Protein AF-A0A0J6SC09-F1 (afdb_monomer_lite)

Organism: NCBI:txid1187852

Foldseek 3Di:
DVVLVVQLVVQLVQLCVQAFDPSVLSSVVSSLLSVLVPDDQQQAAAFEEEFEAPQLCLVVSLQSCCVVPPVSAEQEDELPDDAADQVVLVSVVPRPQDAGEYEYEQCLSNPRCLVQVLCCLVRQWGDSDPRDIHHHRRYHYYYYHYHVLSVQLVVLCVVDPVRSLVSCCVSRVSSSVRHPYYRYRDAQDLVSQLVLLQVLQVVVCVVLVAAEGEDSQRSSVLSVPDRSVCSNVVSCVVVVVVVVPVVNSVVRNVQVWYWYFYADPNDTATWTHRPDDPPTDDPDDDPPPPDDDDDDDDDDDDDDDDDDLPDAQPFLEEEDEDDPVCVVVSVVLCVLCVVVPGGYHYCCVAQVPPPDVNVVDDPVRSLVVLLVNQSSYLEYEYEDDDPDDPDDPPPDDPPPPPPDPDFDADPVGHGDDDPVRVSSVVSHPWYWYWYQDPQETWIDTPPDTLLVVQDDDRYQDSVNVSVSVVVVSVCSVVVVVVD

Structure (mmCIF, N/CA/C/O backbone):
data_AF-A0A0J6SC09-F1
#
_entry.id   AF-A0A0J6SC09-F1
#
loop_
_atom_site.group_PDB
_atom_site.id
_atom_site.type_symbol
_atom_site.label_atom_id
_atom_site.label_alt_id
_atom_site.label_comp_id
_atom_site.label_asym_id
_atom_site.label_entity_id
_atom_site.label_seq_id
_atom_site.pdbx_PDB_ins_code
_atom_site.Cartn_x
_atom_site.Cartn_y
_atom_site.Cartn_z
_atom_site.occupancy
_atom_site.B_iso_or_equiv
_atom_site.auth_seq_id
_atom_site.auth_comp_id
_atom_site.auth_asym_id
_atom_site.auth_atom_id
_atom_site.pdbx_PDB_model_num
ATOM 1 N N . MET A 1 1 ? 28.248 -15.437 7.797 1.00 58.06 1 MET A N 1
ATOM 2 C CA . MET A 1 1 ? 27.208 -16.459 8.037 1.00 58.06 1 MET A CA 1
ATOM 3 C C . MET A 1 1 ? 26.477 -16.150 9.341 1.00 58.06 1 MET A C 1
ATOM 5 O O . MET A 1 1 ? 25.567 -15.344 9.263 1.00 58.06 1 MET A O 1
ATOM 9 N N . ALA A 1 2 ? 26.939 -16.578 10.525 1.00 65.31 2 ALA A N 1
ATOM 10 C CA . ALA A 1 2 ? 26.209 -16.372 11.795 1.00 65.31 2 ALA A CA 1
ATOM 11 C C . ALA A 1 2 ? 25.815 -14.910 12.125 1.00 65.31 2 ALA A C 1
ATOM 13 O O . ALA A 1 2 ? 24.727 -14.660 12.628 1.00 65.31 2 ALA A O 1
ATOM 14 N N . LYS A 1 3 ? 26.667 -13.921 11.806 1.00 73.62 3 LYS A N 1
ATOM 15 C CA . LYS A 1 3 ? 26.356 -12.492 12.019 1.00 73.62 3 LYS A CA 1
ATOM 16 C C . LYS A 1 3 ? 25.243 -11.965 11.093 1.00 73.62 3 LYS A C 1
ATOM 18 O O . LYS A 1 3 ? 24.445 -11.146 11.525 1.00 73.62 3 LYS A O 1
ATOM 23 N N . LEU A 1 4 ? 25.189 -12.448 9.848 1.00 69.94 4 LEU A N 1
ATOM 24 C CA . LEU A 1 4 ? 24.168 -12.055 8.862 1.00 69.94 4 LEU A CA 1
ATOM 25 C C . LEU A 1 4 ? 22.823 -12.700 9.176 1.00 69.94 4 LEU A C 1
ATOM 27 O O . LEU A 1 4 ? 21.784 -12.059 9.068 1.00 69.94 4 LEU A O 1
ATOM 31 N N . GLU A 1 5 ? 22.859 -13.954 9.624 1.00 78.69 5 GLU A N 1
ATOM 32 C CA . GLU A 1 5 ? 21.674 -14.649 10.122 1.00 78.69 5 GLU A CA 1
ATOM 33 C C . GLU A 1 5 ? 21.097 -13.929 11.348 1.00 78.69 5 GLU A C 1
ATOM 35 O O . GLU A 1 5 ? 19.886 -13.748 11.418 1.00 78.69 5 GLU A O 1
ATOM 40 N N . GLY A 1 6 ? 21.948 -13.434 12.257 1.00 86.81 6 GLY A N 1
ATOM 41 C CA . GLY A 1 6 ? 21.516 -12.616 13.394 1.00 86.81 6 GLY A CA 1
ATOM 42 C C . GLY A 1 6 ? 20.824 -11.311 12.985 1.00 86.81 6 GLY A C 1
ATOM 43 O O . GLY A 1 6 ? 19.739 -11.018 13.478 1.00 86.81 6 GLY A O 1
ATOM 44 N N . GLU A 1 7 ? 21.402 -10.556 12.046 1.00 90.12 7 GLU A N 1
ATOM 45 C CA . GLU A 1 7 ? 20.812 -9.292 11.574 1.00 90.12 7 GLU A CA 1
ATOM 46 C C . GLU A 1 7 ? 19.487 -9.508 10.826 1.00 90.12 7 GLU A C 1
ATOM 48 O O . GLU A 1 7 ? 18.512 -8.795 11.060 1.00 90.12 7 GLU A O 1
ATOM 53 N N . ALA A 1 8 ? 19.406 -10.524 9.961 1.00 92.44 8 ALA A N 1
ATOM 54 C CA . ALA A 1 8 ? 18.165 -10.851 9.263 1.00 92.44 8 ALA A CA 1
ATOM 55 C C . ALA A 1 8 ? 17.037 -11.231 10.241 1.00 92.44 8 ALA A C 1
ATOM 57 O O . ALA A 1 8 ? 15.882 -10.854 10.023 1.00 92.44 8 ALA A O 1
ATOM 58 N N . VAL A 1 9 ? 17.363 -11.949 11.323 1.00 93.50 9 VAL A N 1
ATOM 59 C CA . VAL A 1 9 ? 16.406 -12.299 12.383 1.00 93.50 9 VAL A CA 1
ATOM 60 C C . VAL A 1 9 ? 15.927 -11.048 13.119 1.00 93.50 9 VAL A C 1
ATOM 62 O O . VAL A 1 9 ? 14.719 -10.858 13.234 1.00 93.50 9 VAL A O 1
ATOM 65 N N . GLU A 1 10 ? 16.827 -10.147 13.517 1.00 94.12 10 GLU A N 1
ATOM 66 C CA . GLU A 1 10 ? 16.474 -8.901 14.217 1.00 94.12 10 GLU A CA 1
ATOM 67 C C . GLU A 1 10 ? 15.539 -8.003 13.380 1.00 94.12 10 GLU A C 1
ATOM 69 O O . GLU A 1 10 ? 14.534 -7.477 13.879 1.00 94.12 10 GLU A O 1
ATOM 74 N N . ILE A 1 11 ? 15.816 -7.873 12.075 1.00 93.62 11 ILE A N 1
ATOM 75 C CA . ILE A 1 11 ? 14.949 -7.131 11.148 1.00 93.62 11 ILE A CA 1
ATOM 76 C C . ILE A 1 11 ? 13.586 -7.827 11.032 1.00 93.62 11 ILE A C 1
ATOM 78 O O . ILE A 1 11 ? 12.547 -7.167 11.083 1.00 93.62 11 ILE A O 1
ATOM 82 N N . ALA A 1 12 ? 13.560 -9.157 10.885 1.00 94.69 12 ALA A N 1
ATOM 83 C CA . ALA A 1 12 ? 12.314 -9.913 10.755 1.00 94.69 12 ALA A CA 1
ATOM 84 C C . ALA A 1 12 ? 11.432 -9.823 12.010 1.00 94.69 12 ALA A C 1
ATOM 86 O O . ALA A 1 12 ? 10.216 -9.653 11.885 1.00 94.69 12 ALA A O 1
ATOM 87 N N . GLU A 1 13 ? 12.023 -9.896 13.201 1.00 93.94 13 GLU A N 1
ATOM 88 C CA . GLU A 1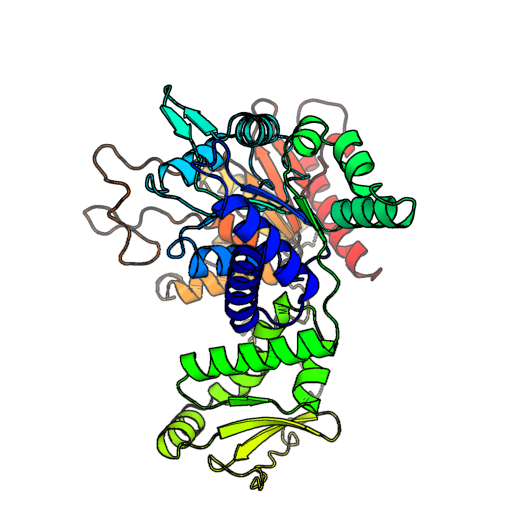 13 ? 11.319 -9.724 14.474 1.00 93.94 13 GLU A CA 1
ATOM 89 C C . GLU A 1 13 ? 10.704 -8.326 14.569 1.00 93.94 13 GLU A C 1
ATOM 91 O O . GLU A 1 13 ? 9.500 -8.197 14.800 1.00 93.94 13 GLU A O 1
ATOM 96 N N . SER A 1 14 ? 11.490 -7.287 14.271 1.00 93.75 14 SER A N 1
ATOM 97 C CA . SER A 1 14 ? 11.024 -5.895 14.280 1.00 93.75 14 SER A CA 1
ATOM 98 C C . SER A 1 14 ? 9.861 -5.656 13.312 1.00 93.75 14 SER A C 1
ATOM 100 O O . SER A 1 14 ? 8.872 -5.016 13.666 1.00 93.75 14 SER A O 1
ATOM 102 N N . LEU A 1 15 ? 9.941 -6.196 12.092 1.00 94.06 15 LEU A N 1
ATOM 103 C CA . LEU A 1 15 ? 8.873 -6.073 11.096 1.00 94.06 15 LEU A CA 1
ATOM 104 C C . LEU A 1 15 ? 7.610 -6.855 11.492 1.00 94.06 15 LEU A C 1
ATOM 106 O O . LEU A 1 15 ? 6.498 -6.393 11.236 1.00 94.06 15 LEU A O 1
ATOM 110 N N . SER A 1 16 ? 7.760 -8.005 12.155 1.00 92.75 16 SER A N 1
ATOM 111 C CA . SER A 1 16 ? 6.636 -8.847 12.601 1.00 92.75 16 SER A CA 1
ATOM 112 C C . SER A 1 16 ? 5.803 -8.200 13.719 1.00 92.75 16 SER A C 1
ATOM 114 O O . SER A 1 16 ? 4.620 -8.524 13.888 1.00 92.75 16 SER A O 1
ATOM 116 N N . LEU A 1 17 ? 6.380 -7.243 14.456 1.00 88.19 17 LEU A N 1
ATOM 117 C CA . LEU A 1 17 ? 5.643 -6.425 15.425 1.00 88.19 17 LEU A CA 1
ATOM 118 C C . LEU A 1 17 ? 4.617 -5.513 14.741 1.00 88.19 17 LEU A C 1
ATOM 120 O O . LEU A 1 17 ? 3.521 -5.326 15.262 1.00 88.19 17 LEU A O 1
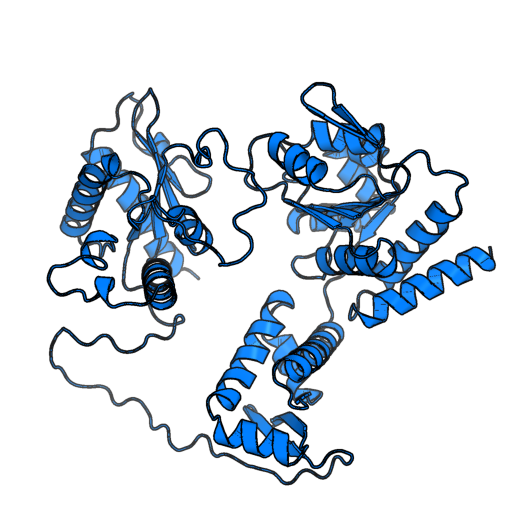ATOM 124 N N . GLU A 1 18 ? 4.933 -4.975 13.559 1.00 85.94 18 GLU A N 1
ATOM 125 C CA . GLU A 1 18 ? 4.008 -4.109 12.816 1.00 85.94 18 GLU A CA 1
ATOM 126 C C . GLU A 1 18 ? 3.101 -4.894 11.860 1.00 85.94 18 GLU A C 1
ATOM 128 O O . GLU A 1 18 ? 1.942 -4.530 11.667 1.00 85.94 18 GLU A O 1
ATOM 133 N N . ILE A 1 19 ? 3.595 -5.989 11.282 1.00 88.38 19 ILE A N 1
ATOM 134 C CA . ILE A 1 19 ? 2.915 -6.709 10.202 1.00 88.38 19 ILE A CA 1
ATOM 135 C C . ILE A 1 19 ? 2.396 -8.048 10.714 1.00 88.38 19 ILE A C 1
ATOM 137 O O . ILE A 1 19 ? 3.160 -8.890 11.181 1.00 88.38 19 ILE A O 1
ATOM 141 N N . ALA A 1 20 ? 1.084 -8.246 10.617 1.00 86.19 20 ALA A N 1
ATOM 142 C CA . ALA A 1 20 ? 0.457 -9.527 10.905 1.00 86.19 20 ALA A CA 1
ATOM 143 C C . ALA A 1 20 ? 0.529 -10.449 9.678 1.00 86.19 20 ALA A C 1
ATOM 145 O O . ALA A 1 20 ? 0.239 -10.035 8.552 1.00 86.19 20 ALA A O 1
ATOM 146 N N . GLY A 1 21 ? 0.904 -11.706 9.910 1.00 87.75 21 GLY A N 1
ATOM 147 C CA . GLY A 1 21 ? 1.065 -12.705 8.856 1.00 87.75 21 GLY A CA 1
ATOM 148 C C . GLY A 1 21 ? 2.309 -12.493 7.990 1.00 87.75 21 GLY A C 1
ATOM 149 O O . GLY A 1 21 ? 3.297 -11.905 8.422 1.00 87.75 21 GLY A O 1
ATOM 150 N N . GLN A 1 22 ? 2.283 -13.029 6.764 1.00 91.75 22 GLN A N 1
ATOM 151 C CA . GLN A 1 22 ? 3.336 -12.841 5.748 1.00 91.75 22 GLN A CA 1
ATOM 152 C C . GLN A 1 22 ? 4.759 -13.211 6.223 1.00 91.75 22 GLN A C 1
ATOM 154 O O . GLN A 1 22 ? 5.750 -12.666 5.741 1.00 91.75 22 GLN A O 1
ATOM 159 N N . ARG A 1 23 ? 4.890 -14.176 7.146 1.00 92.19 23 ARG A N 1
ATOM 160 C CA . ARG A 1 23 ? 6.177 -14.540 7.780 1.00 92.19 23 ARG A CA 1
ATOM 161 C C . ARG A 1 23 ? 7.281 -14.858 6.769 1.00 92.19 23 ARG A C 1
ATOM 163 O O . ARG A 1 23 ? 8.422 -14.453 6.953 1.00 92.19 23 ARG A O 1
ATOM 170 N N . ARG A 1 24 ? 6.933 -15.554 5.681 1.00 92.50 24 ARG A N 1
ATOM 171 C CA . ARG A 1 24 ? 7.870 -15.892 4.596 1.00 92.50 24 ARG A CA 1
ATOM 172 C C . ARG A 1 24 ? 8.354 -14.659 3.839 1.00 92.50 24 ARG A C 1
ATOM 174 O O . ARG A 1 24 ? 9.541 -14.551 3.561 1.00 92.50 24 ARG A O 1
ATOM 181 N N . VAL A 1 25 ? 7.447 -13.729 3.544 1.00 95.19 25 VAL A N 1
ATOM 182 C CA . VAL A 1 25 ? 7.756 -12.455 2.880 1.00 95.19 25 VAL A CA 1
ATOM 183 C C . VAL A 1 25 ? 8.674 -11.615 3.757 1.00 95.19 25 VAL A C 1
ATOM 185 O O . VAL A 1 25 ? 9.673 -11.101 3.266 1.00 95.19 25 VAL A O 1
ATOM 188 N N . ILE A 1 26 ? 8.354 -11.507 5.051 1.00 96.31 26 ILE A N 1
ATOM 189 C CA . ILE A 1 26 ? 9.164 -10.768 6.023 1.00 96.31 26 ILE A CA 1
ATOM 190 C C . ILE A 1 26 ? 10.565 -11.379 6.090 1.00 96.31 26 ILE A C 1
ATOM 192 O O . ILE A 1 26 ? 11.538 -10.664 5.896 1.00 96.31 26 ILE A O 1
ATOM 196 N N . ALA A 1 27 ? 10.676 -12.698 6.264 1.00 95.25 27 ALA A N 1
ATOM 197 C CA . ALA A 1 27 ? 11.968 -13.379 6.308 1.00 95.25 27 ALA A CA 1
ATOM 198 C C . ALA A 1 27 ? 12.785 -13.187 5.017 1.00 95.25 27 ALA A C 1
ATOM 200 O O . ALA A 1 27 ? 13.983 -12.915 5.083 1.00 95.25 27 ALA A O 1
ATOM 201 N N . ALA A 1 28 ? 12.145 -13.286 3.846 1.00 95.69 28 ALA A N 1
ATOM 202 C CA . ALA A 1 28 ? 12.802 -13.061 2.561 1.00 95.69 28 ALA A CA 1
ATOM 203 C C . ALA A 1 28 ? 13.306 -11.615 2.423 1.00 95.69 28 ALA A C 1
ATOM 205 O O . ALA A 1 28 ? 14.461 -11.404 2.062 1.00 95.69 28 ALA A O 1
ATOM 206 N N . ALA A 1 29 ? 12.473 -10.626 2.764 1.00 96.62 29 ALA A N 1
ATOM 207 C CA . ALA A 1 29 ? 12.844 -9.215 2.705 1.00 96.62 29 ALA A CA 1
ATOM 208 C C . ALA A 1 29 ? 13.981 -8.893 3.681 1.00 96.62 29 ALA A C 1
ATOM 210 O O . ALA A 1 29 ? 14.966 -8.273 3.284 1.00 96.62 29 ALA A O 1
ATOM 211 N N . SER A 1 30 ? 13.880 -9.360 4.927 1.00 96.69 30 SER A N 1
ATOM 212 C CA . SER A 1 30 ? 14.910 -9.172 5.948 1.00 96.69 30 SER A CA 1
ATOM 213 C C . SER A 1 30 ? 16.243 -9.777 5.534 1.00 96.69 30 SER A C 1
ATOM 215 O O . SER A 1 30 ? 17.276 -9.139 5.717 1.00 96.69 30 SER A O 1
ATOM 217 N N . LYS A 1 31 ? 16.228 -10.969 4.924 1.00 96.31 31 LYS A N 1
ATOM 218 C CA . LYS A 1 31 ? 17.439 -11.597 4.396 1.00 96.31 31 LYS A CA 1
ATOM 219 C C . LYS A 1 31 ? 18.068 -10.756 3.286 1.00 96.31 31 LYS A C 1
ATOM 221 O O . LYS A 1 31 ? 19.244 -10.435 3.387 1.00 96.31 31 LYS A O 1
ATOM 226 N N . CYS A 1 32 ? 17.294 -10.344 2.277 1.00 96.19 32 CYS A N 1
ATOM 227 C CA . CYS A 1 32 ? 17.807 -9.492 1.199 1.00 96.19 32 CYS A CA 1
ATOM 228 C C . CYS A 1 32 ? 18.408 -8.183 1.734 1.00 96.19 32 CYS A C 1
ATOM 230 O O . CYS A 1 32 ? 19.449 -7.745 1.256 1.00 96.19 32 CYS A O 1
ATOM 232 N N . ILE A 1 33 ? 17.768 -7.569 2.735 1.00 95.31 33 ILE A N 1
ATOM 233 C CA . ILE A 1 33 ? 18.259 -6.337 3.361 1.00 95.31 33 ILE A CA 1
ATOM 234 C C . ILE A 1 33 ? 19.558 -6.592 4.132 1.00 95.31 33 ILE A C 1
ATOM 236 O O . ILE A 1 33 ? 20.499 -5.818 3.976 1.00 95.31 33 ILE A O 1
ATOM 240 N N . ALA A 1 34 ? 19.628 -7.650 4.943 1.00 94.06 34 ALA A N 1
ATOM 241 C CA . ALA A 1 34 ? 20.830 -7.991 5.705 1.00 94.06 34 ALA A CA 1
ATOM 242 C C . ALA A 1 34 ? 22.014 -8.320 4.781 1.00 94.06 34 ALA A C 1
ATOM 244 O O . ALA A 1 34 ? 23.118 -7.818 4.992 1.00 94.06 34 ALA A O 1
ATOM 245 N N . ASP A 1 35 ? 21.770 -9.097 3.721 1.00 93.56 35 ASP A N 1
ATOM 246 C CA . ASP A 1 35 ? 22.779 -9.436 2.717 1.00 93.56 35 ASP A CA 1
ATOM 247 C C . ASP A 1 35 ? 23.309 -8.159 2.040 1.00 93.56 35 ASP A C 1
ATOM 249 O O . ASP A 1 35 ? 24.518 -7.923 2.039 1.00 93.56 35 ASP A O 1
ATOM 253 N N . TRP A 1 36 ? 22.421 -7.272 1.579 1.00 94.12 36 TRP A N 1
ATOM 254 C CA . TRP A 1 36 ? 22.803 -5.999 0.956 1.00 94.12 36 TRP A CA 1
ATOM 255 C C . TRP A 1 36 ? 23.551 -5.050 1.904 1.00 94.12 36 TRP A C 1
ATOM 257 O O . TRP A 1 36 ? 24.536 -4.432 1.511 1.00 94.12 36 TRP A O 1
ATOM 267 N N . ARG A 1 37 ? 23.145 -4.945 3.177 1.00 89.94 37 ARG A N 1
ATOM 268 C CA . ARG A 1 37 ? 23.842 -4.098 4.168 1.00 89.94 37 ARG A CA 1
ATOM 269 C C . ARG A 1 37 ? 25.231 -4.611 4.524 1.00 89.94 37 ARG A C 1
ATOM 271 O O . ARG A 1 37 ? 26.053 -3.842 5.021 1.00 89.94 37 ARG A O 1
ATOM 278 N N . SER A 1 38 ? 25.483 -5.897 4.303 1.00 89.69 38 SER A N 1
ATOM 279 C CA . SER A 1 38 ? 26.797 -6.489 4.525 1.00 89.69 38 SER A CA 1
ATOM 280 C C . SER A 1 38 ? 27.804 -6.154 3.429 1.00 89.69 38 SER A C 1
ATOM 282 O O . SER A 1 38 ? 29.009 -6.312 3.645 1.00 89.69 38 SER A O 1
ATOM 284 N N . GLU A 1 39 ? 27.330 -5.672 2.277 1.00 87.56 39 GLU A N 1
ATOM 285 C CA . GLU A 1 39 ? 28.193 -5.233 1.194 1.00 87.56 39 GLU A CA 1
ATOM 286 C C . GLU A 1 39 ? 28.947 -3.954 1.596 1.00 87.56 39 GLU A C 1
ATOM 288 O O . GLU A 1 39 ? 28.342 -2.976 2.048 1.00 87.56 39 GLU A O 1
ATOM 293 N N . PRO A 1 40 ? 30.280 -3.921 1.438 1.00 78.62 40 PRO A N 1
ATOM 294 C CA . PRO A 1 40 ? 31.050 -2.713 1.685 1.00 78.62 40 PRO A CA 1
ATOM 295 C C . PRO A 1 40 ? 30.737 -1.680 0.594 1.00 78.62 40 PRO A C 1
ATOM 297 O O . PRO A 1 40 ? 31.102 -1.875 -0.562 1.00 78.62 40 PRO A O 1
ATOM 300 N N . GLU A 1 41 ? 30.073 -0.587 0.981 1.00 80.56 41 GLU A N 1
ATOM 301 C CA . GLU A 1 41 ? 29.654 0.517 0.100 1.00 80.56 41 GLU A CA 1
ATOM 302 C C . GLU A 1 41 ? 28.802 0.056 -1.102 1.00 80.56 41 GLU A C 1
ATOM 304 O O . GLU A 1 41 ? 29.297 -0.006 -2.235 1.00 80.56 41 GLU A O 1
ATOM 309 N N . PRO A 1 42 ? 27.504 -0.240 -0.891 1.00 80.88 42 PRO A N 1
ATOM 310 C CA . PRO A 1 42 ? 26.623 -0.657 -1.973 1.00 80.88 42 PRO A CA 1
ATOM 311 C C . PRO A 1 42 ? 26.599 0.401 -3.079 1.00 80.88 42 PRO A C 1
ATOM 313 O O . PRO A 1 42 ? 26.243 1.558 -2.865 1.00 80.88 42 PRO A O 1
ATOM 316 N N . ARG A 1 43 ? 27.004 0.005 -4.290 1.00 79.56 43 ARG A N 1
ATOM 317 C CA . ARG A 1 43 ? 27.031 0.905 -5.459 1.00 79.56 43 ARG A CA 1
ATOM 318 C C . ARG A 1 43 ? 25.633 1.213 -5.986 1.00 79.56 43 ARG A C 1
ATOM 320 O O . ARG A 1 43 ? 25.429 2.252 -6.609 1.00 79.56 43 ARG A O 1
ATOM 327 N N . PHE A 1 44 ? 24.691 0.312 -5.733 1.00 88.69 44 PHE A N 1
ATOM 328 C CA . PHE A 1 44 ? 23.311 0.390 -6.182 1.00 88.69 44 PHE A CA 1
ATOM 329 C C . PHE A 1 44 ? 22.362 0.262 -4.987 1.00 88.69 44 PHE A C 1
ATOM 331 O O . PHE A 1 44 ? 22.697 -0.422 -4.015 1.00 88.69 44 PHE A O 1
ATOM 338 N N . PRO A 1 45 ? 21.174 0.890 -5.054 1.00 94.12 45 PRO A N 1
ATOM 339 C CA . PRO A 1 45 ? 20.118 0.576 -4.106 1.00 94.12 45 PRO A CA 1
ATOM 340 C C . PRO A 1 45 ? 19.774 -0.913 -4.176 1.00 94.12 45 PRO A C 1
ATOM 342 O O . PRO A 1 45 ? 19.860 -1.510 -5.248 1.00 94.12 45 PRO A O 1
ATOM 345 N N . LEU A 1 46 ? 19.294 -1.483 -3.072 1.00 96.56 46 LEU A N 1
ATOM 346 C CA . LEU A 1 46 ? 18.650 -2.794 -3.120 1.00 96.56 46 LEU A CA 1
ATOM 347 C C . LEU A 1 46 ? 17.334 -2.671 -3.904 1.00 96.56 46 LEU A C 1
ATOM 349 O O . LEU A 1 46 ? 16.520 -1.786 -3.632 1.00 96.56 46 LEU A O 1
ATOM 353 N N . ARG A 1 47 ? 17.127 -3.534 -4.897 1.00 96.62 47 ARG A N 1
ATOM 354 C CA . ARG A 1 47 ? 16.027 -3.470 -5.868 1.00 96.62 47 ARG A CA 1
ATOM 355 C C . ARG A 1 47 ? 15.143 -4.694 -5.716 1.00 96.62 47 ARG A C 1
ATOM 357 O O . ARG A 1 47 ? 15.494 -5.796 -6.133 1.00 96.62 47 ARG A O 1
ATOM 364 N N . LEU A 1 48 ? 13.977 -4.486 -5.119 1.00 97.69 48 LEU A N 1
ATOM 365 C CA . LEU A 1 48 ? 13.024 -5.546 -4.821 1.00 97.69 48 LEU A CA 1
ATOM 366 C C . LEU A 1 48 ? 11.760 -5.399 -5.661 1.00 97.69 48 LEU A C 1
ATOM 368 O O . LEU A 1 48 ? 11.258 -4.295 -5.870 1.00 97.69 48 LEU A O 1
ATOM 372 N N . LEU A 1 49 ? 11.192 -6.528 -6.070 1.00 97.56 49 LEU A N 1
ATOM 373 C CA . LEU A 1 49 ? 9.844 -6.600 -6.624 1.00 97.56 49 LEU A CA 1
ATOM 374 C C . LEU A 1 49 ? 8.898 -7.254 -5.618 1.00 97.56 49 LEU A C 1
ATOM 376 O O . LEU A 1 49 ? 9.084 -8.404 -5.247 1.00 97.56 49 LEU A O 1
ATOM 380 N N . PHE A 1 50 ? 7.852 -6.549 -5.207 1.00 97.88 50 PHE A N 1
ATOM 381 C CA . PHE A 1 50 ? 6.755 -7.078 -4.405 1.00 97.88 50 PHE A CA 1
ATOM 382 C C . PHE A 1 50 ? 5.597 -7.473 -5.323 1.00 97.88 50 PHE A C 1
ATOM 384 O O . PHE A 1 50 ? 4.883 -6.618 -5.856 1.00 97.88 50 PHE A O 1
ATOM 391 N N . ALA A 1 51 ? 5.387 -8.776 -5.475 1.00 95.50 51 ALA A N 1
ATOM 392 C CA . ALA A 1 51 ? 4.280 -9.351 -6.231 1.00 95.50 51 ALA A CA 1
ATOM 393 C C . ALA A 1 51 ? 3.281 -10.008 -5.277 1.00 95.50 51 ALA A C 1
ATOM 395 O O . ALA A 1 51 ? 3.663 -10.544 -4.252 1.00 95.50 51 ALA A O 1
ATOM 396 N N . GLY A 1 52 ? 1.989 -9.942 -5.573 1.00 93.62 52 GLY A N 1
ATOM 397 C CA . GLY A 1 52 ? 0.945 -10.662 -4.843 1.00 93.62 52 GLY A CA 1
ATOM 398 C C . GLY A 1 52 ? -0.435 -10.023 -4.978 1.00 93.62 52 GLY A C 1
ATOM 399 O O . GLY A 1 52 ? -0.578 -9.015 -5.679 1.00 93.62 52 GLY A O 1
ATOM 400 N N . PRO A 1 53 ? -1.456 -10.566 -4.297 1.00 89.62 53 PRO A N 1
ATOM 401 C CA . PRO A 1 53 ? -2.827 -10.077 -4.406 1.00 89.62 53 PRO A CA 1
ATOM 402 C C . PRO A 1 53 ? -3.008 -8.617 -3.954 1.00 89.62 53 PRO A C 1
ATOM 404 O O . PRO A 1 53 ? -2.107 -7.963 -3.406 1.00 89.62 53 PRO A O 1
ATOM 407 N N . THR A 1 54 ? -4.193 -8.059 -4.200 1.00 85.69 54 THR A N 1
ATOM 408 C CA . THR A 1 54 ? -4.590 -6.777 -3.603 1.00 85.69 54 THR A CA 1
ATOM 409 C C . THR A 1 54 ? -4.701 -6.891 -2.087 1.00 85.69 54 THR A C 1
ATOM 411 O O . THR A 1 54 ? -5.115 -7.914 -1.559 1.00 85.69 54 THR A O 1
ATOM 414 N N . SER A 1 55 ? -4.370 -5.807 -1.380 1.00 84.06 55 SER A N 1
ATOM 415 C CA . SER A 1 55 ? -4.620 -5.671 0.066 1.00 84.06 55 SER A CA 1
ATOM 416 C C . SER A 1 55 ? -3.861 -6.643 0.986 1.00 84.06 55 SER A C 1
ATOM 418 O O . SER A 1 55 ? -4.201 -6.744 2.153 1.00 84.06 55 SER A O 1
ATOM 420 N N . VAL A 1 56 ? -2.788 -7.288 0.516 1.00 89.44 56 VAL A N 1
ATOM 421 C CA . VAL A 1 56 ? -1.947 -8.211 1.320 1.00 89.44 56 VAL A CA 1
ATOM 422 C C . VAL A 1 56 ? -0.805 -7.536 2.094 1.00 89.44 56 VAL A C 1
ATOM 424 O O . VAL A 1 56 ? 0.071 -8.207 2.622 1.00 89.44 56 VAL A O 1
ATOM 427 N N . GLY A 1 57 ? -0.769 -6.201 2.131 1.00 91.06 57 GLY A N 1
ATOM 428 C CA . GLY A 1 57 ? 0.240 -5.464 2.902 1.00 91.06 57 GLY A CA 1
ATOM 429 C C . GLY A 1 57 ? 1.540 -5.113 2.165 1.00 91.06 57 GLY A C 1
ATOM 430 O O . GLY A 1 57 ? 2.496 -4.721 2.820 1.00 91.06 57 GLY A O 1
ATOM 431 N N . LYS A 1 58 ? 1.591 -5.158 0.822 1.00 94.44 58 LYS A N 1
ATOM 432 C CA . LYS A 1 58 ? 2.791 -4.754 0.044 1.00 94.44 58 LYS A CA 1
ATOM 433 C C . LYS A 1 58 ? 3.337 -3.371 0.430 1.00 94.44 58 LYS A C 1
ATOM 435 O O . LYS A 1 58 ? 4.526 -3.200 0.668 1.00 94.44 58 LYS A O 1
ATOM 440 N N . GLU A 1 59 ? 2.450 -2.380 0.502 1.00 95.06 59 GLU A N 1
ATOM 441 C CA . GLU A 1 59 ? 2.812 -1.012 0.898 1.00 95.06 59 GLU A CA 1
ATOM 442 C C . GLU A 1 59 ? 3.096 -0.906 2.403 1.00 95.06 59 GLU A C 1
ATOM 444 O O . GLU A 1 59 ? 3.971 -0.145 2.803 1.00 95.06 59 GLU A O 1
ATOM 449 N N . LEU A 1 60 ? 2.385 -1.684 3.228 1.00 93.50 60 LEU A N 1
ATOM 450 C CA . LEU A 1 60 ? 2.603 -1.717 4.673 1.00 93.50 60 LEU A CA 1
ATOM 451 C C . LEU A 1 60 ? 4.019 -2.211 4.988 1.00 93.50 60 LEU A C 1
ATOM 453 O O . LEU A 1 60 ? 4.726 -1.537 5.725 1.00 93.50 60 LEU A O 1
ATOM 457 N N . LEU A 1 61 ? 4.471 -3.293 4.343 1.00 96.44 61 LEU A N 1
ATOM 458 C CA . LEU A 1 61 ? 5.837 -3.793 4.499 1.00 96.44 61 LEU A CA 1
ATOM 459 C C . LEU A 1 61 ? 6.883 -2.748 4.103 1.00 96.44 61 LEU A C 1
ATOM 461 O O . LEU A 1 61 ? 7.838 -2.535 4.842 1.00 96.44 61 LEU A O 1
ATOM 465 N N . ALA A 1 62 ? 6.689 -2.045 2.984 1.00 97.12 62 ALA A N 1
ATOM 466 C CA . ALA A 1 62 ? 7.599 -0.977 2.571 1.00 97.12 62 ALA A CA 1
ATOM 467 C C . ALA A 1 62 ? 7.674 0.165 3.603 1.00 97.12 62 ALA A C 1
ATOM 469 O O . ALA A 1 62 ? 8.756 0.673 3.894 1.00 97.12 62 ALA A O 1
ATOM 470 N N . VAL A 1 63 ? 6.531 0.557 4.178 1.00 96.25 63 VAL A N 1
ATOM 471 C CA . VAL A 1 63 ? 6.463 1.571 5.242 1.00 96.25 63 VAL A CA 1
ATOM 472 C C . VAL A 1 63 ? 7.153 1.085 6.514 1.00 96.25 63 VAL A C 1
ATOM 474 O O . VAL A 1 63 ? 7.921 1.843 7.101 1.00 96.25 63 VAL A O 1
ATOM 477 N N . SER A 1 64 ? 6.912 -0.156 6.932 1.00 95.69 64 SER A N 1
ATOM 478 C CA . SER A 1 64 ? 7.543 -0.731 8.122 1.00 95.69 64 SER A CA 1
ATOM 479 C C . SER A 1 64 ? 9.058 -0.841 7.950 1.00 95.69 64 SER A C 1
ATOM 481 O O . SER A 1 64 ? 9.787 -0.406 8.832 1.00 95.69 64 SER A O 1
ATOM 483 N N . ILE A 1 65 ? 9.552 -1.263 6.779 1.00 96.88 65 ILE A N 1
ATOM 484 C CA . ILE A 1 65 ? 10.992 -1.231 6.466 1.00 96.88 65 ILE A CA 1
ATOM 485 C C . ILE A 1 65 ? 11.543 0.195 6.596 1.00 96.88 65 ILE A C 1
ATOM 487 O O . ILE A 1 65 ? 12.588 0.401 7.214 1.00 96.88 65 ILE A O 1
ATOM 491 N N . ALA A 1 66 ? 10.839 1.198 6.060 1.00 96.31 66 ALA A N 1
ATOM 492 C CA . ALA A 1 66 ? 11.271 2.589 6.164 1.00 96.31 66 ALA A CA 1
ATOM 493 C C . ALA A 1 66 ? 11.359 3.071 7.619 1.00 96.31 66 ALA A C 1
ATOM 495 O O . ALA A 1 66 ? 12.302 3.777 7.975 1.00 96.31 66 ALA A O 1
ATOM 496 N N . LYS A 1 67 ? 10.402 2.691 8.471 1.00 93.94 67 LYS A N 1
ATOM 497 C CA . LYS A 1 67 ? 10.417 3.032 9.899 1.00 93.94 67 LYS A CA 1
ATOM 498 C C . LYS A 1 67 ? 11.562 2.354 10.640 1.00 93.94 67 LYS A C 1
ATOM 500 O O . LYS A 1 67 ? 12.275 3.033 11.369 1.00 93.94 67 LYS A O 1
ATOM 505 N N . THR A 1 68 ? 11.737 1.050 10.435 1.00 93.38 68 THR A N 1
ATOM 506 C CA . THR A 1 68 ? 12.746 0.250 11.137 1.00 93.38 68 THR A CA 1
ATOM 507 C C . THR A 1 68 ? 14.164 0.646 10.727 1.00 93.38 68 THR A C 1
ATOM 509 O O . THR A 1 68 ? 15.047 0.687 11.575 1.00 93.38 68 THR A O 1
ATOM 512 N N . MET A 1 69 ? 14.387 0.977 9.448 1.00 91.62 69 MET A N 1
ATOM 513 C CA . MET A 1 69 ? 15.744 1.057 8.883 1.00 91.62 69 MET A CA 1
ATOM 514 C C . MET A 1 69 ? 16.132 2.429 8.318 1.00 91.62 69 MET A C 1
ATOM 516 O O . MET A 1 69 ? 17.316 2.699 8.141 1.00 91.62 69 MET A O 1
ATOM 520 N N . PHE A 1 70 ? 15.167 3.301 8.012 1.00 92.81 70 PHE A N 1
ATOM 521 C CA . PHE A 1 70 ? 15.406 4.539 7.255 1.00 92.81 70 PHE A CA 1
ATOM 522 C C . PHE A 1 70 ? 14.800 5.778 7.925 1.00 92.81 70 PHE A C 1
ATOM 524 O O . PHE A 1 70 ? 14.406 6.718 7.239 1.00 92.81 70 PHE A O 1
ATOM 531 N N . SER A 1 71 ? 14.676 5.802 9.256 1.00 90.81 71 SER A N 1
ATOM 532 C CA . SER A 1 71 ? 14.109 6.944 10.000 1.00 90.81 71 SER A CA 1
ATOM 533 C C . SER A 1 71 ? 12.729 7.377 9.479 1.00 90.81 71 SER A C 1
ATOM 535 O O . SER A 1 71 ? 12.411 8.563 9.415 1.00 90.81 71 SER A O 1
ATOM 537 N N . SER A 1 72 ? 11.908 6.409 9.058 1.00 90.12 72 SER A N 1
ATOM 538 C CA . SER A 1 72 ? 10.594 6.618 8.427 1.00 90.12 72 SER A CA 1
ATOM 539 C C . SER A 1 72 ? 10.620 7.357 7.079 1.00 90.12 72 SER A C 1
ATOM 541 O O . SER A 1 72 ? 9.579 7.812 6.600 1.00 90.12 72 SER A O 1
ATOM 543 N N . ARG A 1 73 ? 11.784 7.470 6.429 1.00 92.44 73 ARG A N 1
ATOM 544 C CA . ARG A 1 73 ? 11.935 8.134 5.130 1.00 92.44 73 ARG A CA 1
ATOM 545 C C . ARG A 1 73 ? 11.472 7.216 4.005 1.00 92.44 73 ARG A C 1
ATOM 547 O O . ARG A 1 73 ? 12.169 6.283 3.607 1.00 92.44 73 ARG A O 1
ATOM 554 N N . ILE A 1 74 ? 10.299 7.517 3.461 1.00 94.75 74 ILE A N 1
ATOM 555 C CA . ILE A 1 74 ? 9.716 6.800 2.328 1.00 94.75 74 ILE A CA 1
ATOM 556 C C . ILE A 1 74 ? 9.154 7.777 1.298 1.00 94.75 74 ILE A C 1
ATOM 558 O O . ILE A 1 74 ? 8.439 8.718 1.640 1.00 94.75 74 ILE A O 1
ATOM 562 N N . VAL A 1 75 ? 9.446 7.529 0.024 1.00 93.44 75 VAL A N 1
ATOM 563 C CA . VAL A 1 75 ? 8.805 8.193 -1.113 1.00 93.44 75 VAL A CA 1
ATOM 564 C C . VAL A 1 75 ? 7.863 7.190 -1.757 1.00 93.44 75 VAL A C 1
ATOM 566 O O . VAL A 1 75 ? 8.289 6.134 -2.215 1.00 93.44 75 VAL A O 1
ATOM 569 N N . LYS A 1 76 ? 6.571 7.513 -1.780 1.00 92.69 76 LYS A N 1
ATOM 570 C CA . LYS A 1 76 ? 5.539 6.678 -2.399 1.00 92.69 76 LYS A CA 1
ATOM 571 C C . LYS A 1 76 ? 5.115 7.311 -3.710 1.00 92.69 76 LYS A C 1
ATOM 573 O O . LYS A 1 76 ? 4.597 8.425 -3.708 1.00 92.69 76 LYS A O 1
ATOM 578 N N . HIS A 1 77 ? 5.280 6.588 -4.806 1.00 89.25 77 HIS A N 1
ATOM 579 C CA . HIS A 1 77 ? 4.916 7.077 -6.125 1.00 89.25 77 HIS A CA 1
ATOM 580 C C . HIS A 1 77 ? 4.007 6.069 -6.828 1.00 89.25 77 HIS A C 1
ATOM 582 O O . HIS A 1 77 ? 4.306 4.880 -6.878 1.00 89.25 77 HIS A O 1
ATOM 588 N N . SER A 1 78 ? 2.864 6.539 -7.331 1.00 87.56 78 SER A N 1
ATOM 589 C CA . SER A 1 78 ? 1.914 5.720 -8.088 1.00 87.56 78 SER A CA 1
ATOM 590 C C . SER A 1 78 ? 2.213 5.843 -9.569 1.00 87.56 78 SER A C 1
ATOM 592 O O . SER A 1 78 ? 2.133 6.944 -10.106 1.00 87.56 78 SER A O 1
ATOM 594 N N . CYS A 1 79 ? 2.485 4.716 -10.220 1.00 82.50 79 CYS A N 1
ATOM 595 C CA . CYS A 1 79 ? 2.704 4.660 -11.662 1.00 82.50 79 CYS A CA 1
ATOM 596 C C . CYS A 1 79 ? 1.397 4.731 -12.472 1.00 82.50 79 CYS A C 1
ATOM 598 O O . CYS A 1 79 ? 1.450 4.870 -13.686 1.00 82.50 79 CYS A O 1
ATOM 600 N N . VAL A 1 80 ? 0.236 4.669 -11.807 1.00 77.81 80 VAL A N 1
ATOM 601 C CA . VAL A 1 80 ? -1.090 4.827 -12.425 1.00 77.81 80 VAL A CA 1
ATOM 602 C C . VAL A 1 80 ? -1.548 6.284 -12.364 1.00 77.81 80 VAL A C 1
ATOM 604 O O . VAL A 1 80 ? -1.487 6.898 -11.292 1.00 77.81 80 VAL A O 1
ATOM 607 N N . GLY A 1 81 ? -2.085 6.780 -13.485 1.00 58.81 81 GLY A N 1
ATOM 608 C CA . GLY A 1 81 ? -2.871 8.017 -13.567 1.00 58.81 81 GLY A CA 1
ATOM 609 C C . GLY A 1 81 ? -2.081 9.298 -13.836 1.00 58.81 81 GLY A C 1
ATOM 610 O O . GLY A 1 81 ? -2.606 10.377 -13.567 1.00 58.81 81 GLY A O 1
ATOM 611 N N . TYR A 1 82 ? -0.835 9.204 -14.315 1.00 61.56 82 TYR A N 1
ATOM 612 C CA . TYR A 1 82 ? -0.007 10.376 -14.609 1.00 61.56 82 TYR A CA 1
ATOM 613 C C . TYR A 1 82 ? 0.807 10.202 -15.888 1.00 61.56 82 TYR A C 1
ATOM 615 O O . TYR A 1 82 ? 1.538 9.220 -16.029 1.00 61.56 82 TYR A O 1
ATOM 623 N N . ASP A 1 83 ? 0.759 11.219 -16.744 1.00 53.88 83 ASP A N 1
ATOM 624 C CA . ASP A 1 83 ? 1.600 11.303 -17.931 1.00 53.88 83 ASP A CA 1
ATOM 625 C C . ASP A 1 83 ? 2.989 11.853 -17.552 1.00 53.88 83 ASP A C 1
ATOM 627 O O . ASP A 1 83 ? 3.152 13.020 -17.183 1.00 53.88 83 ASP A O 1
ATOM 631 N N . GLY A 1 84 ? 4.007 10.993 -17.639 1.00 56.84 84 GLY A N 1
ATOM 632 C CA . GLY A 1 84 ? 5.426 11.364 -17.682 1.00 56.84 84 GLY A CA 1
ATOM 633 C C . GLY A 1 84 ? 6.192 11.490 -16.344 1.00 56.84 84 GLY A C 1
ATOM 634 O O . GLY A 1 84 ? 5.613 11.533 -15.254 1.00 56.84 84 GLY A O 1
ATOM 635 N N . PRO A 1 85 ? 7.536 11.629 -16.419 1.00 61.53 85 PRO A N 1
ATOM 636 C CA . PRO A 1 85 ? 8.468 11.504 -15.284 1.00 61.53 85 PRO A CA 1
ATOM 637 C C . PRO A 1 85 ? 8.471 12.692 -14.307 1.00 61.53 85 PRO A C 1
ATOM 639 O O . PRO A 1 85 ? 9.114 12.650 -13.253 1.00 61.53 85 PRO A O 1
ATOM 642 N N . LEU A 1 86 ? 7.760 13.780 -14.625 1.00 63.59 86 LEU A N 1
ATOM 643 C CA . LEU A 1 86 ? 7.807 15.040 -13.872 1.00 63.59 86 LEU A CA 1
ATOM 644 C C . LEU A 1 86 ? 7.375 14.884 -12.410 1.00 63.59 86 LEU A C 1
ATOM 646 O O . LEU A 1 86 ? 7.905 15.564 -11.527 1.00 63.59 86 LEU A O 1
ATOM 650 N N . ARG A 1 87 ? 6.433 13.979 -12.130 1.00 72.19 87 ARG A N 1
ATOM 651 C CA . ARG A 1 87 ? 5.934 13.774 -10.769 1.00 72.19 87 ARG A CA 1
ATOM 652 C C . ARG A 1 87 ? 6.897 12.962 -9.909 1.00 72.19 87 ARG A C 1
ATOM 654 O O . ARG A 1 87 ? 7.143 13.369 -8.778 1.00 72.19 87 ARG A O 1
ATOM 661 N N . LEU A 1 88 ? 7.488 11.895 -10.449 1.00 76.62 88 LEU A N 1
ATOM 662 C CA . LEU A 1 88 ? 8.545 11.151 -9.758 1.00 76.62 88 LEU A CA 1
ATOM 663 C C . LEU A 1 88 ? 9.715 12.087 -9.418 1.00 76.62 88 LEU A C 1
ATOM 665 O O . LEU A 1 88 ? 10.195 12.100 -8.286 1.00 76.62 88 LEU A O 1
ATOM 669 N N . ASN A 1 89 ? 10.087 12.958 -10.361 1.00 75.56 89 ASN A N 1
ATOM 670 C CA . ASN A 1 89 ? 11.110 13.977 -10.140 1.00 75.56 89 ASN A CA 1
ATOM 671 C C . ASN A 1 89 ? 10.741 14.947 -9.015 1.00 75.56 89 ASN A C 1
ATOM 673 O O . ASN A 1 89 ? 11.577 15.257 -8.167 1.00 75.56 89 ASN A O 1
ATOM 677 N N . ARG A 1 90 ? 9.493 15.424 -8.975 1.00 77.31 90 ARG A N 1
ATOM 678 C CA . ARG A 1 90 ? 9.013 16.295 -7.896 1.00 77.31 90 ARG A CA 1
ATOM 679 C C . ARG A 1 90 ? 9.081 15.595 -6.539 1.00 77.31 90 ARG A C 1
ATOM 681 O O . ARG A 1 90 ? 9.625 16.169 -5.599 1.00 77.31 90 ARG A O 1
ATOM 688 N N . ASP A 1 91 ? 8.564 14.373 -6.452 1.00 80.69 91 ASP A N 1
ATOM 689 C CA . ASP A 1 91 ? 8.512 13.611 -5.204 1.00 80.69 91 ASP A CA 1
ATOM 690 C C . ASP A 1 91 ? 9.944 13.376 -4.667 1.00 80.69 91 ASP A C 1
ATOM 692 O O . ASP A 1 91 ? 10.236 13.634 -3.497 1.00 80.69 91 ASP A O 1
ATOM 696 N N . LEU A 1 92 ? 10.889 13.031 -5.548 1.00 81.06 92 LEU A N 1
ATOM 697 C CA . LEU A 1 92 ? 12.297 12.812 -5.199 1.00 81.06 92 LEU A CA 1
ATOM 698 C C . LEU A 1 92 ? 13.095 14.092 -4.914 1.00 81.06 92 LEU A C 1
ATOM 700 O O . LEU A 1 92 ? 14.034 14.043 -4.120 1.00 81.06 92 LEU A O 1
ATOM 704 N N . ARG A 1 93 ? 12.745 15.239 -5.510 1.00 78.69 93 ARG A N 1
ATOM 705 C CA . ARG A 1 93 ? 13.358 16.540 -5.169 1.00 78.69 93 ARG A CA 1
ATOM 706 C C . ARG A 1 93 ? 13.007 16.982 -3.749 1.00 78.69 93 ARG A C 1
ATOM 708 O O . ARG A 1 93 ? 13.805 17.660 -3.114 1.00 78.69 93 ARG A O 1
ATOM 715 N N . THR A 1 94 ? 11.822 16.614 -3.259 1.00 78.56 94 THR A N 1
ATOM 716 C CA . THR A 1 94 ? 11.396 16.951 -1.890 1.00 78.56 94 THR A CA 1
ATOM 717 C C . THR A 1 94 ? 11.989 16.035 -0.824 1.00 78.56 94 THR A C 1
ATOM 719 O O . THR A 1 94 ? 12.037 16.410 0.346 1.00 78.56 94 THR A O 1
ATOM 722 N N . ALA A 1 95 ? 12.477 14.853 -1.205 1.00 79.00 95 ALA A N 1
ATOM 723 C CA . ALA A 1 95 ? 13.210 13.999 -0.287 1.00 79.00 95 ALA A CA 1
ATOM 724 C C . ALA A 1 95 ? 14.610 14.591 -0.039 1.00 79.00 95 ALA A C 1
ATOM 726 O O . ALA A 1 95 ? 15.342 14.849 -0.990 1.00 79.00 95 ALA A O 1
ATOM 727 N N . GLY A 1 96 ? 15.028 14.780 1.218 1.00 78.94 96 GLY A N 1
ATOM 728 C CA . GLY A 1 96 ? 16.411 15.189 1.540 1.00 78.94 96 GLY A CA 1
ATOM 729 C C . GLY A 1 96 ? 17.444 14.159 1.047 1.00 78.94 96 GLY A C 1
ATOM 730 O O . GLY A 1 96 ? 17.033 13.072 0.660 1.00 78.94 96 GLY A O 1
ATOM 731 N N . PRO A 1 97 ? 18.761 14.411 1.087 1.00 82.94 97 PRO A N 1
ATOM 732 C CA . PRO A 1 97 ? 19.772 13.579 0.409 1.00 82.94 97 PRO A CA 1
ATOM 733 C C . PRO A 1 97 ? 19.992 12.175 1.002 1.00 82.94 97 PRO A C 1
ATOM 735 O O . PRO A 1 97 ? 20.508 11.304 0.312 1.00 82.94 97 PRO A O 1
ATOM 738 N N . GLU A 1 98 ? 19.594 11.939 2.251 1.00 89.50 98 GLU A N 1
ATOM 739 C CA . GLU A 1 98 ? 19.875 10.690 2.977 1.00 89.50 98 GLU A CA 1
ATOM 740 C C . GLU A 1 98 ? 19.141 9.460 2.380 1.00 89.50 98 GLU A C 1
ATOM 742 O O . GLU A 1 98 ? 18.140 9.621 1.661 1.00 89.50 98 GLU A O 1
ATOM 747 N N . PRO A 1 99 ? 19.594 8.234 2.709 1.00 93.19 99 PRO A N 1
ATOM 748 C CA . PRO A 1 99 ? 18.893 6.982 2.433 1.00 93.19 99 PRO A CA 1
ATOM 749 C C . PRO A 1 99 ? 17.378 7.011 2.660 1.00 93.19 99 PRO A C 1
ATOM 751 O O . PRO A 1 99 ? 16.878 7.652 3.587 1.00 93.19 99 PRO A O 1
ATOM 754 N N . LEU A 1 100 ? 16.634 6.315 1.803 1.00 95.44 100 LEU A N 1
ATOM 755 C CA . LEU A 1 100 ? 15.178 6.205 1.898 1.00 95.44 100 LEU A CA 1
ATOM 756 C C . LEU A 1 100 ? 14.668 4.901 1.281 1.00 95.44 100 LEU A C 1
ATOM 758 O O . LEU A 1 100 ? 15.395 4.203 0.576 1.00 95.44 100 LEU A O 1
ATOM 762 N N . VAL A 1 101 ? 13.386 4.619 1.491 1.00 97.19 101 VAL A N 1
ATOM 763 C CA . VAL A 1 101 ? 12.644 3.624 0.710 1.00 97.19 101 VAL A CA 1
ATOM 764 C C . VAL A 1 101 ? 11.883 4.335 -0.410 1.00 97.19 101 VAL A C 1
ATOM 766 O O . VAL A 1 101 ? 11.054 5.204 -0.147 1.00 97.19 101 VAL A O 1
ATOM 769 N N . LEU A 1 102 ? 12.135 3.986 -1.667 1.00 95.75 102 LEU A N 1
ATOM 770 C CA . LEU A 1 102 ? 11.343 4.425 -2.811 1.00 95.75 102 LEU A CA 1
ATOM 771 C C . LEU A 1 102 ? 10.377 3.307 -3.194 1.00 95.75 102 LEU A C 1
ATOM 773 O O . LEU A 1 102 ? 10.787 2.262 -3.690 1.00 95.75 102 LEU A O 1
ATOM 777 N N . PHE A 1 103 ? 9.088 3.534 -2.969 1.00 96.44 103 PHE A N 1
ATOM 778 C CA . PHE A 1 103 ? 8.029 2.579 -3.260 1.00 96.44 103 PHE A CA 1
ATOM 779 C C . PHE A 1 103 ? 7.266 2.991 -4.524 1.00 96.44 103 PHE A C 1
ATOM 781 O O . PHE A 1 103 ? 6.479 3.943 -4.506 1.00 96.44 103 PHE A O 1
ATOM 788 N N . LEU A 1 104 ? 7.497 2.259 -5.615 1.00 93.94 104 LEU A N 1
ATOM 789 C CA . LEU A 1 104 ? 6.861 2.437 -6.920 1.00 93.94 104 LEU A CA 1
ATOM 790 C C . LEU A 1 104 ? 5.642 1.515 -7.025 1.00 93.94 104 LEU A C 1
ATOM 792 O O . LEU A 1 104 ? 5.745 0.306 -7.236 1.00 93.94 104 LEU A O 1
ATOM 796 N N . LYS A 1 105 ? 4.459 2.090 -6.826 1.00 92.06 105 LYS A N 1
ATOM 797 C CA . LYS A 1 105 ? 3.185 1.377 -6.774 1.00 92.06 105 LYS A CA 1
ATOM 798 C C . LYS A 1 105 ? 2.636 1.126 -8.172 1.00 92.06 105 LYS A C 1
ATOM 800 O O . LYS A 1 105 ? 2.479 2.074 -8.938 1.00 92.06 105 LYS A O 1
ATOM 805 N N . LEU A 1 106 ? 2.229 -0.123 -8.421 1.00 86.56 106 LEU A N 1
ATOM 806 C CA . LEU A 1 106 ? 1.610 -0.565 -9.674 1.00 86.56 106 LEU A CA 1
ATOM 807 C C . LEU A 1 106 ? 2.536 -0.319 -10.872 1.00 86.56 106 LEU A C 1
ATOM 809 O O . LEU A 1 106 ? 2.129 0.255 -11.878 1.00 86.56 106 LEU A O 1
ATOM 813 N N . PHE A 1 107 ? 3.803 -0.717 -10.729 1.00 88.75 107 PHE A N 1
ATOM 814 C CA . PHE A 1 107 ? 4.852 -0.411 -11.707 1.00 88.75 107 PHE A CA 1
ATOM 815 C C . PHE A 1 107 ? 4.560 -1.005 -13.093 1.00 88.75 107 PHE A C 1
ATOM 817 O O . PHE A 1 107 ? 5.011 -0.485 -14.103 1.00 88.75 107 PHE A O 1
ATOM 824 N N . ASP A 1 108 ? 3.779 -2.078 -13.162 1.00 89.38 108 ASP A N 1
ATOM 825 C CA . ASP A 1 108 ? 3.402 -2.743 -14.405 1.00 89.38 108 ASP A CA 1
ATOM 826 C C . ASP A 1 108 ? 2.396 -1.946 -15.256 1.00 89.38 108 ASP A C 1
ATOM 828 O O . ASP A 1 108 ? 2.110 -2.355 -16.382 1.00 89.38 108 ASP A O 1
ATOM 832 N N . TYR A 1 109 ? 1.916 -0.808 -14.739 1.00 85.25 109 TYR A N 1
ATOM 833 C CA . TYR A 1 109 ? 1.174 0.231 -15.463 1.00 85.25 109 TYR A CA 1
ATOM 834 C C . TYR A 1 109 ? 2.031 1.465 -15.791 1.00 85.25 109 TYR A C 1
ATOM 836 O O . TYR A 1 109 ? 1.506 2.481 -16.235 1.00 85.25 109 TYR A O 1
ATOM 844 N N . ALA A 1 110 ? 3.344 1.422 -15.550 1.00 75.06 110 ALA A N 1
ATOM 845 C CA . ALA A 1 110 ? 4.239 2.564 -15.711 1.00 75.06 110 ALA A CA 1
ATOM 846 C C . ALA A 1 110 ? 4.568 2.897 -17.177 1.00 75.06 110 ALA A C 1
ATOM 848 O O . ALA A 1 110 ? 5.698 3.280 -17.445 1.00 75.06 110 ALA A O 1
ATOM 849 N N . GLU A 1 111 ? 3.636 2.792 -18.127 1.00 73.31 111 GLU A N 1
ATOM 850 C CA . GLU A 1 111 ? 3.921 3.002 -19.560 1.00 73.31 111 GLU A CA 1
ATOM 851 C C . GLU A 1 111 ? 4.658 4.329 -19.827 1.00 73.31 111 GLU A C 1
ATOM 853 O O . GLU A 1 111 ? 5.631 4.361 -20.573 1.00 73.31 111 GLU A O 1
ATOM 858 N N . HIS A 1 112 ? 4.289 5.404 -19.123 1.00 67.31 112 HIS A N 1
ATOM 859 C CA . HIS A 1 112 ? 4.919 6.726 -19.260 1.00 67.31 112 HIS A CA 1
ATOM 860 C C . HIS A 1 112 ? 6.118 6.983 -18.331 1.00 67.31 112 HIS A C 1
ATOM 862 O O . HIS A 1 112 ? 6.743 8.039 -18.413 1.00 67.31 112 HIS A O 1
ATOM 868 N N . ASN A 1 113 ? 6.427 6.054 -17.425 1.00 74.50 113 ASN A N 1
ATOM 869 C CA . ASN A 1 113 ? 7.512 6.174 -16.446 1.00 74.50 113 ASN A CA 1
ATOM 870 C C . ASN A 1 113 ? 8.552 5.050 -16.564 1.00 74.50 113 ASN A C 1
ATOM 872 O O . ASN A 1 113 ? 9.544 5.075 -15.836 1.00 74.50 113 ASN A O 1
ATOM 876 N N . LEU A 1 114 ? 8.344 4.076 -17.456 1.00 83.25 114 LEU A N 1
ATOM 877 C CA . LEU A 1 114 ? 9.143 2.858 -17.534 1.00 83.25 114 LEU A CA 1
ATOM 878 C C . LEU A 1 114 ? 10.616 3.170 -17.795 1.00 83.25 114 LEU A C 1
ATOM 880 O O . LEU A 1 114 ? 11.456 2.682 -17.055 1.00 83.25 114 LEU A O 1
ATOM 884 N N . GLU A 1 115 ? 10.929 4.060 -18.739 1.00 84.06 115 GLU A N 1
ATOM 885 C CA . GLU A 1 115 ? 12.315 4.467 -19.022 1.00 84.06 115 GLU A CA 1
ATOM 886 C C . GLU A 1 115 ? 13.017 5.059 -17.791 1.00 84.06 115 GLU A C 1
ATOM 888 O O . GLU A 1 115 ? 14.173 4.750 -17.512 1.00 84.06 115 GLU A O 1
ATOM 893 N N . ALA A 1 116 ? 12.312 5.886 -17.012 1.00 84.19 116 ALA A N 1
ATOM 894 C CA . ALA A 1 116 ? 12.863 6.483 -15.799 1.00 84.19 116 ALA A CA 1
ATOM 895 C C . ALA A 1 116 ? 13.074 5.437 -14.694 1.00 84.19 116 ALA A C 1
ATOM 897 O O . ALA A 1 116 ? 14.066 5.499 -13.966 1.00 84.19 116 ALA A O 1
ATOM 898 N N . VAL A 1 117 ? 12.158 4.471 -14.577 1.00 88.19 117 VAL A N 1
ATOM 899 C CA . VAL A 1 117 ? 12.289 3.338 -13.653 1.00 88.19 117 VAL A CA 1
ATOM 900 C C . VAL A 1 117 ? 13.454 2.442 -14.071 1.00 88.19 117 VAL A C 1
ATOM 902 O O . VAL A 1 117 ? 14.295 2.123 -13.240 1.00 88.19 117 VAL A O 1
ATOM 905 N N . GLU A 1 118 ? 13.564 2.085 -15.347 1.00 90.12 118 GLU A N 1
ATOM 906 C CA . GLU A 1 118 ? 14.665 1.278 -15.880 1.00 90.12 118 GLU A CA 1
ATOM 907 C C . GLU A 1 118 ? 16.016 1.971 -15.686 1.00 90.12 118 GLU A C 1
ATOM 909 O O . GLU A 1 118 ? 16.957 1.353 -15.186 1.00 90.12 118 GLU A O 1
ATOM 914 N N . PHE A 1 119 ? 16.100 3.271 -15.980 1.00 88.88 119 PHE A N 1
ATOM 915 C CA . PHE A 1 119 ? 17.299 4.069 -15.733 1.00 88.88 119 PHE A CA 1
ATOM 916 C C . PHE A 1 119 ? 17.683 4.079 -14.249 1.00 88.88 119 PHE A C 1
ATOM 918 O O . PHE A 1 119 ? 18.856 3.898 -13.912 1.00 88.88 119 PHE A O 1
ATOM 925 N N . LEU A 1 120 ? 16.703 4.240 -13.355 1.00 90.12 120 LEU A N 1
ATOM 926 C CA . LEU A 1 120 ? 16.919 4.189 -11.911 1.00 90.12 120 LEU A CA 1
ATOM 927 C C . LEU A 1 120 ? 17.472 2.838 -11.456 1.00 90.12 120 LEU A C 1
ATOM 929 O O . LEU A 1 120 ? 18.428 2.801 -10.682 1.00 90.12 120 LEU A O 1
ATOM 933 N N . LEU A 1 121 ? 16.893 1.736 -11.929 1.00 91.81 121 LEU A N 1
ATOM 934 C CA . LEU A 1 121 ? 17.318 0.391 -11.543 1.00 91.81 121 LEU A CA 1
ATOM 935 C C . LEU A 1 121 ? 18.709 0.045 -12.096 1.00 91.81 121 LEU A C 1
ATOM 937 O O . LEU A 1 121 ? 19.486 -0.624 -11.411 1.00 91.81 121 LEU A O 1
ATOM 941 N N . ALA A 1 122 ? 19.025 0.515 -13.305 1.00 90.75 122 ALA A N 1
ATOM 942 C CA . ALA A 1 122 ? 20.293 0.254 -13.980 1.00 90.75 122 ALA A CA 1
ATOM 943 C C . ALA A 1 122 ? 21.451 1.103 -13.439 1.00 90.75 122 ALA A C 1
ATOM 945 O O . ALA A 1 122 ? 22.574 0.617 -13.333 1.00 90.75 122 ALA A O 1
ATOM 946 N N . THR A 1 123 ? 21.199 2.372 -13.108 1.00 89.69 123 THR A N 1
ATOM 947 C CA . THR A 1 123 ? 22.255 3.318 -12.702 1.00 89.69 123 THR A CA 1
ATOM 948 C C . THR A 1 123 ? 22.311 3.562 -11.198 1.00 89.69 123 THR A C 1
ATOM 950 O O . THR A 1 123 ? 23.273 4.148 -10.708 1.00 89.69 123 THR A O 1
ATOM 953 N N . GLY A 1 124 ? 21.281 3.147 -10.456 1.00 88.50 124 GLY A N 1
ATOM 954 C CA . GLY A 1 124 ? 21.123 3.494 -9.047 1.00 88.50 124 GLY A CA 1
ATOM 955 C C . GLY A 1 124 ? 20.838 4.979 -8.821 1.00 88.50 124 GLY A C 1
ATOM 956 O O . GLY A 1 124 ? 20.969 5.456 -7.695 1.00 88.50 124 GLY A O 1
ATOM 957 N N . GLY A 1 125 ? 20.466 5.727 -9.863 1.00 88.56 125 GLY A N 1
ATOM 958 C CA . GLY A 1 125 ? 20.197 7.157 -9.795 1.00 88.56 125 GLY A CA 1
ATOM 959 C C . GLY A 1 125 ? 19.155 7.621 -10.806 1.00 88.56 125 GLY A C 1
ATOM 960 O O . GLY A 1 125 ? 18.763 6.891 -11.704 1.00 88.56 125 GLY A O 1
ATOM 961 N N . ILE A 1 126 ? 18.680 8.855 -10.668 1.00 86.56 126 ILE A N 1
ATOM 962 C CA . ILE A 1 126 ? 17.710 9.444 -11.598 1.00 86.56 126 ILE A CA 1
ATOM 963 C C . ILE A 1 126 ? 18.104 10.873 -11.969 1.00 86.56 126 ILE A C 1
ATOM 965 O O . ILE A 1 126 ? 18.683 11.608 -11.163 1.00 86.56 126 ILE A O 1
ATOM 969 N N . LEU A 1 127 ? 17.760 11.277 -13.192 1.00 80.62 127 LEU A N 1
ATOM 970 C CA . LEU A 1 127 ? 17.850 12.661 -13.643 1.00 80.62 127 LEU A CA 1
ATOM 971 C C . LEU A 1 127 ? 16.575 13.408 -13.248 1.00 80.62 127 LEU A C 1
ATOM 973 O O . LEU A 1 127 ? 15.515 13.244 -13.845 1.00 80.62 127 LEU A O 1
ATOM 977 N N . LEU A 1 128 ? 16.695 14.280 -12.254 1.00 76.31 128 LEU A N 1
ATOM 978 C CA . LEU A 1 128 ? 15.589 15.048 -11.695 1.00 76.31 128 LEU A CA 1
ATOM 979 C C . LEU A 1 128 ? 15.262 16.309 -12.513 1.00 76.31 128 LEU A C 1
ATOM 981 O O . LEU A 1 128 ? 14.475 17.128 -12.047 1.00 76.31 128 LEU A O 1
ATOM 985 N N . GLY A 1 129 ? 15.842 16.490 -13.706 1.00 70.19 129 GLY A N 1
ATOM 986 C CA . GLY A 1 129 ? 15.702 17.671 -14.575 1.00 70.19 129 GLY A CA 1
ATOM 987 C C . GLY A 1 129 ? 16.712 18.790 -14.270 1.00 70.19 129 GLY A C 1
ATOM 988 O O . GLY A 1 129 ? 17.314 18.812 -13.201 1.00 70.19 129 GLY A O 1
ATOM 989 N N . ASN A 1 130 ? 16.901 19.731 -15.206 1.00 68.81 130 ASN A N 1
ATOM 990 C CA . ASN A 1 130 ? 17.890 20.830 -15.135 1.00 68.81 130 ASN A CA 1
ATOM 991 C C . ASN A 1 130 ? 19.344 20.363 -14.914 1.00 68.81 130 ASN A C 1
ATOM 993 O O . ASN A 1 130 ? 20.132 21.054 -14.277 1.00 68.81 130 ASN A O 1
ATOM 997 N N . GLY A 1 131 ? 19.685 19.161 -15.388 1.00 68.69 131 GLY A N 1
ATOM 998 C CA . GLY A 1 131 ? 21.004 18.555 -15.177 1.00 68.69 131 GLY A CA 1
ATOM 999 C C . GLY A 1 131 ? 21.254 18.036 -13.756 1.00 68.69 131 GLY A C 1
ATOM 1000 O O . GLY A 1 131 ? 22.327 17.501 -13.497 1.00 68.69 131 GLY A O 1
ATOM 1001 N N . TYR A 1 132 ? 20.284 18.146 -12.840 1.00 77.06 132 TYR A N 1
ATOM 1002 C CA . TYR A 1 132 ? 20.418 17.598 -11.493 1.00 77.06 132 TYR A CA 1
ATOM 1003 C C . TYR A 1 132 ? 20.213 16.082 -11.523 1.00 77.06 132 TYR A C 1
ATOM 1005 O O . TYR A 1 132 ? 19.141 15.594 -11.890 1.00 77.06 132 TYR A O 1
ATOM 1013 N N . SER A 1 133 ? 21.244 15.341 -11.134 1.00 83.31 133 SER A N 1
ATOM 1014 C CA . SER A 1 133 ? 21.197 13.897 -10.943 1.00 83.31 133 SER A CA 1
ATOM 1015 C C . SER A 1 133 ? 21.231 13.572 -9.457 1.00 83.31 133 SER A C 1
ATOM 1017 O O . SER A 1 133 ? 21.822 14.291 -8.649 1.00 83.31 133 SER A O 1
ATOM 1019 N N . ARG A 1 134 ? 20.570 12.481 -9.082 1.00 86.44 134 ARG A N 1
ATOM 1020 C CA . ARG A 1 134 ? 20.570 11.993 -7.707 1.00 86.44 134 ARG A CA 1
ATOM 1021 C C . ARG A 1 134 ? 20.807 10.496 -7.687 1.00 86.44 134 ARG A C 1
ATOM 1023 O O . ARG A 1 134 ? 20.075 9.767 -8.344 1.00 86.44 134 ARG A O 1
ATOM 1030 N N . ALA A 1 135 ? 21.793 10.069 -6.907 1.00 88.75 135 ALA A N 1
ATOM 1031 C CA . ALA A 1 135 ? 22.102 8.665 -6.671 1.00 88.75 135 ALA A CA 1
ATOM 1032 C C . ALA A 1 135 ? 21.448 8.152 -5.377 1.00 88.75 135 ALA A C 1
ATOM 1034 O O . ALA A 1 135 ? 21.155 8.926 -4.460 1.00 88.75 135 ALA A O 1
ATOM 1035 N N . PHE A 1 136 ? 21.251 6.836 -5.308 1.00 89.75 136 PHE A N 1
ATOM 1036 C CA . PHE A 1 136 ? 20.580 6.123 -4.222 1.00 89.75 136 PHE A CA 1
ATOM 1037 C C . PHE A 1 136 ? 21.376 4.912 -3.672 1.00 89.75 136 PHE A C 1
ATOM 1039 O O . PHE A 1 136 ? 20.753 3.913 -3.324 1.00 89.75 136 PHE A O 1
ATOM 1046 N N . PRO A 1 137 ? 22.719 4.959 -3.541 1.00 82.25 137 PRO A N 1
ATOM 1047 C CA . PRO A 1 137 ? 23.538 3.785 -3.199 1.00 82.25 137 PRO A CA 1
ATOM 1048 C C . PRO A 1 137 ? 23.161 3.127 -1.863 1.00 82.25 137 PRO A C 1
ATOM 1050 O O . PRO A 1 137 ? 23.225 1.917 -1.731 1.00 82.25 137 PRO A O 1
ATOM 1053 N N . GLY A 1 138 ? 22.685 3.906 -0.887 1.00 90.75 138 GLY A N 1
ATOM 1054 C CA . GLY A 1 138 ? 22.219 3.402 0.409 1.00 90.75 138 GLY A CA 1
ATOM 1055 C C . GLY A 1 138 ? 20.700 3.316 0.551 1.00 90.75 138 GLY A C 1
ATOM 1056 O O . GLY A 1 138 ? 20.222 3.355 1.673 1.00 90.75 138 GLY A O 1
ATOM 1057 N N . SER A 1 139 ? 19.921 3.303 -0.531 1.00 95.31 139 SER A N 1
ATOM 1058 C CA . SER A 1 139 ? 18.448 3.287 -0.465 1.00 95.31 139 SER A CA 1
ATOM 1059 C C . SER A 1 139 ? 17.863 1.948 -0.900 1.00 95.31 139 SER A C 1
ATOM 1061 O O . SER A 1 139 ? 18.542 1.116 -1.492 1.00 95.31 139 SER A O 1
ATOM 1063 N N . LEU A 1 140 ? 16.571 1.770 -0.648 1.00 96.94 140 LEU A N 1
ATOM 1064 C CA . LEU A 1 140 ? 15.800 0.626 -1.117 1.00 96.94 140 LEU A CA 1
ATOM 1065 C C . LEU A 1 140 ? 14.833 1.086 -2.209 1.00 96.94 140 LEU A C 1
ATOM 1067 O O . LEU A 1 140 ? 14.064 2.020 -1.990 1.00 96.94 140 LEU A O 1
ATOM 1071 N N . VAL A 1 141 ? 14.834 0.431 -3.364 1.00 96.88 141 VAL A N 1
ATOM 1072 C CA . VAL A 1 141 ? 13.835 0.631 -4.418 1.00 96.88 141 VAL A CA 1
ATOM 1073 C C . VAL A 1 141 ? 12.929 -0.590 -4.449 1.00 96.88 141 VAL A C 1
ATOM 1075 O O . VAL A 1 141 ? 13.375 -1.705 -4.703 1.00 96.88 141 VAL A O 1
ATOM 1078 N N . ILE A 1 142 ? 11.643 -0.380 -4.186 1.00 98.12 142 ILE A N 1
ATOM 1079 C CA . ILE A 1 142 ? 10.629 -1.431 -4.180 1.00 98.12 142 ILE A CA 1
ATOM 1080 C C . ILE A 1 142 ? 9.635 -1.156 -5.302 1.00 98.12 142 ILE A C 1
ATOM 1082 O O . ILE A 1 142 ? 8.912 -0.158 -5.274 1.00 98.12 142 ILE A O 1
ATOM 1086 N N . LEU A 1 143 ? 9.552 -2.075 -6.255 1.00 97.19 143 LEU A N 1
ATOM 1087 C CA . LEU A 1 143 ? 8.494 -2.123 -7.257 1.00 97.19 143 LEU A CA 1
ATOM 1088 C C . LEU A 1 143 ? 7.332 -2.937 -6.702 1.00 97.19 143 LEU A C 1
ATOM 1090 O O . LEU A 1 143 ? 7.539 -4.018 -6.169 1.00 97.19 143 LEU A O 1
ATOM 1094 N N . SER A 1 144 ? 6.100 -2.463 -6.831 1.00 96.88 144 SER A N 1
ATOM 1095 C CA . SER A 1 144 ? 4.908 -3.218 -6.439 1.00 96.88 144 SER A CA 1
ATOM 1096 C C . SER A 1 144 ? 4.076 -3.529 -7.670 1.00 96.88 144 SER A C 1
ATOM 1098 O O . SER A 1 144 ? 3.641 -2.609 -8.365 1.00 96.88 144 SER A O 1
ATOM 1100 N N . ALA A 1 145 ? 3.857 -4.815 -7.934 1.00 94.62 145 ALA A N 1
ATOM 1101 C CA . ALA A 1 145 ? 3.048 -5.280 -9.053 1.00 94.62 145 ALA A CA 1
ATOM 1102 C C . ALA A 1 145 ? 1.546 -5.206 -8.744 1.00 94.62 145 ALA A C 1
ATOM 1104 O O . ALA A 1 145 ? 1.091 -5.382 -7.601 1.00 94.62 145 ALA A O 1
ATOM 1105 N N . SER A 1 146 ? 0.757 -4.996 -9.792 1.00 92.88 146 SER A N 1
ATOM 1106 C CA . SER A 1 146 ? -0.687 -5.183 -9.774 1.00 92.88 146 SER A CA 1
ATOM 1107 C C . SER A 1 146 ? -1.071 -6.628 -9.493 1.00 92.88 146 SER A C 1
ATOM 1109 O O . SER A 1 146 ? -0.257 -7.544 -9.606 1.00 92.88 146 SER A O 1
ATOM 1111 N N . HIS A 1 147 ? -2.332 -6.838 -9.120 1.00 89.75 147 HIS A N 1
ATOM 1112 C CA . HIS A 1 147 ? -2.852 -8.180 -8.888 1.00 89.75 147 HIS A CA 1
ATOM 1113 C C . HIS A 1 147 ? -2.764 -9.051 -10.142 1.00 89.75 147 HIS A C 1
ATOM 1115 O O . HIS A 1 147 ? -2.187 -10.129 -10.058 1.00 89.75 147 HIS A O 1
ATOM 1121 N N . ALA A 1 148 ? -3.238 -8.547 -11.286 1.00 91.94 148 ALA A N 1
ATOM 1122 C CA . ALA A 1 148 ? -3.238 -9.285 -12.546 1.00 91.94 148 ALA A CA 1
ATOM 1123 C C . ALA A 1 148 ? -1.820 -9.703 -12.955 1.00 91.94 148 ALA A C 1
ATOM 1125 O O . ALA A 1 148 ? -1.568 -10.867 -13.252 1.00 91.94 148 ALA A O 1
ATOM 1126 N N . PHE A 1 149 ? -0.858 -8.778 -12.887 1.00 93.44 149 PHE A N 1
ATOM 1127 C CA . PHE A 1 149 ? 0.519 -9.115 -13.233 1.00 93.44 149 PHE A CA 1
ATOM 1128 C C . PHE A 1 149 ? 1.165 -10.052 -12.206 1.00 93.44 149 PHE A C 1
ATOM 1130 O O . PHE A 1 149 ? 1.904 -10.960 -12.572 1.00 93.44 149 PHE A O 1
ATOM 1137 N N . SER A 1 150 ? 0.838 -9.894 -10.922 1.00 94.19 150 SER A N 1
ATOM 1138 C CA . SER A 1 150 ? 1.294 -10.820 -9.881 1.00 94.19 150 SER A CA 1
ATOM 1139 C C . SER A 1 150 ? 0.779 -12.244 -10.096 1.00 94.19 150 SER A C 1
ATOM 1141 O O . SER A 1 150 ? 1.512 -13.190 -9.827 1.00 94.19 150 SER A O 1
ATOM 1143 N N . GLU A 1 151 ? -0.454 -12.412 -10.578 1.00 92.50 151 GLU A N 1
ATOM 1144 C CA . GLU A 1 151 ? -0.996 -13.728 -10.931 1.00 92.50 151 GLU A CA 1
ATOM 1145 C C . GLU A 1 151 ? -0.246 -14.344 -12.107 1.00 92.50 151 GLU A C 1
ATOM 1147 O O . GLU A 1 151 ? 0.129 -15.511 -12.028 1.00 92.50 151 GLU A O 1
ATOM 1152 N N . THR A 1 152 ? 0.064 -13.552 -13.140 1.00 93.69 152 THR A N 1
ATOM 1153 C CA . THR A 1 152 ? 0.895 -14.002 -14.267 1.00 93.69 152 THR A CA 1
ATOM 1154 C C . THR A 1 152 ? 2.265 -14.497 -13.794 1.00 93.69 152 THR A C 1
ATOM 1156 O O . THR A 1 152 ? 2.714 -15.567 -14.202 1.00 93.69 152 THR A O 1
ATOM 1159 N N . LEU A 1 153 ? 2.924 -13.754 -12.898 1.00 93.12 153 LEU A N 1
ATOM 1160 C CA . LEU A 1 153 ? 4.216 -14.156 -12.333 1.00 93.12 153 LEU A CA 1
ATOM 1161 C C . LEU A 1 153 ? 4.099 -15.438 -11.494 1.00 93.12 153 LEU A C 1
ATOM 1163 O O . LEU A 1 153 ? 4.927 -16.339 -11.627 1.00 93.12 153 LEU A O 1
ATOM 1167 N N . ALA A 1 154 ? 3.058 -15.546 -10.665 1.00 90.94 154 ALA A N 1
ATOM 1168 C CA . ALA A 1 154 ? 2.824 -16.711 -9.817 1.00 90.94 154 ALA A CA 1
ATOM 1169 C C . ALA A 1 154 ? 2.431 -17.967 -10.615 1.00 90.94 154 ALA A C 1
ATOM 1171 O O . ALA A 1 154 ? 2.771 -19.085 -10.233 1.00 90.94 154 ALA A O 1
ATOM 1172 N N . GLU A 1 155 ? 1.696 -17.822 -11.717 1.00 92.06 155 GLU A N 1
ATOM 1173 C CA . GLU A 1 155 ? 1.399 -18.918 -12.639 1.00 92.06 155 GLU A CA 1
ATOM 1174 C C . GLU A 1 155 ? 2.661 -19.402 -13.355 1.00 92.06 155 GLU A C 1
ATOM 1176 O O . GLU A 1 155 ? 2.919 -20.605 -13.382 1.00 92.06 155 GLU A O 1
ATOM 1181 N N . ALA A 1 156 ? 3.492 -18.477 -13.839 1.00 92.31 156 ALA A N 1
ATOM 1182 C CA . ALA A 1 156 ? 4.760 -18.826 -14.464 1.00 92.31 156 ALA A CA 1
ATOM 1183 C C . ALA A 1 156 ? 5.689 -19.581 -13.499 1.00 92.31 156 ALA A C 1
ATOM 1185 O O . ALA A 1 156 ? 6.296 -20.574 -13.897 1.00 92.31 156 ALA A O 1
ATOM 1186 N N . GLU A 1 157 ? 5.757 -19.167 -12.229 1.00 91.31 157 GLU A N 1
ATOM 1187 C CA . GLU A 1 157 ? 6.555 -19.866 -11.214 1.00 91.31 157 GLU A CA 1
ATOM 1188 C C . GLU A 1 157 ? 6.025 -21.263 -10.883 1.00 91.31 157 GLU A C 1
ATOM 1190 O O . GLU A 1 157 ? 6.800 -22.198 -10.692 1.00 91.31 157 GLU A O 1
ATOM 1195 N N . ARG A 1 158 ? 4.698 -21.437 -10.855 1.00 91.88 158 ARG A N 1
ATOM 1196 C CA . ARG A 1 158 ? 4.086 -22.763 -10.681 1.00 91.88 158 ARG A CA 1
ATOM 1197 C C . ARG A 1 158 ? 4.361 -23.679 -11.871 1.00 91.88 158 ARG A C 1
ATOM 1199 O O . ARG A 1 158 ? 4.530 -24.879 -11.676 1.00 91.88 158 ARG A O 1
ATOM 1206 N N . ALA A 1 159 ? 4.395 -23.130 -13.084 1.00 94.12 159 ALA A N 1
ATOM 1207 C CA . ALA A 1 159 ? 4.663 -23.894 -14.297 1.00 94.12 159 ALA A CA 1
ATOM 1208 C C . ALA A 1 159 ? 6.117 -24.385 -14.368 1.00 94.12 159 ALA A C 1
ATOM 1210 O O . ALA A 1 159 ? 6.372 -25.491 -14.844 1.00 94.12 159 ALA A O 1
ATOM 1211 N N . ALA A 1 160 ? 7.074 -23.580 -13.903 1.00 91.88 160 ALA A N 1
ATOM 1212 C CA . ALA A 1 160 ? 8.471 -23.977 -13.816 1.00 91.88 160 ALA A CA 1
ATOM 1213 C C . ALA A 1 160 ? 9.218 -23.153 -12.755 1.00 91.88 160 ALA A C 1
ATOM 1215 O O . ALA A 1 160 ? 9.035 -21.937 -12.720 1.00 91.88 160 ALA A O 1
ATOM 1216 N N . PRO A 1 161 ? 10.144 -23.761 -11.987 1.00 89.81 161 PRO A N 1
ATOM 1217 C CA . PRO A 1 161 ? 11.027 -23.017 -11.092 1.00 89.81 161 PRO A CA 1
ATOM 1218 C C . PRO A 1 161 ? 11.763 -21.888 -11.829 1.00 89.81 161 PRO A C 1
ATOM 1220 O O . PRO A 1 161 ? 12.316 -22.098 -12.916 1.00 89.81 161 PRO A O 1
ATOM 1223 N N . GLY A 1 162 ? 11.746 -20.681 -11.261 1.00 85.75 162 GLY A N 1
ATOM 1224 C CA . GLY A 1 162 ? 12.293 -19.474 -11.893 1.00 85.75 162 GLY A CA 1
ATOM 1225 C C . GLY A 1 162 ? 11.481 -18.963 -13.091 1.00 85.75 162 GLY A C 1
ATOM 1226 O O . GLY A 1 162 ? 11.948 -18.109 -13.852 1.00 85.75 162 GLY A O 1
ATOM 1227 N N . GLY A 1 163 ? 10.274 -19.485 -13.306 1.00 88.06 163 GLY A N 1
ATOM 1228 C CA . GLY A 1 163 ? 9.361 -19.056 -14.356 1.00 88.06 163 GLY A CA 1
ATOM 1229 C C . GLY A 1 163 ? 8.910 -17.607 -14.187 1.00 88.06 163 GLY A C 1
ATOM 1230 O O . GLY A 1 163 ? 8.733 -16.922 -15.197 1.00 88.06 163 GLY A O 1
ATOM 1231 N N . TRP A 1 164 ? 8.834 -17.091 -12.951 1.00 91.50 164 TRP A N 1
ATOM 1232 C CA . TRP A 1 164 ? 8.504 -15.678 -12.718 1.00 91.50 164 TRP A CA 1
ATOM 1233 C C . TRP A 1 164 ? 9.509 -14.734 -13.393 1.00 91.50 164 TRP A C 1
ATOM 1235 O O . TRP A 1 164 ? 9.108 -13.733 -13.979 1.00 91.50 164 TRP A O 1
ATOM 1245 N N . SER A 1 165 ? 10.806 -15.065 -13.364 1.00 89.75 165 SER A N 1
ATOM 1246 C CA . SER A 1 165 ? 11.859 -14.227 -13.951 1.00 89.75 165 SER A CA 1
ATOM 1247 C C . SER A 1 165 ? 11.722 -14.168 -15.472 1.00 89.75 165 SER A C 1
ATOM 1249 O O . SER A 1 165 ? 11.803 -13.092 -16.059 1.00 89.75 165 SER A O 1
ATOM 1251 N N . ARG A 1 166 ? 11.402 -15.302 -16.114 1.00 91.69 166 ARG A N 1
ATOM 1252 C CA . ARG A 1 166 ? 11.117 -15.357 -17.557 1.00 91.69 166 ARG A CA 1
ATOM 1253 C C . ARG A 1 166 ? 9.866 -14.565 -17.927 1.00 91.69 166 ARG A C 1
ATOM 1255 O O . ARG A 1 166 ? 9.897 -13.822 -18.903 1.00 91.69 166 ARG A O 1
ATOM 1262 N N . ALA A 1 167 ? 8.791 -14.689 -17.151 1.00 93.06 167 ALA A N 1
ATOM 1263 C CA . ALA A 1 167 ? 7.562 -13.929 -17.376 1.00 93.06 167 ALA A CA 1
ATOM 1264 C C . ALA A 1 167 ? 7.771 -12.419 -17.178 1.00 93.06 167 ALA A C 1
ATOM 1266 O O . ALA A 1 167 ? 7.277 -11.618 -17.971 1.00 93.06 167 ALA A O 1
ATOM 1267 N N . LEU A 1 168 ? 8.554 -12.026 -16.168 1.00 93.81 168 LEU A N 1
ATOM 1268 C CA . LEU A 1 168 ? 8.942 -10.636 -15.966 1.00 93.81 168 LEU A CA 1
ATOM 1269 C C . LEU A 1 168 ? 9.797 -10.134 -17.131 1.00 93.81 168 LEU A C 1
ATOM 1271 O O . LEU A 1 168 ? 9.484 -9.088 -17.684 1.00 93.81 168 LEU A O 1
ATOM 1275 N N . ALA A 1 169 ? 10.823 -10.883 -17.536 1.00 93.69 169 ALA A N 1
ATOM 1276 C CA . ALA A 1 169 ? 11.722 -10.504 -18.623 1.00 93.69 169 ALA A CA 1
ATOM 1277 C C . ALA A 1 169 ? 11.013 -10.408 -19.981 1.00 93.69 169 ALA A C 1
ATOM 1279 O O . ALA A 1 169 ? 11.384 -9.578 -20.804 1.00 93.69 169 ALA A O 1
ATOM 1280 N N . ALA A 1 170 ? 9.971 -11.214 -20.204 1.00 93.31 170 ALA A N 1
ATOM 1281 C CA . ALA A 1 170 ? 9.163 -11.152 -21.418 1.00 93.31 170 ALA A CA 1
ATOM 1282 C C . ALA A 1 170 ? 8.426 -9.811 -21.571 1.00 93.31 170 ALA A C 1
ATOM 1284 O O . ALA A 1 170 ? 8.231 -9.352 -22.694 1.00 93.31 170 ALA A O 1
ATOM 1285 N N . LYS A 1 171 ? 8.023 -9.182 -20.458 1.00 91.88 171 LYS A N 1
ATOM 1286 C CA . LYS A 1 171 ? 7.315 -7.892 -20.468 1.00 91.88 171 LYS A CA 1
ATOM 1287 C C . LYS A 1 171 ? 8.239 -6.702 -20.183 1.00 91.88 171 LYS A C 1
ATOM 1289 O O . LYS A 1 171 ? 8.065 -5.642 -20.770 1.00 91.88 171 LYS A O 1
ATOM 1294 N N . PHE A 1 172 ? 9.210 -6.882 -19.293 1.00 94.06 172 PHE A N 1
ATOM 1295 C CA . PHE A 1 172 ? 10.099 -5.847 -18.764 1.00 94.06 172 PHE A CA 1
ATOM 1296 C C . PHE A 1 172 ? 11.541 -6.383 -18.645 1.00 94.06 172 PHE A C 1
ATOM 1298 O O . PHE A 1 172 ? 12.018 -6.647 -17.535 1.00 94.06 172 PHE A O 1
ATOM 1305 N N . PRO A 1 173 ? 12.255 -6.578 -19.768 1.00 93.25 173 PRO A N 1
ATOM 1306 C CA . PRO A 1 173 ? 13.570 -7.226 -19.782 1.00 93.25 173 PRO A CA 1
ATOM 1307 C C . PRO A 1 173 ? 14.620 -6.478 -18.951 1.00 93.25 173 PRO A C 1
ATOM 1309 O O 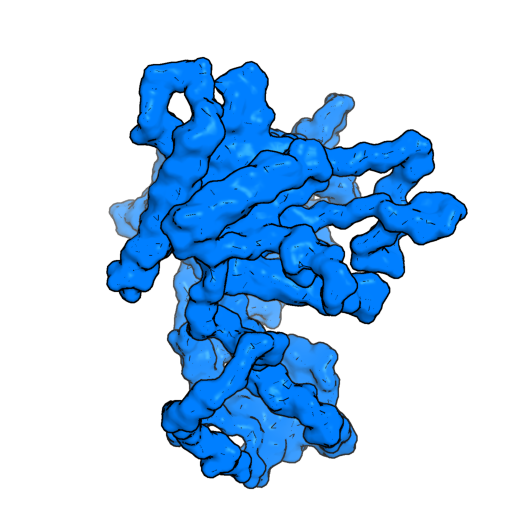. PRO A 1 173 ? 15.350 -7.101 -18.181 1.00 93.25 173 PRO A O 1
ATOM 1312 N N . ASN A 1 174 ? 14.655 -5.145 -19.040 1.00 92.75 174 ASN A N 1
ATOM 1313 C CA . ASN A 1 174 ? 15.622 -4.321 -18.309 1.00 92.75 174 ASN A CA 1
ATOM 1314 C C . ASN A 1 174 ? 15.348 -4.328 -16.800 1.00 92.75 174 ASN A C 1
ATOM 1316 O O . ASN A 1 174 ? 16.277 -4.388 -15.998 1.00 92.75 174 ASN A O 1
ATOM 1320 N N . VAL A 1 175 ? 14.071 -4.324 -16.407 1.00 94.00 175 VAL A N 1
ATOM 1321 C CA . VAL A 1 175 ? 13.671 -4.458 -15.001 1.00 94.00 175 VAL A CA 1
ATOM 1322 C C . VAL A 1 175 ? 14.077 -5.831 -14.469 1.00 94.00 175 VAL A C 1
ATOM 1324 O O . VAL A 1 175 ? 14.699 -5.912 -13.415 1.00 94.00 175 VAL A O 1
ATOM 1327 N N . ALA A 1 176 ? 13.780 -6.907 -15.204 1.00 93.88 176 ALA A N 1
ATOM 1328 C CA . ALA A 1 176 ? 14.125 -8.267 -14.795 1.00 93.88 176 ALA A CA 1
ATOM 1329 C C . ALA A 1 176 ? 15.635 -8.458 -14.597 1.00 93.88 176 ALA A C 1
ATOM 1331 O O . ALA A 1 176 ? 16.040 -9.112 -13.642 1.00 93.88 176 ALA A O 1
ATOM 1332 N N . ALA A 1 177 ? 16.453 -7.869 -15.473 1.00 92.38 177 ALA A N 1
ATOM 1333 C CA . ALA A 1 177 ? 17.909 -7.943 -15.394 1.00 92.38 177 ALA A CA 1
ATOM 1334 C C . ALA A 1 177 ? 18.505 -7.122 -14.236 1.00 92.38 177 ALA A C 1
ATOM 1336 O O . ALA A 1 177 ? 19.621 -7.404 -13.806 1.00 92.38 177 ALA A O 1
ATOM 1337 N N . ALA A 1 178 ? 17.788 -6.102 -13.754 1.00 93.62 178 ALA A N 1
ATOM 1338 C CA . ALA A 1 178 ? 18.281 -5.184 -12.732 1.00 93.62 178 ALA A CA 1
ATOM 1339 C C . ALA A 1 178 ? 17.794 -5.502 -11.308 1.00 93.62 178 ALA A C 1
ATOM 1341 O O . ALA A 1 178 ? 18.349 -4.959 -10.360 1.00 93.62 178 ALA A O 1
ATOM 1342 N N . LEU A 1 179 ? 16.755 -6.322 -11.130 1.00 94.81 179 LEU A N 1
ATOM 1343 C CA . LEU A 1 179 ? 16.243 -6.670 -9.800 1.00 94.81 179 LEU A CA 1
ATOM 1344 C C . LEU A 1 179 ? 17.196 -7.597 -9.039 1.00 94.81 179 LEU A C 1
ATOM 1346 O O . LEU A 1 179 ? 17.698 -8.571 -9.593 1.00 94.81 179 LEU A O 1
ATOM 1350 N N . ASP A 1 180 ? 17.348 -7.346 -7.740 1.00 94.62 180 ASP A N 1
ATOM 1351 C CA . ASP A 1 180 ? 18.122 -8.208 -6.841 1.00 94.62 180 ASP A CA 1
ATOM 1352 C C . ASP A 1 180 ? 17.280 -9.393 -6.351 1.00 94.62 180 ASP A C 1
ATOM 1354 O O . ASP A 1 180 ? 17.769 -10.514 -6.226 1.00 94.62 180 ASP A O 1
ATOM 1358 N N . ALA A 1 181 ? 15.986 -9.163 -6.098 1.00 93.69 181 ALA A N 1
ATOM 1359 C CA . ALA A 1 181 ? 15.050 -10.218 -5.731 1.00 93.69 181 ALA A CA 1
ATOM 1360 C C . ALA A 1 181 ? 13.593 -9.854 -6.046 1.00 93.69 181 ALA A C 1
ATOM 1362 O O . ALA A 1 181 ? 13.198 -8.685 -6.049 1.00 93.69 181 ALA A O 1
ATOM 1363 N N . ALA A 1 182 ? 12.764 -10.881 -6.233 1.00 93.19 182 ALA A N 1
ATOM 1364 C CA . ALA A 1 182 ? 11.314 -10.758 -6.162 1.00 93.19 182 ALA A CA 1
ATOM 1365 C C . ALA A 1 182 ? 10.781 -11.494 -4.937 1.00 93.19 182 ALA A C 1
ATOM 1367 O O . ALA A 1 182 ? 11.198 -12.605 -4.616 1.00 93.19 182 ALA A O 1
ATOM 1368 N N . ILE A 1 183 ? 9.836 -10.854 -4.262 1.00 95.12 183 ILE A N 1
ATOM 1369 C CA . ILE A 1 183 ? 9.204 -11.328 -3.046 1.00 95.12 183 ILE A CA 1
ATOM 1370 C C . ILE A 1 183 ? 7.715 -11.479 -3.326 1.00 95.12 183 ILE A C 1
ATOM 1372 O O . ILE A 1 183 ? 6.999 -10.505 -3.585 1.00 95.12 183 ILE A O 1
ATOM 1376 N N . GLN A 1 184 ? 7.265 -12.728 -3.284 1.00 93.12 184 GLN A N 1
ATOM 1377 C CA . GLN A 1 184 ? 5.883 -13.104 -3.529 1.00 93.12 184 GLN A CA 1
ATOM 1378 C C . GLN A 1 184 ? 5.095 -13.078 -2.218 1.00 93.12 184 GLN A C 1
ATOM 1380 O O . GLN A 1 184 ? 5.340 -13.870 -1.314 1.00 93.12 184 GLN A O 1
ATOM 1385 N N . PHE A 1 185 ? 4.118 -12.186 -2.144 1.00 94.44 185 PHE A N 1
ATOM 1386 C CA . PHE A 1 185 ? 3.110 -12.143 -1.102 1.00 94.44 185 PHE A CA 1
ATOM 1387 C C . PHE A 1 185 ? 2.046 -13.200 -1.362 1.00 94.44 185 PHE A C 1
ATOM 1389 O O . PHE A 1 185 ? 1.547 -13.361 -2.484 1.00 94.44 185 PHE A O 1
ATOM 1396 N N . GLU A 1 186 ? 1.676 -13.879 -0.286 1.00 90.44 186 GLU A N 1
ATOM 1397 C CA . GLU A 1 186 ? 0.603 -14.861 -0.268 1.00 90.44 186 GLU A CA 1
ATOM 1398 C C . GLU A 1 186 ? -0.728 -14.156 0.049 1.00 90.44 186 GLU A C 1
ATOM 1400 O O . GLU A 1 186 ? -0.757 -13.050 0.602 1.00 90.44 186 GLU A O 1
ATOM 1405 N N . ALA A 1 187 ? -1.853 -14.770 -0.320 1.00 90.06 187 ALA A N 1
ATOM 1406 C CA . ALA A 1 187 ? -3.146 -14.306 0.169 1.00 90.06 187 ALA A CA 1
ATOM 1407 C C . ALA A 1 187 ? -3.186 -14.448 1.699 1.00 90.06 187 ALA A C 1
ATOM 1409 O O . ALA A 1 187 ? -2.693 -15.433 2.243 1.00 90.06 187 ALA A O 1
ATOM 1410 N N . LEU A 1 188 ? -3.764 -13.464 2.390 1.00 90.00 188 LEU A N 1
ATOM 1411 C CA . LEU A 1 188 ? -3.868 -13.512 3.847 1.00 90.00 188 LEU A CA 1
ATOM 1412 C C . LEU A 1 188 ? -4.827 -14.630 4.264 1.00 90.00 188 LEU A C 1
ATOM 1414 O O . LEU A 1 188 ? -5.970 -14.684 3.791 1.00 90.00 188 LEU A O 1
ATOM 1418 N N . SER A 1 189 ? -4.375 -15.494 5.173 1.00 91.00 189 SER A N 1
ATOM 1419 C CA . SER A 1 189 ? -5.243 -16.503 5.775 1.00 91.00 189 SER A CA 1
ATOM 1420 C C . SER A 1 189 ? -6.348 -15.844 6.611 1.00 91.00 189 SER A C 1
ATOM 1422 O O . SER A 1 189 ? -6.346 -14.632 6.855 1.00 91.00 189 SER A O 1
ATOM 1424 N N . LEU A 1 190 ? -7.349 -16.627 7.017 1.00 90.12 190 LEU A N 1
ATOM 1425 C CA . LEU A 1 190 ? -8.379 -16.119 7.923 1.00 90.12 190 LEU A CA 1
ATOM 1426 C C . LEU A 1 190 ? -7.770 -15.716 9.275 1.00 90.12 190 LEU A C 1
ATOM 1428 O O . LEU A 1 190 ? -8.122 -14.665 9.801 1.00 90.12 190 LEU A O 1
ATOM 1432 N N . ASP A 1 191 ? -6.802 -16.488 9.769 1.00 91.00 191 ASP A N 1
ATOM 1433 C CA . ASP A 1 191 ? -6.105 -16.213 11.027 1.00 91.00 191 ASP A CA 1
ATOM 1434 C C . ASP A 1 191 ? -5.243 -14.949 10.936 1.00 91.00 191 ASP A C 1
ATOM 1436 O O . ASP A 1 191 ? -5.272 -14.122 11.846 1.00 91.00 191 ASP A O 1
ATOM 1440 N N . ASP A 1 192 ? -4.541 -14.739 9.814 1.00 90.75 192 ASP A N 1
ATOM 1441 C CA . ASP A 1 192 ? -3.783 -13.500 9.589 1.00 90.75 192 ASP A CA 1
ATOM 1442 C C . ASP A 1 192 ? -4.714 -12.284 9.591 1.00 90.75 192 ASP A C 1
ATOM 1444 O O . ASP A 1 192 ? -4.401 -11.251 10.179 1.00 90.75 192 ASP A O 1
ATOM 1448 N N . ARG A 1 193 ? -5.882 -12.398 8.947 1.00 90.12 193 ARG A N 1
ATOM 1449 C CA . ARG A 1 193 ? -6.888 -11.329 8.933 1.00 90.12 193 ARG A CA 1
ATOM 1450 C C . ARG A 1 193 ? -7.488 -11.088 10.314 1.00 90.12 193 ARG A C 1
ATOM 1452 O O . ARG A 1 193 ? -7.666 -9.933 10.683 1.00 90.12 193 ARG A O 1
ATOM 1459 N N . ALA A 1 194 ? -7.764 -12.137 11.083 1.00 90.75 194 ALA A N 1
ATOM 1460 C CA . ALA A 1 194 ? -8.251 -12.011 12.454 1.00 90.75 194 ALA A CA 1
ATOM 1461 C C . ALA A 1 194 ? -7.215 -11.315 13.351 1.00 90.75 194 ALA A C 1
ATOM 1463 O O . ALA A 1 194 ? -7.563 -10.434 14.133 1.00 90.75 194 ALA A O 1
ATOM 1464 N N . GLU A 1 195 ? -5.932 -11.630 13.182 1.00 90.94 195 GLU A N 1
ATOM 1465 C CA . GLU A 1 195 ? -4.849 -10.938 13.878 1.00 90.94 195 GLU A CA 1
ATOM 1466 C C . GLU A 1 195 ? -4.748 -9.457 13.475 1.00 90.94 195 GLU A C 1
ATOM 1468 O O . GLU A 1 195 ? -4.571 -8.596 14.336 1.00 90.94 195 GLU A O 1
ATOM 1473 N N . ILE A 1 196 ? -4.942 -9.129 12.190 1.00 89.88 196 ILE A N 1
ATOM 1474 C CA . ILE A 1 196 ? -5.048 -7.731 11.736 1.00 89.88 196 ILE A CA 1
ATOM 1475 C C . ILE A 1 196 ? -6.196 -7.015 12.460 1.00 89.88 196 ILE A C 1
ATOM 1477 O O . ILE A 1 196 ? -5.991 -5.906 12.947 1.00 89.88 196 ILE A O 1
ATOM 1481 N N . VAL A 1 197 ? -7.375 -7.639 12.585 1.00 89.50 197 VAL A N 1
ATOM 1482 C CA . VAL A 1 197 ? -8.514 -7.053 13.320 1.00 89.50 197 VAL A CA 1
ATOM 1483 C C . VAL A 1 197 ? -8.128 -6.719 14.762 1.00 89.50 197 VAL A C 1
ATOM 1485 O O . VAL A 1 197 ? -8.434 -5.622 15.231 1.00 89.50 197 VAL A O 1
ATOM 1488 N N . ARG A 1 198 ? -7.434 -7.626 15.461 1.00 89.62 198 ARG A N 1
ATOM 1489 C CA . ARG A 1 198 ? -6.992 -7.385 16.845 1.00 89.62 198 ARG A CA 1
ATOM 1490 C C . ARG A 1 198 ? -6.018 -6.209 16.933 1.00 89.62 198 ARG A C 1
ATOM 1492 O O . ARG A 1 198 ? -6.205 -5.322 17.759 1.00 89.62 198 ARG A O 1
ATOM 1499 N N . ARG A 1 199 ? -5.035 -6.138 16.032 1.00 88.69 199 ARG A N 1
ATOM 1500 C CA . ARG A 1 199 ? -4.062 -5.031 16.004 1.00 88.69 199 ARG A CA 1
ATOM 1501 C C . ARG A 1 199 ? -4.701 -3.683 15.667 1.00 88.69 199 ARG A C 1
ATOM 1503 O O . ARG A 1 199 ? -4.326 -2.662 16.244 1.00 88.69 199 ARG A O 1
ATOM 1510 N N . GLU A 1 200 ? -5.676 -3.658 14.761 1.00 87.12 200 GLU A N 1
ATOM 1511 C CA . GLU A 1 200 ? -6.448 -2.443 14.473 1.00 87.12 200 GLU A CA 1
ATOM 1512 C C . GLU A 1 200 ? -7.286 -2.013 15.687 1.00 87.12 200 GLU A C 1
ATOM 1514 O O . GLU A 1 200 ? -7.392 -0.816 15.965 1.00 87.12 200 GLU A O 1
ATOM 1519 N N . ALA A 1 201 ? -7.811 -2.962 16.471 1.00 87.94 201 ALA A N 1
ATOM 1520 C CA . ALA A 1 201 ? -8.497 -2.662 17.727 1.00 87.94 201 ALA A CA 1
ATOM 1521 C C . ALA A 1 201 ? -7.565 -2.015 18.758 1.00 87.94 201 ALA A C 1
ATOM 1523 O O . ALA A 1 201 ? -7.947 -1.007 19.352 1.00 87.94 201 ALA A O 1
ATOM 1524 N N . ASP A 1 202 ? -6.327 -2.495 18.893 1.00 86.88 202 ASP A N 1
ATOM 1525 C CA . ASP A 1 202 ? -5.313 -1.863 19.749 1.00 86.88 202 ASP A CA 1
ATOM 1526 C C . ASP A 1 202 ? -4.960 -0.444 19.274 1.00 86.88 202 ASP A C 1
ATOM 1528 O O . ASP A 1 202 ? -4.802 0.488 20.071 1.00 86.88 202 ASP A O 1
ATOM 1532 N N . GLY A 1 203 ? -4.839 -0.251 17.957 1.00 85.00 203 GLY A N 1
ATOM 1533 C CA . GLY A 1 203 ? -4.603 1.062 17.356 1.00 85.00 203 GLY A CA 1
ATOM 1534 C C . GLY A 1 203 ? -5.752 2.037 17.620 1.00 85.00 203 GLY A C 1
ATOM 1535 O O . GLY A 1 203 ? -5.529 3.211 17.929 1.00 85.00 203 GLY A O 1
ATOM 1536 N N . LEU A 1 204 ? -6.986 1.547 17.540 1.00 83.75 204 LEU A N 1
ATOM 1537 C CA . LEU A 1 204 ? -8.194 2.311 17.811 1.00 83.75 204 LEU A CA 1
ATOM 1538 C C . LEU A 1 204 ? -8.342 2.635 19.302 1.00 83.75 204 LEU A C 1
ATOM 1540 O O . LEU A 1 204 ? -8.641 3.783 19.633 1.00 83.75 204 LEU A O 1
ATOM 1544 N N . ALA A 1 205 ? -8.037 1.677 20.181 1.00 85.75 205 ALA A N 1
ATOM 1545 C CA . ALA A 1 205 ? -8.015 1.845 21.631 1.00 85.75 205 ALA A CA 1
ATOM 1546 C C . ALA A 1 205 ? -7.113 3.015 22.050 1.00 85.75 205 ALA A C 1
ATOM 1548 O O . ALA A 1 205 ? -7.530 3.891 22.808 1.00 85.75 205 ALA A O 1
ATOM 1549 N N . LYS A 1 206 ? -5.909 3.101 21.465 1.00 85.88 206 LYS A N 1
ATOM 1550 C CA . LYS A 1 206 ? -4.964 4.210 21.697 1.00 85.88 206 LYS A CA 1
ATOM 1551 C C . LYS A 1 206 ? -5.500 5.569 21.240 1.00 85.88 206 LYS A C 1
ATOM 1553 O O . LYS A 1 206 ? -5.212 6.578 21.871 1.00 85.88 206 LYS A O 1
ATOM 1558 N N . ARG A 1 207 ? -6.265 5.625 20.143 1.00 82.62 207 ARG A N 1
ATOM 1559 C CA . ARG A 1 207 ? -6.804 6.891 19.601 1.00 82.62 207 ARG A CA 1
ATOM 1560 C C . ARG A 1 207 ? -7.953 7.449 20.428 1.00 82.62 207 ARG A C 1
ATOM 1562 O O . ARG A 1 207 ? -8.121 8.663 20.498 1.00 82.62 207 ARG A O 1
ATOM 1569 N N . ILE A 1 208 ? -8.769 6.569 20.996 1.00 80.75 208 ILE A N 1
ATOM 1570 C CA . ILE A 1 208 ? -9.964 6.947 21.758 1.00 80.75 208 ILE A CA 1
ATOM 1571 C C . ILE A 1 208 ? -9.742 6.888 23.270 1.00 80.75 208 ILE A C 1
ATOM 1573 O O . ILE A 1 208 ? -10.664 7.226 24.015 1.00 80.75 208 ILE A O 1
ATOM 1577 N N . ASP A 1 209 ? -8.545 6.499 23.708 1.00 85.75 209 ASP A N 1
ATOM 1578 C CA . ASP A 1 209 ? -8.150 6.387 25.113 1.00 85.75 209 ASP A CA 1
ATOM 1579 C C . ASP A 1 209 ? -9.093 5.474 25.918 1.00 85.75 209 ASP A C 1
ATOM 1581 O O . ASP A 1 209 ? -9.573 5.823 26.990 1.00 85.75 209 ASP A O 1
ATOM 1585 N N . VAL A 1 210 ? -9.452 4.323 25.342 1.00 84.06 210 VAL A N 1
ATOM 1586 C CA . VAL A 1 210 ? -10.272 3.281 25.984 1.00 84.06 210 VAL A CA 1
ATOM 1587 C C . VAL A 1 210 ? -9.722 1.929 25.560 1.00 84.06 210 VAL A C 1
ATOM 1589 O O . VAL A 1 210 ? -9.568 1.690 24.365 1.00 84.06 210 VAL A O 1
ATOM 1592 N N . ALA A 1 211 ? -9.452 1.037 26.513 1.00 87.00 211 ALA A N 1
ATOM 1593 C CA . ALA A 1 211 ? -9.004 -0.318 26.209 1.00 87.00 211 ALA A CA 1
ATOM 1594 C C . ALA A 1 211 ? -10.093 -1.079 25.433 1.00 87.00 211 ALA A C 1
ATOM 1596 O O . ALA A 1 211 ? -11.227 -1.188 25.903 1.00 87.00 211 ALA A O 1
ATOM 1597 N N . ILE A 1 212 ? -9.745 -1.602 24.256 1.00 87.69 212 ILE A N 1
ATOM 1598 C CA . ILE A 1 212 ? -10.614 -2.454 23.440 1.00 87.69 212 ILE A CA 1
ATOM 1599 C C . ILE A 1 212 ? -9.959 -3.828 23.333 1.00 87.69 212 ILE A C 1
ATOM 1601 O O . ILE A 1 212 ? -8.782 -3.921 23.009 1.00 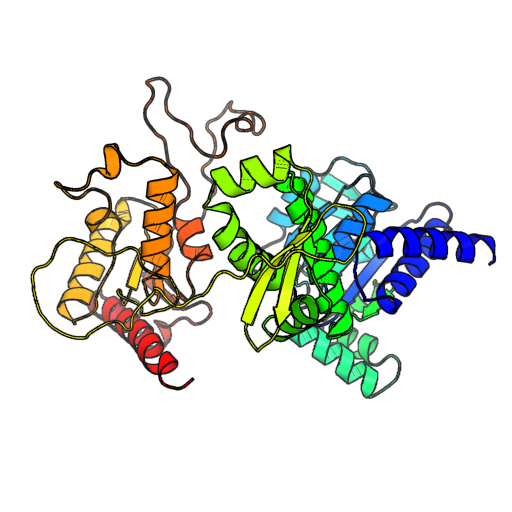87.69 212 ILE A O 1
ATOM 1605 N N . ALA A 1 213 ? -10.736 -4.880 23.562 1.00 89.81 213 ALA A N 1
ATOM 1606 C CA . ALA A 1 213 ? -10.369 -6.252 23.243 1.00 89.81 213 ALA A CA 1
ATOM 1607 C C . ALA A 1 213 ? -11.347 -6.811 22.202 1.00 89.81 213 ALA A C 1
ATOM 1609 O O . ALA A 1 213 ? -12.506 -6.403 22.150 1.00 89.81 213 ALA A O 1
ATOM 1610 N N . VAL A 1 214 ? -10.900 -7.758 21.381 1.00 89.81 214 VAL A N 1
ATOM 1611 C CA . VAL A 1 214 ? -11.749 -8.459 20.406 1.00 89.81 214 VAL A CA 1
ATOM 1612 C C . VAL A 1 214 ? -11.620 -9.954 20.660 1.00 89.81 214 VAL A C 1
ATOM 1614 O O . VAL A 1 214 ? -10.503 -10.469 20.693 1.00 89.81 214 VAL A O 1
ATOM 1617 N N . SER A 1 215 ? -12.742 -10.645 20.861 1.00 90.81 215 SER A N 1
ATOM 1618 C CA . SER A 1 215 ? -12.739 -12.099 21.042 1.00 90.81 215 SER A CA 1
ATOM 1619 C C . SER A 1 215 ? -12.333 -12.818 19.754 1.00 90.81 215 SER A C 1
ATOM 1621 O O . SER A 1 215 ? -12.487 -12.282 18.655 1.00 90.81 215 SER A O 1
ATOM 1623 N N . ASP A 1 216 ? -11.856 -14.060 19.865 1.00 89.94 216 ASP A N 1
ATOM 1624 C CA . ASP A 1 216 ? -11.478 -14.861 18.693 1.00 89.94 216 ASP A CA 1
ATOM 1625 C C . ASP A 1 216 ? -12.648 -15.056 17.726 1.00 89.94 216 ASP A C 1
ATOM 1627 O O . ASP A 1 216 ? -12.486 -14.917 16.514 1.00 89.94 216 ASP A O 1
ATOM 1631 N N . ALA A 1 217 ? -13.847 -15.303 18.260 1.00 88.50 217 ALA A N 1
ATOM 1632 C CA . ALA A 1 217 ? -15.054 -15.441 17.456 1.00 88.50 217 ALA A CA 1
ATOM 1633 C C . ALA A 1 217 ? -15.373 -14.147 16.692 1.00 88.50 217 ALA A C 1
ATOM 1635 O O . ALA A 1 217 ? -15.636 -14.191 15.489 1.00 88.50 217 ALA A O 1
ATOM 1636 N N . ALA A 1 218 ? -15.300 -12.990 17.357 1.00 87.69 218 ALA A N 1
ATOM 1637 C CA . ALA A 1 218 ? -15.531 -11.703 16.710 1.00 87.69 218 ALA A CA 1
ATOM 1638 C C . ALA A 1 218 ? -14.469 -11.390 15.650 1.00 87.69 218 ALA A C 1
ATOM 1640 O O . ALA A 1 218 ? -14.814 -10.966 14.546 1.00 87.69 218 ALA A O 1
ATOM 1641 N N . ALA A 1 219 ? -13.194 -11.639 15.958 1.00 90.44 219 ALA A N 1
ATOM 1642 C CA . ALA A 1 219 ? -12.085 -11.404 15.043 1.00 90.44 219 ALA A CA 1
ATOM 1643 C C . ALA A 1 219 ? -12.215 -12.252 13.769 1.00 90.44 219 ALA A C 1
ATOM 1645 O O . ALA A 1 219 ? -12.070 -11.722 12.670 1.00 90.44 219 ALA A O 1
ATOM 1646 N N . LEU A 1 220 ? -12.554 -13.540 13.900 1.00 89.81 220 LEU A N 1
ATOM 1647 C CA . LEU A 1 220 ? -12.754 -14.444 12.763 1.00 89.81 220 LEU A CA 1
ATOM 1648 C C . LEU A 1 220 ? -13.957 -14.045 11.901 1.00 89.81 220 LEU A C 1
ATOM 1650 O O . LEU A 1 220 ? -13.870 -14.087 10.674 1.00 89.81 220 LEU A O 1
ATOM 1654 N N . VAL A 1 221 ? -15.070 -13.632 12.515 1.00 86.38 221 VAL A N 1
ATOM 1655 C CA . VAL A 1 221 ? -16.260 -13.198 11.767 1.00 86.38 221 VAL A CA 1
ATOM 1656 C C . VAL A 1 221 ? -15.990 -11.904 11.005 1.00 86.38 221 VAL A C 1
ATOM 1658 O O . VAL A 1 221 ? -16.306 -11.827 9.820 1.00 86.38 221 VAL A O 1
ATOM 1661 N N . LEU A 1 222 ? -15.345 -10.918 11.636 1.00 85.31 222 LEU A N 1
ATOM 1662 C CA . LEU A 1 222 ? -14.929 -9.685 10.959 1.00 85.31 222 LEU A CA 1
ATOM 1663 C C . LEU A 1 222 ? -13.936 -9.976 9.825 1.00 85.31 222 LEU A C 1
ATOM 1665 O O . LEU A 1 222 ? -14.075 -9.450 8.723 1.00 85.31 222 LEU A O 1
ATOM 1669 N N . ALA A 1 223 ? -12.976 -10.870 10.063 1.00 87.00 223 ALA A N 1
ATOM 1670 C CA . ALA A 1 223 ? -12.002 -11.299 9.065 1.00 87.00 223 ALA A CA 1
ATOM 1671 C C . ALA A 1 223 ? -12.632 -12.010 7.853 1.00 87.00 223 ALA A C 1
ATOM 1673 O O . ALA A 1 223 ? -12.073 -11.957 6.754 1.00 87.00 223 ALA A O 1
ATOM 1674 N N . ALA A 1 224 ? -13.776 -12.675 8.041 1.00 84.44 224 ALA A N 1
ATOM 1675 C CA . ALA A 1 224 ? -14.501 -13.377 6.985 1.00 84.44 224 ALA A CA 1
ATOM 1676 C C . ALA A 1 224 ? -15.391 -12.455 6.135 1.00 84.44 224 ALA A C 1
ATOM 1678 O O . ALA A 1 224 ? -15.661 -12.782 4.981 1.00 84.44 224 ALA A O 1
ATOM 1679 N N . GLN A 1 225 ? -15.849 -11.328 6.688 1.00 73.56 225 GLN A N 1
ATOM 1680 C CA . GLN A 1 225 ? -16.804 -10.428 6.032 1.00 73.56 225 GLN A CA 1
ATOM 1681 C C . GLN A 1 225 ? -16.173 -9.522 4.970 1.00 73.56 225 GLN A C 1
ATOM 1683 O O . GLN A 1 225 ? -16.879 -9.096 4.058 1.00 73.56 225 GLN A O 1
ATOM 1688 N N . ASP A 1 226 ? -14.872 -9.230 5.059 1.00 65.19 226 ASP A N 1
ATOM 1689 C CA . ASP A 1 226 ? -14.243 -8.261 4.161 1.00 65.19 226 ASP A CA 1
ATOM 1690 C C . ASP A 1 226 ? -12.760 -8.552 3.857 1.00 65.19 226 ASP A C 1
ATOM 1692 O O . ASP A 1 226 ? -12.095 -9.403 4.456 1.00 65.19 226 ASP A O 1
ATOM 1696 N N . ASN A 1 227 ? -12.222 -7.813 2.889 1.00 63.25 227 ASN A N 1
ATOM 1697 C CA . ASN A 1 227 ? -10.804 -7.762 2.573 1.00 63.25 227 ASN A CA 1
ATOM 1698 C C . ASN A 1 227 ? -10.044 -6.928 3.616 1.00 63.25 227 ASN A C 1
ATOM 1700 O O . ASN A 1 227 ? -10.565 -5.955 4.157 1.00 63.25 227 ASN A O 1
ATOM 1704 N N . ALA A 1 228 ? -8.755 -7.225 3.821 1.00 59.84 228 ALA A N 1
ATOM 1705 C CA . ALA A 1 228 ? -7.937 -6.599 4.870 1.00 59.84 228 ALA A CA 1
ATOM 1706 C C . ALA A 1 228 ? -7.920 -5.054 4.864 1.00 59.84 228 ALA A C 1
ATOM 1708 O O . ALA A 1 228 ? -7.760 -4.435 5.909 1.00 59.84 228 ALA A O 1
ATOM 1709 N N . ARG A 1 229 ? -8.131 -4.417 3.701 1.00 60.41 229 ARG A N 1
ATOM 1710 C CA . ARG A 1 229 ? -8.228 -2.949 3.575 1.00 60.41 229 ARG A CA 1
ATOM 1711 C C . ARG A 1 229 ? -9.437 -2.333 4.277 1.00 60.41 229 ARG A C 1
ATOM 1713 O O . ARG A 1 229 ? -9.372 -1.167 4.648 1.00 60.41 229 ARG A O 1
ATOM 1720 N N . ASN A 1 230 ? -10.518 -3.087 4.414 1.00 70.38 230 ASN A N 1
ATOM 1721 C CA . ASN A 1 230 ? -11.786 -2.586 4.924 1.00 70.38 230 ASN A CA 1
ATOM 1722 C C . ASN A 1 230 ? -12.029 -2.995 6.383 1.00 70.38 230 ASN A C 1
ATOM 1724 O O . ASN A 1 230 ? -12.951 -2.473 7.004 1.00 70.38 230 ASN A O 1
ATOM 1728 N N . LEU A 1 231 ? -11.177 -3.855 6.959 1.00 69.62 231 LEU A N 1
ATOM 1729 C CA . LEU A 1 231 ? -11.302 -4.309 8.348 1.00 69.62 231 LEU A CA 1
ATOM 1730 C C . LEU A 1 231 ? -11.278 -3.141 9.346 1.00 69.62 231 LEU A C 1
ATOM 1732 O O . LEU A 1 231 ? -12.086 -3.119 10.267 1.00 69.62 231 LEU A O 1
ATOM 1736 N N . ASP A 1 232 ? -10.431 -2.129 9.125 1.00 69.06 232 ASP A N 1
ATOM 1737 C CA . ASP A 1 232 ? -10.424 -0.895 9.932 1.00 69.06 232 ASP A CA 1
ATOM 1738 C C . ASP A 1 232 ? -11.751 -0.127 9.804 1.00 69.06 232 ASP A C 1
ATOM 1740 O O . ASP A 1 232 ? -12.270 0.390 10.789 1.00 69.06 232 ASP A O 1
ATOM 1744 N N . SER A 1 233 ? -12.359 -0.090 8.614 1.00 69.62 233 SER A N 1
ATOM 1745 C CA . SER A 1 233 ? -13.652 0.581 8.416 1.00 69.62 233 SER A CA 1
ATOM 1746 C C . SER A 1 233 ? -14.791 -0.162 9.107 1.00 69.62 233 SER A C 1
ATOM 1748 O O . SER A 1 233 ? -15.607 0.478 9.767 1.00 69.62 233 SER A O 1
ATOM 1750 N N . GLU A 1 234 ? -14.828 -1.491 9.015 1.00 71.75 234 GLU A N 1
ATOM 1751 C CA . GLU A 1 234 ? -15.855 -2.302 9.674 1.00 71.75 234 GLU A CA 1
ATOM 1752 C C . GLU A 1 234 ? -15.705 -2.254 11.198 1.00 71.75 234 GLU A C 1
ATOM 1754 O O . GLU A 1 234 ? -16.669 -1.984 11.915 1.00 71.75 234 GLU A O 1
ATOM 1759 N N . LEU A 1 235 ? -14.477 -2.379 11.710 1.00 74.69 235 LEU A N 1
ATOM 1760 C CA . LEU A 1 235 ? -14.205 -2.216 13.133 1.00 74.69 235 LEU A CA 1
ATOM 1761 C C . LEU A 1 235 ? -14.594 -0.811 13.617 1.00 74.69 235 LEU A C 1
ATOM 1763 O O . LEU A 1 235 ? -15.264 -0.675 14.640 1.00 74.69 235 LEU A O 1
ATOM 1767 N N . ARG A 1 236 ? -14.266 0.245 12.860 1.00 73.38 236 ARG A N 1
ATOM 1768 C CA . ARG A 1 236 ? -14.716 1.616 13.153 1.00 73.38 236 ARG A CA 1
ATOM 1769 C C . ARG A 1 236 ? -16.222 1.791 13.043 1.00 73.38 236 ARG A C 1
ATOM 1771 O O . ARG A 1 236 ? -16.755 2.643 13.745 1.00 73.38 236 ARG A O 1
ATOM 1778 N N . LEU A 1 237 ? -16.923 1.046 12.194 1.00 75.62 237 LEU A N 1
ATOM 1779 C CA . LEU A 1 237 ? -18.384 1.070 12.136 1.00 75.62 237 LEU A CA 1
ATOM 1780 C C . LEU A 1 237 ? -18.978 0.444 13.400 1.00 75.62 237 LEU A C 1
ATOM 1782 O O . LEU A 1 237 ? -19.862 1.051 14.010 1.00 75.62 237 LEU A O 1
ATOM 1786 N N . GLN A 1 238 ? -18.463 -0.709 13.836 1.00 72.31 238 GLN A N 1
ATOM 1787 C CA . GLN A 1 238 ? -18.907 -1.369 15.069 1.00 72.31 238 GLN A CA 1
ATOM 1788 C C . GLN A 1 238 ? -18.594 -0.520 16.307 1.00 72.31 238 GLN A C 1
ATOM 1790 O O . GLN A 1 238 ? -19.463 -0.296 17.151 1.00 72.31 238 GLN A O 1
ATOM 1795 N N . VAL A 1 239 ? -17.380 0.028 16.382 1.00 71.06 239 VAL A N 1
ATOM 1796 C CA . VAL A 1 239 ? -16.934 0.908 17.471 1.00 71.06 239 VAL A CA 1
ATOM 1797 C C . VAL A 1 239 ? -17.669 2.245 17.409 1.00 71.06 239 VAL A C 1
ATOM 1799 O O . VAL A 1 239 ? -18.222 2.709 18.397 1.00 71.06 239 VAL A O 1
ATOM 1802 N N . GLY A 1 240 ? -17.782 2.855 16.235 1.00 68.12 240 GLY A N 1
ATOM 1803 C CA . GLY A 1 240 ? -18.450 4.139 16.036 1.00 68.12 240 GLY A CA 1
ATOM 1804 C C . GLY A 1 240 ? -19.931 4.132 16.416 1.00 68.12 240 GLY A C 1
ATOM 1805 O O . GLY A 1 240 ? -20.461 5.180 16.776 1.00 68.12 240 GLY A O 1
ATOM 1806 N N . ARG A 1 241 ? -20.611 2.978 16.388 1.00 70.69 241 ARG A N 1
ATOM 1807 C CA . ARG A 1 241 ? -21.972 2.837 16.938 1.00 70.69 241 ARG A CA 1
ATOM 1808 C C . ARG A 1 241 ? -21.994 3.007 18.458 1.00 70.69 241 ARG A C 1
ATOM 1810 O O . ARG A 1 241 ? -22.894 3.666 18.967 1.00 70.69 241 ARG A O 1
ATOM 1817 N N . LEU A 1 242 ? -20.991 2.478 19.154 1.00 66.81 242 LEU A N 1
ATOM 1818 C CA . LEU A 1 242 ? -20.880 2.528 20.611 1.00 66.81 242 LEU A CA 1
ATOM 1819 C C . LEU A 1 242 ? -20.345 3.879 21.115 1.00 66.81 242 LEU A C 1
ATOM 1821 O O . LEU A 1 242 ? -20.837 4.425 22.097 1.00 66.81 242 LEU A O 1
ATOM 1825 N N . PHE A 1 243 ? -19.398 4.477 20.390 1.00 69.19 243 PHE A N 1
ATOM 1826 C CA . PHE A 1 243 ? -18.757 5.744 20.766 1.00 69.19 243 PHE A CA 1
ATOM 1827 C C . PHE A 1 243 ? -19.574 7.001 20.413 1.00 69.19 243 PHE A C 1
ATOM 1829 O O . PHE A 1 243 ? -19.138 8.118 20.693 1.00 69.19 243 PHE A O 1
ATOM 1836 N N . ARG A 1 244 ? -20.779 6.851 19.842 1.00 69.81 244 ARG A N 1
ATOM 1837 C CA . ARG A 1 244 ? -21.754 7.957 19.754 1.00 69.81 244 ARG A CA 1
ATOM 1838 C C . ARG A 1 244 ? -22.303 8.357 21.124 1.00 69.81 244 ARG A C 1
ATOM 1840 O O . ARG A 1 244 ? -22.756 9.490 21.272 1.00 69.81 244 ARG A O 1
ATOM 1847 N N . ASP A 1 245 ? -22.244 7.469 22.115 1.00 71.62 245 ASP A N 1
ATOM 1848 C CA . ASP A 1 245 ? -22.662 7.767 23.481 1.00 71.62 245 ASP A CA 1
ATOM 1849 C C . ASP A 1 245 ? -21.482 8.292 24.316 1.00 71.62 245 ASP A C 1
ATOM 1851 O O . ASP A 1 245 ? -20.696 7.537 24.892 1.00 71.62 245 ASP A O 1
ATOM 1855 N N . GLN A 1 246 ? -21.360 9.620 24.406 1.00 71.69 246 GLN A N 1
ATOM 1856 C CA . GLN A 1 246 ? -20.296 10.268 25.183 1.00 71.69 246 GLN A CA 1
ATOM 1857 C C . GLN A 1 246 ? -20.331 9.924 26.681 1.00 71.69 246 GLN A C 1
ATOM 1859 O O . GLN A 1 246 ? -19.284 9.969 27.331 1.00 71.69 246 GLN A O 1
ATOM 1864 N N . LYS A 1 247 ? -21.496 9.567 27.244 1.00 74.44 247 LYS A N 1
ATOM 1865 C CA . LYS A 1 247 ? -21.596 9.188 28.662 1.00 74.44 247 LYS A CA 1
ATOM 1866 C C . LYS A 1 247 ? -20.962 7.825 28.899 1.00 74.44 247 LYS A C 1
ATOM 1868 O O . LYS A 1 247 ? -20.226 7.664 29.869 1.00 74.44 247 LYS A O 1
ATOM 1873 N N . LEU A 1 248 ? -21.201 6.876 27.994 1.00 72.75 248 LEU A N 1
ATOM 1874 C CA . LEU A 1 248 ? -20.594 5.549 28.047 1.00 72.75 248 LEU A CA 1
ATOM 1875 C C . LEU A 1 248 ? -19.068 5.635 27.933 1.00 72.75 248 LEU A C 1
ATOM 1877 O O . LEU A 1 248 ? -18.358 5.055 28.750 1.00 72.75 248 LEU A O 1
ATOM 1881 N N . VAL A 1 249 ? -18.559 6.417 26.977 1.00 72.12 249 VAL A N 1
ATOM 1882 C CA . VAL A 1 249 ? -17.110 6.620 26.797 1.00 72.12 249 VAL A CA 1
ATOM 1883 C C . VAL A 1 249 ? -16.483 7.259 28.038 1.00 72.12 249 VAL A C 1
ATOM 1885 O O . VAL A 1 249 ? -15.453 6.791 28.519 1.00 72.12 249 VAL A O 1
ATOM 1888 N N . GLY A 1 250 ? -17.122 8.288 28.606 1.00 75.94 250 GLY A N 1
ATOM 1889 C CA . GLY A 1 250 ? -16.668 8.915 29.850 1.00 75.94 250 GLY A CA 1
ATOM 1890 C C . GLY A 1 250 ? -16.655 7.949 31.040 1.00 75.94 250 GLY A C 1
ATOM 1891 O O . GLY A 1 250 ? -15.709 7.954 31.831 1.00 75.94 250 GLY A O 1
ATOM 1892 N N . ALA A 1 251 ? -17.656 7.071 31.144 1.00 75.56 251 ALA A N 1
ATOM 1893 C CA . ALA A 1 251 ? -17.719 6.050 32.186 1.00 75.56 251 ALA A CA 1
ATOM 1894 C C . ALA A 1 251 ? -16.627 4.981 32.014 1.00 75.56 251 ALA A C 1
ATOM 1896 O O . ALA A 1 251 ? -15.975 4.601 32.983 1.00 75.56 251 ALA A O 1
ATOM 1897 N N . LEU A 1 252 ? -16.370 4.524 30.788 1.00 77.62 252 LEU A N 1
ATOM 1898 C CA . LEU A 1 252 ? -15.321 3.536 30.509 1.00 77.62 252 LEU A CA 1
ATOM 1899 C C . LEU A 1 252 ? -13.925 4.088 30.815 1.00 77.62 252 LEU A C 1
ATOM 1901 O O . LEU A 1 252 ? -13.136 3.408 31.466 1.00 77.62 252 LEU A O 1
ATOM 1905 N N . ARG A 1 253 ? -13.657 5.348 30.445 1.00 80.19 253 ARG A N 1
ATOM 1906 C CA . ARG A 1 253 ? -12.394 6.028 30.780 1.00 80.19 253 ARG A CA 1
ATOM 1907 C C . ARG A 1 253 ? -12.175 6.151 32.281 1.00 80.19 253 ARG A C 1
ATOM 1909 O O . ARG A 1 253 ? -11.102 5.841 32.778 1.00 80.19 253 ARG A O 1
ATOM 1916 N N . THR A 1 254 ? -13.197 6.592 33.009 1.00 80.69 254 THR A N 1
ATOM 1917 C CA . THR A 1 254 ? -13.092 6.809 34.461 1.00 80.69 254 THR A CA 1
ATOM 1918 C C . THR A 1 254 ? -13.008 5.506 35.251 1.00 80.69 254 THR A C 1
ATOM 1920 O O . THR A 1 254 ? -12.370 5.475 36.298 1.00 80.69 254 THR A O 1
ATOM 1923 N N . THR A 1 255 ? -13.619 4.427 34.756 1.00 79.38 255 THR A N 1
ATOM 1924 C CA . THR A 1 255 ? -13.603 3.113 35.421 1.00 79.38 255 THR A CA 1
ATOM 1925 C C . THR A 1 255 ? -12.429 2.224 35.013 1.00 79.38 255 THR A C 1
ATOM 1927 O O . THR A 1 255 ? -12.227 1.190 35.643 1.00 79.38 255 THR A O 1
ATOM 1930 N N . GLY A 1 256 ? -11.669 2.588 33.972 1.00 80.25 256 GLY A N 1
ATOM 1931 C CA . GLY A 1 256 ? -10.559 1.778 33.457 1.00 80.25 256 GLY A CA 1
ATOM 1932 C C . GLY A 1 256 ? -10.995 0.421 32.891 1.00 80.25 256 GLY A C 1
ATOM 1933 O O . GLY A 1 256 ? -10.186 -0.502 32.806 1.00 80.25 256 GLY A O 1
ATOM 1934 N N . LYS A 1 257 ? -12.279 0.263 32.544 1.00 81.50 257 LYS A N 1
ATOM 1935 C CA . LYS A 1 257 ? -12.825 -1.008 32.052 1.00 81.50 257 LYS A CA 1
ATOM 1936 C C . LYS A 1 257 ? -12.435 -1.251 30.600 1.00 81.50 257 LYS A C 1
ATOM 1938 O O . LYS A 1 257 ? -12.394 -0.325 29.792 1.00 81.50 257 LYS A O 1
ATOM 1943 N N . THR A 1 258 ? -12.195 -2.519 30.275 1.00 81.25 258 THR A N 1
ATOM 1944 C CA . THR A 1 258 ? -11.917 -2.949 28.902 1.00 81.25 258 THR A CA 1
ATOM 1945 C C . THR A 1 258 ? -13.224 -3.255 28.192 1.00 81.25 258 THR A C 1
ATOM 1947 O O . THR A 1 258 ? -14.077 -3.977 28.712 1.00 81.25 258 THR A O 1
ATOM 1950 N N . LEU A 1 259 ? -13.377 -2.696 26.999 1.00 84.69 259 LEU A N 1
ATOM 1951 C CA . LEU A 1 259 ? -14.503 -2.941 26.119 1.00 84.69 259 LEU A CA 1
ATOM 1952 C C . LEU A 1 259 ? -14.186 -4.152 25.231 1.00 84.69 259 LEU A C 1
ATOM 1954 O O . LEU A 1 259 ? -13.379 -4.061 24.311 1.00 84.69 259 LEU A O 1
ATOM 1958 N N . LEU A 1 260 ? -14.812 -5.288 25.507 1.00 86.62 260 LEU A N 1
ATOM 1959 C CA . LEU A 1 260 ? -14.670 -6.511 24.728 1.00 86.62 260 LEU A CA 1
ATOM 1960 C C . LEU A 1 260 ? -15.736 -6.559 23.627 1.00 86.62 260 LEU A C 1
ATOM 1962 O O . LEU A 1 260 ? -16.931 -6.590 23.924 1.00 86.62 260 LEU A O 1
ATOM 1966 N N . LEU A 1 261 ? -15.302 -6.588 22.367 1.00 87.19 261 LEU A N 1
ATOM 1967 C CA . LEU A 1 261 ? -16.132 -6.964 21.227 1.00 87.19 261 LEU A CA 1
ATOM 1968 C C . LEU A 1 261 ? -16.204 -8.485 21.159 1.00 87.19 261 LEU A C 1
ATOM 1970 O O . LEU A 1 261 ? -15.191 -9.139 20.909 1.00 87.19 261 LEU A O 1
ATOM 1974 N N . ASP A 1 262 ? -17.395 -9.037 21.350 1.00 88.31 262 ASP A N 1
ATOM 1975 C CA . ASP A 1 262 ? -17.640 -10.471 21.255 1.00 88.31 262 ASP A CA 1
ATOM 1976 C C . ASP A 1 262 ? -18.660 -10.793 20.158 1.00 88.31 262 ASP A C 1
ATOM 1978 O O . ASP A 1 262 ? -19.503 -9.962 19.810 1.00 88.31 262 ASP A O 1
ATOM 1982 N N . TYR A 1 263 ? -18.590 -12.006 19.612 1.00 83.44 263 TYR A N 1
ATOM 1983 C CA . TYR A 1 263 ? -19.560 -12.526 18.658 1.00 83.44 263 TYR A CA 1
ATOM 1984 C C . TYR A 1 263 ? -20.121 -13.841 19.179 1.00 83.44 263 TYR A C 1
ATOM 1986 O O . TYR A 1 263 ? -19.458 -14.878 19.172 1.00 83.44 263 TYR A O 1
ATOM 1994 N N . ALA A 1 264 ? -21.375 -13.791 19.613 1.00 82.44 264 ALA A N 1
ATOM 1995 C CA . ALA A 1 264 ? -22.085 -14.933 20.158 1.00 82.44 264 ALA A CA 1
ATOM 1996 C C . ALA A 1 264 ? -23.522 -14.929 19.635 1.00 82.44 264 ALA A C 1
ATOM 1998 O O . ALA A 1 264 ? -24.105 -13.876 19.396 1.00 82.44 264 ALA A O 1
ATOM 1999 N N . TYR A 1 265 ? -24.106 -16.115 19.449 1.00 80.88 265 TYR A N 1
ATOM 2000 C CA . TYR A 1 265 ? -25.500 -16.267 19.003 1.00 80.88 265 TYR A CA 1
ATOM 2001 C C . TYR A 1 265 ? -25.832 -15.539 17.686 1.00 80.88 265 TYR A C 1
ATOM 2003 O O . TYR A 1 265 ? -26.965 -15.118 17.468 1.00 80.88 265 TYR A O 1
ATOM 2011 N N . GLY A 1 266 ? -24.846 -15.396 16.796 1.00 76.50 266 GLY A N 1
ATOM 2012 C CA . GLY A 1 266 ? -25.037 -14.774 15.487 1.00 76.50 266 GLY A CA 1
ATOM 2013 C C . GLY A 1 266 ? -24.974 -13.243 15.479 1.00 76.50 266 GLY A C 1
ATOM 2014 O O . GLY A 1 266 ? -25.181 -12.645 14.422 1.00 76.50 266 GLY A O 1
ATOM 2015 N N . CYS A 1 267 ? -24.683 -12.592 16.609 1.00 79.38 267 CYS A N 1
ATOM 2016 C CA . CYS A 1 267 ? -24.610 -11.137 16.699 1.00 79.38 267 CYS A CA 1
ATOM 2017 C C . CYS A 1 267 ? -23.351 -10.645 17.424 1.00 79.38 267 CYS A C 1
ATOM 2019 O O . CYS A 1 267 ? -22.774 -11.331 18.269 1.00 79.38 267 CYS A O 1
ATOM 2021 N N . PHE A 1 268 ? -22.934 -9.424 17.081 1.00 76.56 268 PHE A N 1
ATOM 2022 C CA . PHE A 1 268 ? -21.902 -8.712 17.824 1.00 76.56 268 PHE A CA 1
ATOM 2023 C C . PHE A 1 268 ? -22.486 -8.137 19.109 1.00 76.56 268 PHE A C 1
ATOM 2025 O O . PHE A 1 268 ? -23.573 -7.553 19.111 1.00 76.56 268 PHE A O 1
ATOM 2032 N N . SER A 1 269 ? -21.735 -8.267 20.192 1.00 78.81 269 SER A N 1
ATOM 2033 C CA . SER A 1 269 ? -22.072 -7.705 21.491 1.00 78.81 269 SER A CA 1
ATOM 2034 C C . SER A 1 269 ? -20.852 -7.034 22.105 1.00 78.81 269 SER A C 1
ATOM 2036 O O . SER A 1 269 ? -19.714 -7.407 21.828 1.00 78.81 269 SER A O 1
ATOM 2038 N N . TRP A 1 270 ? -21.102 -6.021 22.928 1.00 80.69 270 TRP A N 1
ATOM 2039 C CA . TRP A 1 270 ? -20.065 -5.298 23.645 1.00 80.69 270 TRP A CA 1
ATOM 2040 C C . TRP A 1 270 ? -20.183 -5.595 25.132 1.00 80.69 270 TRP A C 1
ATOM 2042 O O . TRP A 1 270 ? -21.245 -5.417 25.727 1.00 80.69 270 TRP A O 1
ATOM 2052 N N . LEU A 1 271 ? -19.089 -6.049 25.729 1.00 78.88 271 LEU A N 1
ATOM 2053 C CA . LEU A 1 271 ? -19.013 -6.418 27.135 1.00 78.88 271 LEU A CA 1
ATOM 2054 C C . LEU A 1 271 ? -18.010 -5.494 27.829 1.00 78.88 271 LEU A C 1
ATOM 2056 O O . LEU A 1 271 ? -16.943 -5.220 27.291 1.00 78.88 271 LEU A O 1
ATOM 2060 N N . ALA A 1 272 ? -18.342 -5.002 29.021 1.00 76.75 272 ALA A N 1
ATOM 2061 C CA . ALA A 1 272 ? -17.393 -4.262 29.847 1.00 76.75 272 ALA A CA 1
ATOM 2062 C C . ALA A 1 272 ? -16.789 -5.222 30.878 1.00 76.75 272 ALA A C 1
ATOM 2064 O O . ALA A 1 272 ? -17.492 -5.678 31.783 1.00 76.75 272 ALA A O 1
ATOM 2065 N N . ALA A 1 273 ? -15.500 -5.523 30.742 1.00 65.94 273 ALA A N 1
ATOM 2066 C CA . ALA A 1 273 ? -14.750 -6.348 31.684 1.00 65.94 273 ALA A CA 1
ATOM 2067 C C . ALA A 1 273 ? -13.901 -5.468 32.614 1.00 65.94 273 ALA A C 1
ATOM 2069 O O . ALA A 1 273 ? -13.402 -4.411 32.210 1.00 65.94 273 ALA A O 1
ATOM 2070 N N . GLU A 1 274 ? -13.752 -5.884 33.873 1.00 64.00 274 GLU A N 1
ATOM 2071 C CA . GLU A 1 274 ? -12.766 -5.273 34.770 1.00 64.00 274 GLU A CA 1
ATOM 2072 C C . GLU A 1 274 ? -11.371 -5.708 34.316 1.00 64.00 274 GLU A C 1
ATOM 2074 O O . GLU A 1 274 ? -11.167 -6.860 33.936 1.00 64.00 274 GLU A O 1
ATOM 2079 N N . GLY A 1 275 ? -10.435 -4.759 34.234 1.00 47.31 275 GLY A N 1
ATOM 2080 C CA . GLY A 1 275 ? -9.118 -5.021 33.662 1.00 47.31 275 GLY A CA 1
ATOM 2081 C C . GLY A 1 275 ? -8.386 -6.104 34.451 1.00 47.31 275 GLY A C 1
ATOM 2082 O O . GLY A 1 275 ? -8.037 -5.877 35.604 1.00 47.31 275 GLY A O 1
ATOM 2083 N N . GLY A 1 276 ? -8.150 -7.260 33.825 1.00 42.19 276 GLY A N 1
ATOM 2084 C CA . GLY A 1 276 ? -7.291 -8.316 34.368 1.00 42.19 276 GLY A CA 1
ATOM 2085 C C . GLY A 1 276 ? -7.895 -9.718 34.451 1.00 42.19 276 GLY A C 1
ATOM 2086 O O . GLY A 1 276 ? -7.113 -10.655 34.527 1.00 42.19 276 GLY A O 1
ATOM 2087 N N . ASP A 1 277 ? -9.217 -9.898 34.365 1.00 37.06 277 ASP A N 1
ATOM 2088 C CA . ASP A 1 277 ? -9.831 -11.234 34.429 1.00 37.06 277 ASP A CA 1
ATOM 2089 C C . ASP A 1 277 ? -11.044 -11.370 33.499 1.00 37.06 277 ASP A C 1
ATOM 2091 O O . ASP A 1 277 ? -11.874 -10.471 33.361 1.00 37.06 277 ASP A O 1
ATOM 2095 N N . THR A 1 278 ? -11.145 -12.524 32.836 1.00 39.50 278 THR A N 1
ATOM 2096 C CA . THR A 1 278 ? -12.138 -12.839 31.791 1.00 39.50 278 THR A CA 1
ATOM 2097 C C . THR A 1 278 ? -13.538 -13.156 32.335 1.00 39.50 278 THR A C 1
ATOM 2099 O O . THR A 1 278 ? -14.421 -13.545 31.570 1.00 39.50 278 THR A O 1
ATOM 2102 N N . GLU A 1 279 ? -13.804 -12.944 33.625 1.00 35.22 279 GLU A N 1
ATOM 2103 C CA . GLU A 1 279 ? -15.151 -13.077 34.191 1.00 35.22 279 GLU A CA 1
ATOM 2104 C C . GLU A 1 279 ? -15.953 -11.782 33.999 1.00 35.22 279 GLU A C 1
ATOM 2106 O O . GLU A 1 279 ? -16.053 -10.892 34.842 1.00 35.22 279 GLU A O 1
ATOM 2111 N N . SER A 1 280 ? -16.523 -11.673 32.800 1.00 39.00 280 SER A N 1
ATOM 2112 C CA . SER A 1 280 ? -17.267 -10.506 32.330 1.00 39.00 280 SER A CA 1
ATOM 2113 C C . SER A 1 280 ? -18.680 -10.440 32.925 1.00 39.00 280 SER A C 1
ATOM 2115 O O . SER A 1 280 ? -19.487 -11.356 32.750 1.00 39.00 280 SER A O 1
ATOM 2117 N N . LYS A 1 281 ? -19.058 -9.300 33.519 1.00 36.56 281 LYS A N 1
ATOM 2118 C CA . LYS A 1 281 ? -20.476 -8.945 33.709 1.00 36.56 281 LYS A CA 1
ATOM 2119 C C . LYS A 1 281 ? -21.075 -8.607 32.341 1.00 36.56 281 LYS A C 1
ATOM 2121 O O . LYS A 1 281 ? -20.740 -7.582 31.749 1.00 36.56 281 LYS A O 1
ATOM 2126 N N . ARG A 1 282 ? -21.975 -9.459 31.836 1.00 35.03 282 ARG A N 1
ATOM 2127 C CA . ARG A 1 282 ? -22.713 -9.197 30.591 1.00 35.03 282 ARG A CA 1
ATOM 2128 C C . ARG A 1 282 ? -23.550 -7.930 30.718 1.00 35.03 282 ARG A C 1
ATOM 2130 O O . ARG A 1 282 ? -24.550 -7.913 31.431 1.00 35.03 282 ARG A O 1
ATOM 2137 N N . VAL A 1 283 ? -23.184 -6.901 29.963 1.00 37.81 283 VAL A N 1
ATOM 2138 C CA . VAL A 1 283 ? -24.113 -5.830 29.600 1.00 37.81 283 VAL A CA 1
ATOM 2139 C C . VAL A 1 283 ? -24.826 -6.294 28.334 1.00 37.81 283 VAL A C 1
ATOM 2141 O O . VAL A 1 283 ? -24.423 -5.993 27.217 1.00 37.81 283 VAL A O 1
ATOM 2144 N N . SER A 1 284 ? -25.858 -7.117 28.506 1.00 33.22 284 SER A N 1
ATOM 2145 C CA . SER A 1 284 ? -26.734 -7.509 27.404 1.00 33.22 284 SER A CA 1
ATOM 2146 C C . SER A 1 284 ? -27.596 -6.303 27.031 1.00 33.22 284 SER A C 1
ATOM 2148 O O . SER A 1 284 ? -28.513 -5.961 27.774 1.00 33.22 284 SER A O 1
ATOM 2150 N N . MET A 1 285 ? -27.330 -5.651 25.900 1.00 35.06 285 MET A N 1
ATOM 2151 C CA . MET A 1 285 ? -28.310 -4.741 25.302 1.00 35.06 285 MET A CA 1
ATOM 2152 C C . MET A 1 285 ? -29.203 -5.533 24.338 1.00 35.06 285 MET A C 1
ATOM 2154 O O . MET A 1 285 ? -28.690 -6.068 23.354 1.00 35.06 285 MET A O 1
ATOM 2158 N N . PRO A 1 286 ? -30.522 -5.639 24.582 1.00 30.83 286 PRO A N 1
ATOM 2159 C CA . PRO A 1 286 ? -31.430 -6.228 23.612 1.00 30.83 286 PRO A CA 1
ATOM 2160 C C . PRO A 1 286 ? -31.607 -5.268 22.428 1.00 30.83 286 PRO A C 1
ATOM 2162 O O . PRO A 1 286 ? -32.060 -4.137 22.589 1.00 30.83 286 PRO A O 1
ATOM 2165 N N . ILE A 1 287 ? -31.294 -5.737 21.219 1.00 38.59 287 ILE A N 1
ATOM 2166 C CA . ILE A 1 287 ? -31.612 -5.065 19.946 1.00 38.59 287 ILE A CA 1
ATOM 2167 C C . ILE A 1 287 ? -33.099 -5.314 19.610 1.00 38.59 287 ILE A C 1
ATOM 2169 O O . ILE A 1 287 ? -33.434 -5.801 18.536 1.00 38.59 287 ILE A O 1
ATOM 2173 N N . SER A 1 288 ? -34.006 -5.047 20.554 1.00 32.97 288 SER A N 1
ATOM 2174 C CA . SER A 1 288 ? -35.437 -5.371 20.411 1.00 32.97 288 SER A CA 1
ATOM 2175 C C . SER A 1 288 ? -36.367 -4.155 20.460 1.00 32.97 288 SER A C 1
ATOM 2177 O O . SER A 1 288 ? -37.578 -4.328 20.398 1.00 32.97 288 SER A O 1
ATOM 2179 N N . GLU A 1 289 ? -35.842 -2.926 20.500 1.00 33.28 289 GLU A N 1
ATOM 2180 C CA . GLU A 1 289 ? -36.648 -1.689 20.436 1.00 33.28 289 GLU A CA 1
ATOM 2181 C C . GLU A 1 289 ? -36.441 -0.882 19.143 1.00 33.28 289 GLU A C 1
ATOM 2183 O O . GLU A 1 289 ? -36.521 0.343 19.121 1.00 33.28 289 GLU A O 1
ATOM 2188 N N . LEU A 1 290 ? -36.206 -1.562 18.023 1.00 34.47 290 LEU A N 1
ATOM 2189 C CA . LEU A 1 290 ? -36.360 -0.966 16.696 1.00 34.47 290 LEU A CA 1
ATOM 2190 C C . LEU A 1 290 ? -37.345 -1.835 15.920 1.00 34.47 290 LEU A C 1
ATOM 2192 O O . LEU A 1 290 ? -36.978 -2.848 15.330 1.00 34.47 290 LEU A O 1
ATOM 2196 N N . GLY A 1 291 ? -38.625 -1.469 16.023 1.00 30.34 291 GLY A N 1
ATOM 2197 C CA . GLY A 1 291 ? -39.726 -2.149 15.347 1.00 30.34 291 GLY A CA 1
ATOM 2198 C C . GLY A 1 291 ? -39.570 -2.170 13.818 1.00 30.34 291 GLY A C 1
ATOM 2199 O O . GLY A 1 291 ? -38.757 -1.431 13.257 1.00 30.34 291 GLY A O 1
ATOM 2200 N N . PRO A 1 292 ? -40.353 -3.012 13.122 1.00 29.20 292 PRO A N 1
ATOM 2201 C CA . PRO A 1 292 ? -40.285 -3.115 11.669 1.00 29.20 292 PRO A CA 1
ATOM 2202 C C . PRO A 1 292 ? -40.751 -1.796 11.031 1.00 29.20 292 PRO A C 1
ATOM 2204 O O . PRO A 1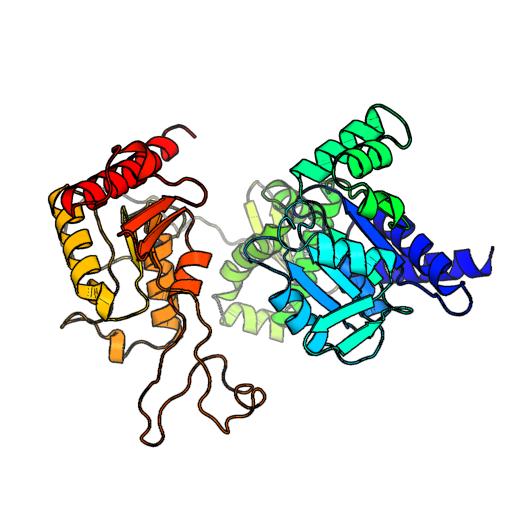 292 ? -41.683 -1.174 11.552 1.00 29.20 292 PRO A O 1
ATOM 2207 N N . PRO A 1 293 ? -40.176 -1.348 9.898 1.00 31.81 293 PRO A N 1
ATOM 2208 C CA . PRO A 1 293 ? -40.717 -0.194 9.202 1.00 31.81 293 PRO A CA 1
ATOM 2209 C C . PRO A 1 293 ? -42.065 -0.580 8.582 1.00 31.81 293 PRO A C 1
ATOM 2211 O O . PRO A 1 293 ? -42.143 -1.341 7.617 1.00 31.81 293 PRO A O 1
ATOM 2214 N N . LEU A 1 294 ? -43.134 -0.052 9.176 1.00 27.08 294 LEU A N 1
ATOM 2215 C CA . LEU A 1 294 ? -44.474 -0.020 8.606 1.00 27.08 294 LEU A CA 1
ATOM 2216 C C . LEU A 1 294 ? -44.451 0.792 7.306 1.00 27.08 294 LEU A C 1
ATOM 2218 O O . LEU A 1 294 ? -44.030 1.948 7.275 1.00 27.08 294 LEU A O 1
ATOM 2222 N N . LEU A 1 295 ? -44.926 0.164 6.233 1.00 32.47 295 LEU A N 1
ATOM 2223 C CA . LEU A 1 295 ? -45.259 0.813 4.971 1.00 32.47 295 LEU A CA 1
ATOM 2224 C C . LEU A 1 295 ? -46.596 1.575 5.085 1.00 32.47 295 LEU A C 1
ATOM 2226 O O . LEU A 1 295 ? -47.535 1.115 5.734 1.00 32.47 295 LEU A O 1
ATOM 2230 N N . SER A 1 296 ? -46.680 2.675 4.325 1.00 26.34 296 SER A N 1
ATOM 2231 C CA . SER A 1 296 ? -47.808 3.612 4.112 1.00 26.34 296 SER A CA 1
ATOM 2232 C C . SER A 1 296 ? -47.962 4.722 5.177 1.00 26.34 296 SER A C 1
ATOM 2234 O O . SER A 1 296 ? -47.792 4.471 6.358 1.00 26.34 296 SER A O 1
ATOM 2236 N N . ALA A 1 297 ? -48.262 5.988 4.868 1.00 24.41 297 ALA A N 1
ATOM 2237 C CA . ALA A 1 297 ? -48.661 6.637 3.624 1.00 24.41 297 ALA A CA 1
ATOM 2238 C C . ALA A 1 297 ? -48.221 8.122 3.602 1.00 24.41 297 ALA A C 1
ATOM 2240 O O . ALA A 1 297 ? -48.209 8.804 4.620 1.00 24.41 297 ALA A O 1
ATOM 2241 N N . THR A 1 298 ? -47.872 8.582 2.398 1.00 39.22 298 THR A N 1
ATOM 2242 C CA . THR A 1 298 ? -48.000 9.938 1.825 1.00 39.22 298 THR A CA 1
ATOM 2243 C C . THR A 1 298 ? -48.051 11.170 2.748 1.00 39.22 298 THR A C 1
ATOM 2245 O O . THR A 1 298 ? -49.112 11.482 3.281 1.00 39.22 298 THR A O 1
ATOM 2248 N N . SER A 1 299 ? -46.999 12.006 2.706 1.00 24.28 299 SER A N 1
ATOM 2249 C CA . SER A 1 299 ? -47.143 13.475 2.581 1.00 24.28 299 SER A CA 1
ATOM 2250 C C . SER A 1 299 ? -45.816 14.239 2.380 1.00 24.28 299 SER A C 1
ATOM 2252 O O . SER A 1 299 ? -44.969 14.259 3.262 1.00 24.28 299 SER A O 1
ATOM 2254 N N . ARG A 1 300 ? -45.771 14.963 1.247 1.00 23.67 300 ARG A N 1
ATOM 2255 C CA . ARG A 1 300 ? -45.056 16.210 0.874 1.00 23.67 300 ARG A CA 1
ATOM 2256 C C . ARG A 1 300 ? -43.519 16.254 0.669 1.00 23.67 300 ARG A C 1
ATOM 2258 O O . ARG A 1 300 ? -42.756 15.696 1.446 1.00 23.67 300 ARG A O 1
ATOM 2265 N N . PRO A 1 301 ? -43.062 16.996 -0.369 1.00 32.56 301 PRO A N 1
ATOM 2266 C CA . PRO A 1 301 ? -41.651 17.199 -0.682 1.00 32.56 301 PRO A CA 1
ATOM 2267 C C . PRO A 1 301 ? -41.088 18.344 0.166 1.00 32.56 301 PRO A C 1
ATOM 2269 O O . PRO A 1 301 ? -41.559 19.468 0.005 1.00 32.56 301 PRO A O 1
ATOM 2272 N N . ARG A 1 302 ? -40.105 18.080 1.040 1.00 38.44 302 ARG A N 1
ATOM 2273 C CA . ARG A 1 302 ? -38.974 18.997 1.345 1.00 38.44 302 ARG A CA 1
ATOM 2274 C C . ARG A 1 302 ? -38.049 18.580 2.490 1.00 38.44 302 ARG A C 1
ATOM 2276 O O . ARG A 1 302 ? -36.993 19.187 2.598 1.00 38.44 302 ARG A O 1
ATOM 2283 N N . ASP A 1 303 ? -38.322 17.514 3.232 1.00 29.06 303 ASP A N 1
ATOM 2284 C CA . ASP A 1 303 ? -37.372 17.040 4.245 1.00 29.06 303 ASP A CA 1
ATOM 2285 C C . ASP A 1 303 ? -36.672 15.763 3.771 1.00 29.06 303 ASP A C 1
ATOM 2287 O O . ASP A 1 303 ? -37.279 14.700 3.649 1.00 29.06 303 ASP A O 1
ATOM 2291 N N . PHE A 1 304 ? -35.381 15.874 3.448 1.00 33.75 304 PHE A N 1
ATOM 2292 C CA . PHE A 1 304 ? -34.549 14.716 3.127 1.00 33.75 304 PHE A CA 1
ATOM 2293 C C . PHE A 1 304 ? -34.127 14.014 4.430 1.00 33.75 304 PHE A C 1
ATOM 2295 O O . PHE A 1 304 ? -33.392 14.614 5.218 1.00 33.75 304 PHE A O 1
ATOM 2302 N N . PRO A 1 305 ? -34.526 12.750 4.674 1.00 30.94 305 PRO A N 1
ATOM 2303 C CA . PRO A 1 305 ? -34.004 11.986 5.801 1.00 30.94 305 PRO A CA 1
ATOM 2304 C C . PRO A 1 305 ? -32.512 11.688 5.597 1.00 30.94 305 PRO A C 1
ATOM 2306 O O . PRO A 1 305 ? -32.038 11.585 4.465 1.00 30.94 305 PRO A O 1
ATOM 2309 N N . ALA A 1 306 ? -31.765 11.539 6.694 1.00 32.91 306 ALA A N 1
ATOM 2310 C CA . ALA A 1 306 ? -30.358 11.148 6.657 1.00 32.91 306 ALA A CA 1
ATOM 2311 C C . ALA A 1 306 ? -30.211 9.771 5.983 1.00 32.91 306 ALA A C 1
ATOM 2313 O O . ALA A 1 306 ? -30.713 8.770 6.490 1.00 32.91 306 ALA A O 1
ATOM 2314 N N . LEU A 1 307 ? -29.548 9.733 4.825 1.00 36.88 307 LEU A N 1
ATOM 2315 C CA . LEU A 1 307 ? -29.435 8.533 3.996 1.00 36.88 307 LEU A CA 1
ATOM 2316 C C . LEU A 1 307 ? -28.240 7.678 4.427 1.00 36.88 307 LEU A C 1
ATOM 2318 O O . LEU A 1 307 ? -27.118 8.175 4.547 1.00 36.88 307 LEU A O 1
ATOM 2322 N N . SER A 1 308 ? -28.476 6.380 4.609 1.00 37.00 308 SER A N 1
ATOM 2323 C CA . SER A 1 308 ? -27.439 5.351 4.566 1.00 37.00 308 SER A CA 1
ATOM 2324 C C . SER A 1 308 ? -26.944 5.216 3.127 1.00 37.00 308 SER A C 1
ATOM 2326 O O . SER A 1 308 ? -27.743 5.027 2.215 1.00 37.00 308 SER A O 1
ATOM 2328 N N . TRP A 1 309 ? -25.630 5.278 2.909 1.00 41.09 309 TRP A N 1
ATOM 2329 C CA . TRP A 1 309 ? -25.009 5.258 1.571 1.00 41.09 309 TRP A CA 1
ATOM 2330 C C . TRP A 1 309 ? -25.189 3.914 0.834 1.00 41.09 309 TRP A C 1
ATOM 2332 O O . TRP A 1 309 ? -24.715 3.742 -0.280 1.00 41.09 309 TRP A O 1
ATOM 2342 N N . GLN A 1 310 ? -25.862 2.952 1.467 1.00 43.12 310 GLN A N 1
ATOM 2343 C CA . GLN A 1 310 ? -26.032 1.579 0.998 1.00 43.12 310 GLN A CA 1
ATOM 2344 C C . GLN A 1 310 ? -27.360 1.327 0.269 1.00 43.12 310 GLN A C 1
ATOM 2346 O O . GLN A 1 310 ? -27.599 0.205 -0.161 1.00 43.12 310 GLN A O 1
ATOM 2351 N N . THR A 1 311 ? -28.230 2.326 0.099 1.00 47.56 311 THR A N 1
ATOM 2352 C CA . THR A 1 311 ? -29.571 2.087 -0.458 1.00 47.56 311 THR A CA 1
ATOM 2353 C C . THR A 1 311 ? -30.014 3.213 -1.395 1.00 47.56 311 THR A C 1
ATOM 2355 O O . THR A 1 311 ? -30.481 4.256 -0.947 1.00 47.56 311 THR A O 1
ATOM 2358 N N . GLU A 1 312 ? -29.875 2.922 -2.694 1.00 55.72 312 GLU A N 1
ATOM 2359 C CA . GLU A 1 312 ? -30.407 3.600 -3.891 1.00 55.72 312 GLU A CA 1
ATOM 2360 C C . GLU A 1 312 ? -29.748 4.911 -4.367 1.00 55.72 312 GLU A C 1
ATOM 2362 O O . GLU A 1 312 ? -29.754 5.948 -3.704 1.00 55.72 312 GLU A O 1
ATOM 2367 N N . TRP A 1 313 ? -29.252 4.871 -5.613 1.00 59.75 313 TRP A N 1
ATOM 2368 C CA . TRP A 1 313 ? -28.844 6.046 -6.386 1.00 59.75 313 TRP A CA 1
ATOM 2369 C C . TRP A 1 313 ? -30.058 6.939 -6.667 1.00 59.75 313 TRP A C 1
ATOM 2371 O O . TRP A 1 313 ? -31.026 6.482 -7.279 1.00 59.75 313 TRP A O 1
ATOM 2381 N N . LYS A 1 314 ? -29.996 8.210 -6.261 1.00 74.25 314 LYS A N 1
ATOM 2382 C CA . LYS A 1 314 ? -31.081 9.189 -6.464 1.00 74.25 314 LYS A CA 1
ATOM 2383 C C . LYS A 1 314 ? -30.918 10.005 -7.742 1.00 74.25 314 LYS A C 1
ATOM 2385 O O . LYS A 1 314 ? -31.912 10.472 -8.300 1.00 74.25 314 LYS A O 1
ATOM 2390 N N . PHE A 1 315 ? -29.679 10.154 -8.201 1.00 84.69 315 PHE A N 1
ATOM 2391 C CA . PHE A 1 315 ? -29.333 10.906 -9.397 1.00 84.69 315 PHE A CA 1
ATOM 2392 C C . PHE A 1 315 ? -28.713 9.977 -10.439 1.00 84.69 315 PHE A C 1
ATOM 2394 O O . PHE A 1 315 ? -27.912 9.093 -10.125 1.00 84.69 315 PHE A O 1
ATOM 2401 N N . ASP A 1 316 ? -29.088 10.168 -11.694 1.00 87.56 316 ASP A N 1
ATOM 2402 C CA . ASP A 1 316 ? -28.466 9.489 -12.820 1.00 87.56 316 ASP A CA 1
ATOM 2403 C C . ASP A 1 316 ? -27.080 10.076 -13.129 1.00 87.56 316 ASP A C 1
ATOM 2405 O O . ASP A 1 316 ? -26.180 9.319 -13.486 1.00 87.56 316 ASP A O 1
ATOM 2409 N N . ALA A 1 317 ? -26.872 11.383 -12.931 1.00 88.75 317 ALA A N 1
ATOM 2410 C CA . ALA A 1 317 ? -25.572 12.019 -13.140 1.00 88.75 317 ALA A CA 1
ATOM 2411 C C . ALA A 1 317 ? -25.310 13.197 -12.191 1.00 88.75 317 ALA A C 1
ATOM 2413 O O . ALA A 1 317 ? -26.203 13.999 -11.931 1.00 88.75 317 ALA A O 1
ATOM 2414 N N . PHE A 1 318 ? -24.062 13.330 -11.749 1.00 88.44 318 PHE A N 1
ATOM 2415 C CA . PHE A 1 318 ? -23.491 14.532 -11.140 1.00 88.44 318 PHE A CA 1
ATOM 2416 C C . PHE A 1 318 ? -22.702 15.292 -12.205 1.00 88.44 318 PHE A C 1
ATOM 2418 O O . PHE A 1 318 ? -21.921 14.663 -12.910 1.00 88.44 318 PHE A O 1
ATOM 2425 N N . ILE A 1 319 ? -22.844 16.611 -12.330 1.00 87.62 319 ILE A N 1
ATOM 2426 C CA . ILE A 1 319 ? -22.046 17.415 -13.269 1.00 87.62 319 ILE A CA 1
ATOM 2427 C C . ILE A 1 319 ? -21.052 18.295 -12.508 1.00 87.62 319 ILE A C 1
ATOM 2429 O O . ILE A 1 319 ? -21.451 19.195 -11.777 1.00 87.62 319 ILE A O 1
ATOM 2433 N N . SER A 1 320 ? -19.765 18.064 -12.763 1.00 82.12 320 SER A N 1
ATOM 2434 C CA . SER A 1 320 ? -18.618 18.786 -12.212 1.00 82.12 320 SER A CA 1
ATOM 2435 C C . SER A 1 320 ? -17.950 19.672 -13.267 1.00 82.12 320 SER A C 1
ATOM 2437 O O . SER A 1 320 ? -17.604 19.212 -14.362 1.00 82.12 320 SER A O 1
ATOM 2439 N N . TYR A 1 321 ? -17.687 20.936 -12.932 1.00 74.81 321 TYR A N 1
ATOM 2440 C CA . TYR A 1 321 ? -16.905 21.849 -13.770 1.00 74.81 321 TYR A CA 1
ATOM 2441 C C . TYR A 1 321 ? -15.991 22.751 -12.925 1.00 74.81 321 TYR A C 1
ATOM 2443 O O . TYR A 1 321 ? -16.377 23.265 -11.880 1.00 74.81 321 TYR A O 1
ATOM 2451 N N . LYS A 1 322 ? -14.756 22.981 -13.393 1.00 65.94 322 LYS A N 1
ATOM 2452 C CA . LYS A 1 322 ? -13.734 23.761 -12.659 1.00 65.94 322 LYS A CA 1
ATOM 2453 C C . LYS A 1 322 ? -13.768 25.263 -12.933 1.00 65.94 322 LYS A C 1
ATOM 2455 O O . LYS A 1 322 ? -13.412 26.054 -12.064 1.00 65.94 322 LYS A O 1
ATOM 2460 N N . ILE A 1 323 ? -14.144 25.666 -14.147 1.00 63.97 323 ILE A N 1
ATOM 2461 C CA . ILE A 1 323 ? -14.078 27.062 -14.603 1.00 63.97 323 ILE A CA 1
ATOM 2462 C C . ILE A 1 323 ? -15.479 27.531 -14.988 1.00 63.97 323 ILE A C 1
ATOM 2464 O O . ILE A 1 323 ? -16.186 26.843 -15.723 1.00 63.97 323 ILE A O 1
ATOM 2468 N N . SER A 1 324 ? -15.856 28.734 -14.546 1.00 64.38 324 SER A N 1
ATOM 2469 C CA . SER A 1 324 ? -17.168 29.346 -14.811 1.00 64.38 324 SER A CA 1
ATOM 2470 C C . SER A 1 324 ? -17.525 29.439 -16.298 1.00 64.38 324 SER A C 1
ATOM 2472 O O . SER A 1 324 ? -18.707 29.431 -16.631 1.00 64.38 324 SER A O 1
ATOM 2474 N N . LYS A 1 325 ? -16.536 29.449 -17.206 1.00 68.25 325 LYS A N 1
ATOM 2475 C CA . LYS A 1 325 ? -16.768 29.398 -18.661 1.00 68.25 325 LYS A CA 1
ATOM 2476 C C . LYS A 1 325 ? -17.568 28.166 -19.110 1.00 68.25 325 LYS A C 1
ATOM 2478 O O . LYS A 1 325 ? -18.250 28.239 -20.122 1.00 68.25 325 LYS A O 1
ATOM 2483 N N . HIS A 1 326 ? -17.499 27.056 -18.368 1.00 72.56 326 HIS A N 1
ATOM 2484 C CA . HIS A 1 326 ? -18.224 25.821 -18.685 1.00 72.56 326 HIS A CA 1
ATOM 2485 C C . HIS A 1 326 ? -19.637 25.782 -18.117 1.00 72.56 326 HIS A C 1
ATOM 2487 O O . HIS A 1 326 ? -20.419 24.927 -18.522 1.00 72.56 326 HIS A O 1
ATOM 2493 N N . LEU A 1 327 ? -19.987 26.699 -17.212 1.00 75.25 327 LEU A N 1
ATOM 2494 C CA . LEU A 1 327 ? -21.294 26.705 -16.566 1.00 75.25 327 LEU A CA 1
ATOM 2495 C C . LEU A 1 327 ? -22.465 26.786 -17.569 1.00 75.25 327 LEU A C 1
ATOM 2497 O O . LEU A 1 327 ? -23.409 26.014 -17.412 1.00 75.25 327 LEU A O 1
ATOM 2501 N N . PRO A 1 328 ? -22.439 27.630 -18.625 1.00 77.00 328 PRO A N 1
ATOM 2502 C CA . PRO A 1 328 ? -23.509 27.637 -19.625 1.00 77.00 328 PRO A CA 1
ATOM 2503 C C . PRO A 1 328 ? -23.697 26.276 -20.308 1.00 77.00 328 PRO A C 1
ATOM 2505 O O . PRO A 1 328 ? -24.827 25.822 -20.478 1.00 77.00 328 PRO A O 1
ATOM 2508 N N . THR A 1 329 ? -22.599 25.596 -20.641 1.00 77.19 329 THR A N 1
ATOM 2509 C CA . THR A 1 329 ? -22.621 24.266 -21.264 1.00 77.19 329 THR A CA 1
ATOM 2510 C C . THR A 1 329 ? -23.086 23.191 -20.282 1.00 77.19 329 THR A C 1
ATOM 2512 O O . THR A 1 329 ? -23.879 22.331 -20.653 1.00 77.19 329 THR A O 1
ATOM 2515 N N . ALA A 1 330 ? -22.653 23.261 -19.021 1.00 80.88 330 ALA A N 1
ATOM 2516 C CA . ALA A 1 330 ? -23.100 22.373 -17.952 1.00 80.88 330 ALA A CA 1
ATOM 2517 C C . ALA A 1 330 ? -24.611 22.509 -17.696 1.00 80.88 330 ALA A C 1
ATOM 2519 O O . ALA A 1 330 ? -25.300 21.498 -17.583 1.00 80.88 330 ALA A O 1
ATOM 2520 N N . ARG A 1 331 ? -25.147 23.740 -17.688 1.00 82.56 331 ARG A N 1
ATOM 2521 C CA . ARG A 1 331 ? -26.593 24.012 -17.591 1.00 82.56 331 ARG A CA 1
ATOM 2522 C C . ARG A 1 331 ? -27.363 23.458 -18.782 1.00 82.56 331 ARG A C 1
ATOM 2524 O O . ARG A 1 331 ? -28.355 22.769 -18.580 1.00 82.56 331 ARG A O 1
ATOM 2531 N N . ALA A 1 332 ? -26.889 23.715 -20.002 1.00 83.06 332 ALA A N 1
ATOM 2532 C CA . ALA A 1 332 ? -27.526 23.203 -21.213 1.00 83.06 332 ALA A CA 1
ATOM 2533 C C . ALA A 1 332 ? -27.577 21.667 -21.212 1.00 83.06 332 ALA A C 1
ATOM 2535 O O . ALA A 1 332 ? -28.628 21.085 -21.464 1.00 83.06 332 ALA A O 1
ATOM 2536 N N . LEU A 1 333 ? -26.473 21.015 -20.835 1.00 83.81 333 LEU A N 1
ATOM 2537 C CA . LEU A 1 333 ? -26.407 19.564 -20.689 1.00 83.81 333 LEU A CA 1
ATOM 2538 C C . LEU A 1 333 ? -27.371 19.049 -19.609 1.00 83.81 333 LEU A C 1
ATOM 2540 O O . LEU A 1 333 ? -28.100 18.089 -19.840 1.00 83.81 333 LEU A O 1
ATOM 2544 N N . ARG A 1 334 ? -27.404 19.700 -18.443 1.00 90.06 334 ARG A N 1
ATOM 2545 C CA . ARG A 1 334 ? -28.341 19.403 -17.350 1.00 90.06 334 ARG A CA 1
ATOM 2546 C C . ARG A 1 334 ? -29.795 19.513 -17.814 1.00 90.06 334 ARG A C 1
ATOM 2548 O O . ARG A 1 334 ? -30.578 18.607 -17.547 1.00 90.06 334 ARG A O 1
ATOM 2555 N N . ASP A 1 335 ? -30.145 20.572 -18.543 1.00 87.56 335 ASP A N 1
ATOM 2556 C CA . ASP A 1 335 ? -31.496 20.796 -19.077 1.00 87.56 335 ASP A CA 1
ATOM 2557 C C . ASP A 1 335 ? -31.883 19.759 -20.133 1.00 87.56 335 ASP A C 1
ATOM 2559 O O . ASP A 1 335 ? -33.017 19.278 -20.154 1.00 87.56 335 ASP A O 1
ATOM 2563 N N . ASP A 1 336 ? -30.947 19.397 -21.006 1.00 85.44 336 ASP A N 1
ATOM 2564 C CA . ASP A 1 336 ? -31.158 18.377 -22.026 1.00 85.44 336 ASP A CA 1
ATOM 2565 C C . ASP A 1 336 ? -31.361 16.987 -21.407 1.00 85.44 336 ASP A C 1
ATOM 2567 O O . ASP A 1 336 ? -32.308 16.288 -21.767 1.00 85.44 336 ASP A O 1
ATOM 2571 N N . LEU A 1 337 ? -30.527 16.600 -20.439 1.00 86.25 337 LEU A N 1
ATOM 2572 C CA . LEU A 1 337 ? -30.660 15.336 -19.710 1.00 86.25 337 LEU A CA 1
ATOM 2573 C C . LEU A 1 337 ? -31.969 15.282 -18.908 1.00 86.25 337 LEU A C 1
ATOM 2575 O O . LEU A 1 337 ? -32.688 14.284 -18.969 1.00 86.25 337 LEU A O 1
ATOM 2579 N N . ALA A 1 338 ? -32.332 16.368 -18.221 1.00 86.69 338 ALA A N 1
ATOM 2580 C CA . ALA A 1 338 ? -33.594 16.455 -17.491 1.00 86.69 338 ALA A CA 1
ATOM 2581 C C . ALA A 1 338 ? -34.810 16.326 -18.423 1.00 86.69 338 ALA A C 1
ATOM 2583 O O . ALA A 1 338 ? -35.757 15.602 -18.112 1.00 86.69 338 ALA A O 1
ATOM 2584 N N . ARG A 1 339 ? -34.773 16.960 -19.605 1.00 87.00 339 ARG A N 1
ATOM 2585 C CA . ARG A 1 339 ? -35.825 16.839 -20.633 1.00 87.00 339 ARG A CA 1
ATOM 2586 C C . ARG A 1 339 ? -35.993 15.402 -21.130 1.00 87.00 339 ARG A C 1
ATOM 2588 O O . ARG A 1 339 ? -37.098 15.009 -21.492 1.00 87.00 339 ARG A O 1
ATOM 2595 N N . LEU A 1 340 ? -34.910 14.627 -21.134 1.00 84.69 340 LEU A N 1
ATOM 2596 C CA . LEU A 1 340 ? -34.891 13.211 -21.504 1.00 84.69 340 LEU A CA 1
ATOM 2597 C C . LEU A 1 340 ? -35.241 12.268 -20.336 1.00 84.69 340 LEU A C 1
ATOM 2599 O O . LEU A 1 340 ? -35.245 11.052 -20.519 1.00 84.69 340 LEU A O 1
ATOM 2603 N N . GLY A 1 341 ? -35.578 12.808 -19.161 1.00 88.19 341 GLY A N 1
ATOM 2604 C CA . GLY A 1 341 ? -36.056 12.046 -18.006 1.00 88.19 341 GLY A CA 1
ATOM 2605 C C . GLY A 1 341 ? -34.970 11.569 -17.041 1.00 88.19 341 GLY A C 1
ATOM 2606 O O . GLY A 1 341 ? -35.273 10.753 -16.171 1.00 88.19 341 GLY A O 1
ATOM 2607 N N . TYR A 1 342 ? -33.734 12.058 -17.170 1.00 88.44 342 TYR A N 1
ATOM 2608 C CA . TYR A 1 342 ? -32.654 11.762 -16.226 1.00 88.44 342 TYR A CA 1
ATOM 2609 C C . TYR A 1 342 ? -32.689 12.705 -15.022 1.00 88.44 342 TYR A C 1
ATOM 2611 O O . TYR A 1 342 ? -32.934 13.905 -15.164 1.00 88.44 342 TYR A O 1
ATOM 2619 N N . THR A 1 343 ? -32.386 12.192 -13.829 1.00 88.94 343 THR A N 1
ATOM 2620 C CA . THR A 1 343 ? -32.198 13.034 -12.639 1.00 88.94 343 THR A CA 1
ATOM 2621 C C . THR A 1 343 ? -30.751 13.515 -12.557 1.00 88.94 343 THR A C 1
ATOM 2623 O O . THR A 1 343 ? -29.829 12.725 -12.372 1.00 88.94 343 THR A O 1
ATOM 2626 N N . VAL A 1 344 ? -30.530 14.823 -12.695 1.00 87.75 344 VAL A N 1
ATOM 2627 C CA . VAL A 1 344 ? -29.181 15.406 -12.732 1.00 87.75 344 VAL A CA 1
ATOM 2628 C C . VAL A 1 344 ? -28.935 16.270 -11.508 1.00 87.75 344 VAL A C 1
ATOM 2630 O O . VAL A 1 344 ? -29.765 17.096 -11.134 1.00 87.75 344 VAL A O 1
ATOM 2633 N N . TRP A 1 345 ? -27.773 16.074 -10.901 1.00 87.62 345 TRP A N 1
ATOM 2634 C CA . TRP A 1 345 ? -27.255 16.885 -9.819 1.00 87.62 345 TRP A CA 1
ATOM 2635 C C . TRP A 1 345 ? -26.212 17.858 -10.386 1.00 87.62 345 TRP A C 1
ATOM 2637 O O . TRP A 1 345 ? -25.239 17.437 -11.012 1.00 87.62 345 TRP A O 1
ATOM 2647 N N . LEU A 1 346 ? -26.419 19.158 -10.178 1.00 82.94 346 LEU A N 1
ATOM 2648 C CA . LEU A 1 346 ? -25.493 20.229 -10.547 1.00 82.94 346 LEU A CA 1
ATOM 2649 C C . LEU A 1 346 ? -25.267 21.110 -9.316 1.00 82.94 346 LEU A C 1
ATOM 2651 O O . LEU A 1 346 ? -26.244 21.517 -8.683 1.00 82.94 346 LEU A O 1
ATOM 2655 N N . ASP A 1 347 ? -24.003 21.420 -9.012 1.00 69.50 347 ASP A N 1
ATOM 2656 C CA . ASP A 1 347 ? -23.606 22.170 -7.809 1.00 69.50 347 ASP A CA 1
ATOM 2657 C C . ASP A 1 347 ? -24.440 23.427 -7.606 1.00 69.50 347 ASP A C 1
ATOM 2659 O O . ASP A 1 347 ? -24.960 23.655 -6.526 1.00 69.50 347 ASP A O 1
ATOM 2663 N N . GLU A 1 348 ? -24.625 24.217 -8.659 1.00 69.62 348 GLU A N 1
ATOM 2664 C CA . GLU A 1 348 ? -25.330 25.495 -8.585 1.00 69.62 348 GLU A CA 1
ATOM 2665 C C . GLU A 1 348 ? -26.808 25.367 -8.171 1.00 69.62 348 GLU A C 1
ATOM 2667 O O . GLU A 1 348 ? -27.339 26.244 -7.487 1.00 69.62 348 GLU A O 1
ATOM 2672 N N . ASP A 1 349 ? -27.468 24.265 -8.539 1.00 66.44 349 ASP A N 1
ATOM 2673 C CA . ASP A 1 349 ? -28.883 24.038 -8.228 1.00 66.44 349 ASP A CA 1
ATOM 2674 C C . ASP A 1 349 ? -29.085 23.628 -6.754 1.00 66.44 349 ASP A C 1
ATOM 2676 O O . ASP A 1 349 ? -30.179 23.768 -6.205 1.00 66.44 349 ASP A O 1
ATOM 2680 N N . GLN A 1 350 ? -28.037 23.100 -6.114 1.00 64.00 350 GLN A N 1
ATOM 2681 C CA . GLN A 1 350 ? -28.089 22.460 -4.789 1.00 64.00 350 GLN A CA 1
ATOM 2682 C C . GLN A 1 350 ? -27.267 23.209 -3.731 1.00 64.00 350 GLN A C 1
ATOM 2684 O O . GLN A 1 350 ? -27.552 23.115 -2.536 1.00 64.00 350 GLN A O 1
ATOM 2689 N N . ILE A 1 351 ? -26.262 23.953 -4.190 1.00 56.78 351 ILE A N 1
ATOM 2690 C CA . ILE A 1 351 ? -25.315 24.772 -3.444 1.00 56.78 351 ILE A CA 1
ATOM 2691 C C . ILE A 1 351 ? -25.344 26.168 -4.064 1.00 56.78 351 ILE A C 1
ATOM 2693 O O . ILE A 1 351 ? -24.639 26.452 -5.029 1.00 56.78 351 ILE A O 1
ATOM 2697 N N . GLY A 1 352 ? -26.169 27.060 -3.520 1.00 49.94 352 GLY A N 1
ATOM 2698 C CA . GLY A 1 352 ? -26.297 28.415 -4.076 1.00 49.94 352 GLY A CA 1
ATOM 2699 C C . GLY A 1 352 ? -27.692 28.855 -4.486 1.00 49.94 352 GLY A C 1
ATOM 2700 O O . GLY A 1 352 ? -27.861 30.032 -4.808 1.00 49.94 352 GLY A O 1
ATOM 2701 N N . GLY A 1 353 ? -28.686 27.965 -4.425 1.00 53.59 353 GLY A N 1
ATOM 2702 C CA . GLY A 1 353 ? -30.084 28.324 -4.654 1.00 53.59 353 GLY A CA 1
ATOM 2703 C C . GLY A 1 353 ? -30.566 29.443 -3.708 1.00 53.59 353 GLY A C 1
ATOM 2704 O O . GLY A 1 353 ? -30.012 29.600 -2.616 1.00 53.59 353 GLY A O 1
ATOM 2705 N N . PRO A 1 354 ? -31.611 30.211 -4.079 1.00 49.06 354 PRO A N 1
ATOM 2706 C CA . PRO A 1 354 ? -32.111 31.339 -3.279 1.00 49.06 354 PRO A CA 1
ATOM 2707 C C . PRO A 1 354 ? -32.446 30.974 -1.823 1.00 49.06 354 PRO A C 1
ATOM 2709 O O . PRO A 1 354 ? -32.297 31.805 -0.930 1.00 49.06 354 PRO A O 1
ATOM 2712 N N . ASP A 1 355 ? -32.846 29.719 -1.599 1.00 52.06 355 ASP A N 1
ATOM 2713 C CA . ASP A 1 355 ? -33.253 29.175 -0.300 1.00 52.06 355 ASP A CA 1
ATOM 2714 C C . ASP A 1 355 ? -32.144 28.370 0.410 1.00 52.06 355 ASP A C 1
ATOM 2716 O O . ASP A 1 355 ? -32.349 27.880 1.522 1.00 52.06 355 ASP A O 1
ATOM 2720 N N . ASP A 1 356 ? -30.967 28.199 -0.202 1.00 52.66 356 ASP A N 1
ATOM 2721 C CA . ASP A 1 356 ? -29.916 27.346 0.350 1.00 52.66 356 ASP A CA 1
ATOM 2722 C C . ASP A 1 356 ? -29.014 28.116 1.333 1.00 52.66 356 ASP A C 1
ATOM 2724 O O . ASP A 1 356 ? -28.332 29.077 0.955 1.00 52.66 356 ASP A O 1
ATOM 2728 N N . PRO A 1 357 ? -28.923 27.689 2.607 1.00 53.91 357 PRO A N 1
ATOM 2729 C CA . PRO A 1 357 ? -28.076 28.329 3.600 1.00 53.91 357 PRO A CA 1
ATOM 2730 C C . PRO A 1 357 ? -26.586 28.008 3.408 1.00 53.91 357 PRO A C 1
ATOM 2732 O O . PRO A 1 357 ? -25.861 27.985 4.396 1.00 53.91 357 PRO A O 1
ATOM 2735 N N . TRP A 1 358 ? -26.077 27.769 2.193 1.00 51.28 358 TRP A N 1
ATOM 2736 C CA . TRP A 1 358 ? -24.662 27.436 1.964 1.00 51.28 358 TRP A CA 1
ATOM 2737 C C . TRP A 1 358 ? -23.699 28.455 2.578 1.00 51.28 358 TRP A C 1
ATOM 2739 O O . TRP A 1 358 ? -22.669 28.072 3.123 1.00 51.28 358 TRP A O 1
ATOM 2749 N N . ARG A 1 359 ? -24.079 29.741 2.606 1.00 53.81 359 ARG A N 1
ATOM 2750 C CA . ARG A 1 359 ? -23.321 30.807 3.290 1.00 53.81 359 ARG A CA 1
ATOM 2751 C C . ARG A 1 359 ? -23.218 30.621 4.812 1.00 53.81 359 ARG A C 1
ATOM 2753 O O . ARG A 1 359 ? -22.383 31.258 5.442 1.00 53.81 359 ARG A O 1
ATOM 2760 N N . LYS A 1 360 ? -24.083 29.790 5.397 1.00 60.25 360 LYS A N 1
ATOM 2761 C CA . LYS A 1 360 ? -24.141 29.422 6.820 1.00 60.25 360 LYS A CA 1
ATOM 2762 C C . LYS A 1 360 ? -23.625 28.000 7.090 1.00 60.25 360 LYS A C 1
ATOM 2764 O O . LYS A 1 360 ? -23.510 27.628 8.254 1.00 60.25 360 LYS A O 1
ATOM 2769 N N . LYS A 1 361 ? -23.344 27.198 6.053 1.00 58.72 361 LYS A N 1
ATOM 2770 C CA . LYS A 1 361 ? -22.789 25.844 6.196 1.00 58.72 361 LYS A CA 1
ATOM 2771 C C . LYS A 1 361 ? -21.288 25.937 6.476 1.00 58.72 361 LYS A C 1
ATOM 2773 O O . LYS A 1 361 ? -20.585 26.738 5.860 1.00 58.72 361 LYS A O 1
ATOM 2778 N N . THR A 1 362 ? -20.787 25.114 7.397 1.00 62.72 362 THR A N 1
ATOM 2779 C CA . THR A 1 362 ? -19.339 24.984 7.593 1.00 62.72 362 THR A CA 1
ATOM 2780 C C . THR A 1 362 ? -18.709 24.302 6.387 1.00 62.72 362 THR A C 1
ATOM 2782 O O . THR A 1 362 ? -19.368 23.649 5.572 1.00 62.72 362 THR A O 1
ATOM 2785 N N . ARG A 1 363 ? -17.394 24.427 6.286 1.00 55.62 363 ARG A N 1
ATOM 2786 C CA . ARG A 1 363 ? -16.609 23.797 5.235 1.00 55.62 363 ARG A CA 1
ATOM 2787 C C . ARG A 1 363 ? -16.825 22.286 5.156 1.00 55.62 363 ARG A C 1
ATOM 2789 O O . ARG A 1 363 ? -17.035 21.750 4.074 1.00 55.62 363 ARG A O 1
ATOM 2796 N N . GLU A 1 364 ? -16.818 21.611 6.293 1.00 57.44 364 GLU A N 1
ATOM 2797 C CA . GLU A 1 364 ? -16.993 20.163 6.407 1.00 57.44 364 GLU A CA 1
ATOM 2798 C C . GLU A 1 364 ? -18.401 19.756 5.972 1.00 57.44 364 GLU A C 1
ATOM 2800 O O . GLU A 1 364 ? -18.589 18.705 5.364 1.00 57.44 364 GLU A O 1
ATOM 2805 N N . GLN A 1 365 ? -19.395 20.609 6.234 1.00 62.00 365 GLN A N 1
ATOM 2806 C CA . GLN A 1 365 ? -20.770 20.390 5.795 1.00 62.00 365 GLN A CA 1
ATOM 2807 C C . GLN A 1 365 ? -20.909 20.529 4.279 1.00 62.00 365 GLN A C 1
ATOM 2809 O O . GLN A 1 365 ? -21.612 19.722 3.677 1.00 62.00 365 GLN A O 1
ATOM 2814 N N . LEU A 1 366 ? -20.225 21.497 3.659 1.00 63.69 366 LEU A N 1
ATOM 2815 C CA . LEU A 1 366 ? -20.190 21.644 2.200 1.00 63.69 366 LEU A CA 1
ATOM 2816 C C . LEU A 1 366 ? -19.466 20.468 1.536 1.00 63.69 366 LEU A C 1
ATOM 2818 O O . LEU A 1 366 ? -20.021 19.871 0.620 1.00 63.69 366 LEU A O 1
ATOM 2822 N N . ILE A 1 367 ? -18.299 20.068 2.056 1.00 63.06 367 ILE A N 1
ATOM 2823 C CA . ILE A 1 367 ? -17.562 18.880 1.587 1.00 63.06 367 ILE A CA 1
ATOM 2824 C C . ILE A 1 367 ? -18.455 17.641 1.678 1.00 63.06 367 ILE A C 1
ATOM 2826 O O . ILE A 1 367 ? -18.613 16.914 0.704 1.00 63.06 367 ILE A O 1
ATOM 2830 N N . LYS A 1 368 ? -19.094 17.419 2.829 1.00 65.88 368 LYS A N 1
ATOM 2831 C CA . LYS A 1 368 ? -20.001 16.286 3.023 1.00 65.88 368 LYS A CA 1
ATOM 2832 C C . LYS A 1 368 ? -21.197 16.343 2.072 1.00 65.88 368 LYS A C 1
ATOM 2834 O O . LYS A 1 368 ? -21.637 15.303 1.601 1.00 65.88 368 LYS A O 1
ATOM 2839 N N . HIS A 1 369 ? -21.730 17.529 1.785 1.00 69.56 369 HIS A N 1
ATOM 2840 C CA . HIS A 1 369 ? -22.855 17.695 0.866 1.00 69.56 369 HIS A CA 1
ATOM 2841 C C . HIS A 1 369 ? -22.469 17.364 -0.580 1.00 69.56 369 HIS A C 1
ATOM 2843 O O . HIS A 1 369 ? -23.191 16.622 -1.238 1.00 69.56 369 HIS A O 1
ATOM 2849 N N . LEU A 1 370 ? -21.301 17.829 -1.024 1.00 71.69 370 LEU A N 1
ATOM 2850 C CA . LEU A 1 370 ? -20.718 17.502 -2.327 1.00 71.69 370 LEU A CA 1
ATOM 2851 C C . LEU A 1 370 ? -20.438 16.005 -2.458 1.00 71.69 370 LEU A C 1
ATOM 2853 O O . LEU A 1 370 ? -20.909 15.362 -3.391 1.00 71.69 370 LEU A O 1
ATOM 2857 N N . MET A 1 371 ? -19.756 15.421 -1.469 1.00 71.31 371 MET A N 1
ATOM 2858 C CA . MET A 1 371 ? -19.495 13.980 -1.426 1.00 71.31 371 MET A CA 1
ATOM 2859 C C . MET A 1 371 ? -20.788 13.163 -1.440 1.00 71.31 371 MET A C 1
ATOM 2861 O O . MET A 1 371 ? -20.841 12.123 -2.086 1.00 71.31 371 MET A O 1
ATOM 2865 N N . ASN A 1 372 ? -21.842 13.635 -0.768 1.00 72.81 372 ASN A N 1
ATOM 2866 C CA . ASN A 1 372 ? -23.153 12.997 -0.831 1.00 72.81 372 ASN A CA 1
ATOM 2867 C C . ASN A 1 372 ? -23.778 13.123 -2.227 1.00 72.81 372 ASN A C 1
ATOM 2869 O O . ASN A 1 372 ? -24.364 12.155 -2.699 1.00 72.81 372 ASN A O 1
ATOM 2873 N N . GLY A 1 373 ? -23.668 14.284 -2.882 1.00 75.94 373 GLY A N 1
ATOM 2874 C CA . GLY A 1 373 ? -24.137 14.491 -4.254 1.00 75.94 373 GLY A CA 1
ATOM 2875 C C . GLY A 1 373 ? -23.478 13.512 -5.223 1.00 75.94 373 GLY A C 1
ATOM 2876 O O . GLY A 1 373 ? -24.173 12.806 -5.952 1.00 75.94 373 GLY A O 1
ATOM 2877 N N . VAL A 1 374 ? -22.152 13.387 -5.146 1.00 77.62 374 VAL A N 1
ATOM 2878 C CA . VAL A 1 374 ? -21.371 12.419 -5.929 1.00 77.62 374 VAL A CA 1
ATOM 2879 C C . VAL A 1 374 ? -21.761 10.982 -5.577 1.00 77.62 374 VAL A C 1
ATOM 2881 O O . VAL A 1 374 ? -22.113 10.206 -6.458 1.00 77.62 374 VAL A O 1
ATOM 2884 N N . GLY A 1 375 ? -21.782 10.630 -4.289 1.00 73.12 375 GLY A N 1
ATOM 2885 C CA . GLY A 1 375 ? -22.102 9.277 -3.825 1.00 73.12 375 GLY A CA 1
ATOM 2886 C C . GLY A 1 375 ? -23.540 8.833 -4.118 1.00 73.12 375 GLY A C 1
ATOM 2887 O O . GLY A 1 375 ? -23.800 7.640 -4.227 1.00 73.12 375 GLY A O 1
ATOM 2888 N N . CYS A 1 376 ? -24.477 9.772 -4.283 1.00 81.00 376 CYS A N 1
ATOM 2889 C CA . CYS A 1 376 ? -25.865 9.492 -4.665 1.00 81.00 376 CYS A CA 1
ATOM 2890 C C . CYS A 1 376 ? -26.098 9.509 -6.186 1.00 81.00 376 CYS A C 1
ATOM 2892 O O . CYS A 1 376 ? -27.235 9.276 -6.615 1.00 81.00 376 CYS A O 1
ATOM 2894 N N . SER A 1 377 ? -25.063 9.789 -6.984 1.00 83.50 377 SER A N 1
ATOM 2895 C CA . SER A 1 377 ? -25.131 9.896 -8.443 1.00 83.50 377 SER A CA 1
ATOM 2896 C C . SER A 1 377 ? -24.472 8.704 -9.120 1.00 83.50 377 SER A C 1
ATOM 2898 O O . SER A 1 377 ? -23.333 8.371 -8.814 1.00 83.50 377 SER A O 1
ATOM 2900 N N . ARG A 1 378 ? -25.156 8.064 -10.075 1.00 82.81 378 ARG A N 1
ATOM 2901 C CA . ARG A 1 378 ? -24.630 6.853 -10.742 1.00 82.81 378 ARG A CA 1
ATOM 2902 C C . ARG A 1 378 ? -23.322 7.073 -11.494 1.00 82.81 378 ARG A C 1
ATOM 2904 O O . ARG A 1 378 ? -22.556 6.125 -11.662 1.00 82.81 378 ARG A O 1
ATOM 2911 N N . CYS A 1 379 ? -23.092 8.286 -11.977 1.00 84.56 379 CYS A N 1
ATOM 2912 C CA . CYS A 1 379 ? -21.824 8.702 -12.555 1.00 84.56 379 CYS A CA 1
ATOM 2913 C C . CYS A 1 379 ? -21.576 10.195 -12.341 1.00 84.56 379 CYS A C 1
ATOM 2915 O O . CYS A 1 379 ? -22.513 10.970 -12.141 1.00 84.56 379 CYS A O 1
ATOM 2917 N N . THR A 1 380 ? -20.316 10.590 -12.483 1.00 85.81 380 THR A N 1
ATOM 2918 C CA . THR A 1 380 ? -19.863 11.983 -12.472 1.00 85.81 380 THR A CA 1
ATOM 2919 C C . THR A 1 380 ? -19.436 12.380 -13.879 1.00 85.81 380 THR A C 1
ATOM 2921 O O . THR A 1 380 ? -18.546 11.762 -14.452 1.00 85.81 380 THR A O 1
ATOM 2924 N N . ILE A 1 381 ? -20.060 13.409 -14.440 1.00 85.56 381 ILE A N 1
ATOM 2925 C CA . ILE A 1 381 ? -19.688 14.050 -15.698 1.00 85.56 381 ILE A CA 1
ATOM 2926 C C . ILE A 1 381 ? -18.754 15.212 -15.375 1.00 85.56 381 ILE A C 1
ATOM 2928 O O . ILE A 1 381 ? -19.110 16.094 -14.602 1.00 85.56 381 ILE A O 1
ATOM 2932 N N . VAL A 1 382 ? -17.571 15.233 -15.971 1.00 80.56 382 VAL A N 1
ATOM 2933 C CA . VAL A 1 382 ? -16.500 16.174 -15.650 1.00 80.56 382 VAL A CA 1
ATOM 2934 C C . VAL A 1 382 ? -16.132 16.959 -16.897 1.00 80.56 382 VAL A C 1
ATOM 2936 O O . VAL A 1 382 ? -15.745 16.369 -17.899 1.00 80.56 382 VAL A O 1
ATOM 2939 N N . PHE A 1 383 ? -16.200 18.286 -16.837 1.00 73.50 383 PHE A N 1
ATOM 2940 C CA . PHE A 1 383 ? -15.632 19.144 -17.879 1.00 73.50 383 PHE A CA 1
ATOM 2941 C C . PHE A 1 383 ? -14.127 19.307 -17.639 1.00 73.50 383 PHE A C 1
ATOM 2943 O O . PHE A 1 383 ? -13.713 19.990 -16.695 1.00 73.50 383 PHE A O 1
ATOM 2950 N N . GLU A 1 384 ? -13.308 18.663 -18.470 1.00 68.56 384 GLU A N 1
ATOM 2951 C CA . GLU A 1 384 ? -11.855 18.762 -18.398 1.00 68.56 384 GLU A CA 1
ATOM 2952 C C . GLU A 1 384 ? -11.362 19.978 -19.188 1.00 68.56 384 GLU A C 1
ATOM 2954 O O . GLU A 1 384 ? -11.272 19.990 -20.415 1.00 68.56 384 GLU A O 1
ATOM 2959 N N . THR A 1 385 ? -10.989 21.014 -18.444 1.00 50.00 385 THR A N 1
ATOM 2960 C CA . THR A 1 385 ? -9.863 21.871 -18.819 1.00 50.00 385 THR A CA 1
ATOM 2961 C C . THR A 1 385 ? -8.681 21.414 -18.008 1.00 50.00 385 THR A C 1
ATOM 2963 O O . THR A 1 385 ? -8.819 21.363 -16.783 1.00 50.00 385 THR A O 1
ATOM 2966 N N . VAL A 1 386 ? -7.577 21.109 -18.697 1.00 45.31 386 VAL A N 1
ATOM 2967 C CA . VAL A 1 386 ? -6.244 20.771 -18.181 1.00 45.31 386 VAL A CA 1
ATOM 2968 C C . VAL A 1 386 ? -6.153 20.981 -16.669 1.00 45.31 386 VAL A C 1
ATOM 2970 O O . VAL A 1 386 ? -6.291 22.105 -16.167 1.00 45.31 386 VAL A O 1
ATOM 2973 N N . LEU A 1 387 ? -5.949 19.895 -15.924 1.00 41.78 387 LEU A N 1
ATOM 2974 C CA . LEU A 1 387 ? -5.697 19.918 -14.483 1.00 41.78 387 LEU A CA 1
ATOM 2975 C C . LEU A 1 387 ? -4.340 20.593 -14.177 1.00 41.78 387 LEU A C 1
ATOM 2977 O O . LEU A 1 387 ? -3.480 20.018 -13.519 1.00 41.78 387 LEU A O 1
ATOM 2981 N N . GLU A 1 388 ? -4.124 21.825 -14.638 1.00 36.31 388 GLU A N 1
ATOM 2982 C CA . GLU A 1 388 ? -2.982 22.633 -14.250 1.00 36.31 388 GLU A CA 1
ATOM 2983 C C . GLU A 1 388 ? -3.114 22.978 -12.768 1.00 36.31 388 GLU A C 1
ATOM 2985 O O . GLU A 1 388 ? -4.183 23.375 -12.271 1.00 36.31 388 GLU A O 1
ATOM 2990 N N . ALA A 1 389 ? -2.005 22.782 -12.056 1.00 36.81 389 ALA A N 1
ATOM 2991 C CA . ALA A 1 389 ? -1.814 23.324 -10.727 1.00 36.81 389 ALA A CA 1
ATOM 2992 C C . ALA A 1 389 ? -1.895 24.851 -10.829 1.00 36.81 389 ALA A C 1
ATOM 2994 O O . ALA A 1 389 ? -1.230 25.450 -11.670 1.00 36.81 389 ALA A O 1
ATOM 2995 N N . VAL A 1 390 ? -2.711 25.479 -9.983 1.00 39.09 390 VAL A N 1
ATOM 2996 C CA . VAL A 1 390 ? -2.794 26.941 -9.930 1.00 39.09 390 VAL A CA 1
ATOM 2997 C C . VAL A 1 390 ? -1.403 27.475 -9.585 1.00 39.09 390 VAL A C 1
ATOM 2999 O O . VAL A 1 390 ? -0.866 27.161 -8.521 1.00 39.09 390 VAL A O 1
ATOM 3002 N N . LEU A 1 391 ? -0.802 28.232 -10.506 1.00 35.31 391 LEU A N 1
ATOM 3003 C CA . LEU A 1 391 ? 0.481 28.890 -10.284 1.00 35.31 391 LEU A CA 1
ATOM 3004 C C . LEU A 1 391 ? 0.331 29.889 -9.134 1.00 35.31 391 LEU A C 1
ATOM 3006 O O . LEU A 1 391 ? -0.521 30.778 -9.176 1.00 35.31 391 LEU A O 1
ATOM 3010 N N . LEU A 1 392 ? 1.159 29.729 -8.100 1.00 36.59 392 LEU A N 1
ATOM 3011 C CA . LEU A 1 392 ? 1.274 30.716 -7.032 1.00 36.59 392 LEU A CA 1
ATOM 3012 C C . LEU A 1 392 ? 1.817 32.026 -7.629 1.00 36.59 392 LEU A C 1
ATOM 3014 O O . LEU A 1 392 ? 2.712 31.966 -8.480 1.00 36.59 392 LEU A O 1
ATOM 3018 N N . PRO A 1 393 ? 1.320 33.203 -7.211 1.00 37.06 393 PRO A N 1
ATOM 3019 C CA . PRO A 1 393 ? 1.874 34.467 -7.670 1.00 37.06 393 PRO A CA 1
ATOM 3020 C C . PRO A 1 393 ? 3.375 34.578 -7.333 1.00 37.06 393 PRO A C 1
ATOM 3022 O O . PRO A 1 393 ? 3.829 33.992 -6.342 1.00 37.06 393 PRO A O 1
ATOM 3025 N N . PRO A 1 394 ? 4.157 35.344 -8.113 1.00 34.34 394 PRO A N 1
ATOM 3026 C CA . PRO A 1 394 ? 5.581 35.538 -7.859 1.00 34.34 394 PRO A CA 1
ATOM 3027 C C . PRO A 1 394 ? 5.829 36.098 -6.451 1.00 34.34 394 PRO A C 1
ATOM 3029 O O . PRO A 1 394 ? 5.268 37.129 -6.088 1.00 34.34 394 PRO A O 1
ATOM 3032 N N . GLY A 1 395 ? 6.679 35.428 -5.669 1.00 39.94 395 GLY A N 1
ATOM 3033 C CA . GLY A 1 395 ? 7.074 35.858 -4.320 1.00 39.94 395 GLY A CA 1
ATOM 3034 C C . GLY A 1 395 ? 6.483 35.044 -3.164 1.00 39.94 395 GLY A C 1
ATOM 3035 O O . GLY A 1 395 ? 6.957 35.184 -2.042 1.00 39.94 395 GLY A O 1
ATOM 3036 N N . CYS A 1 396 ? 5.519 34.151 -3.408 1.00 38.22 396 CYS A N 1
ATOM 3037 C CA . CYS A 1 396 ? 5.037 33.227 -2.378 1.00 38.22 396 CYS A CA 1
ATOM 3038 C C . CYS A 1 396 ? 5.925 31.974 -2.287 1.00 38.22 396 CYS A C 1
ATOM 3040 O O . CYS A 1 396 ? 6.147 31.281 -3.282 1.00 38.22 396 CYS A O 1
ATOM 3042 N N . SER A 1 397 ? 6.409 31.660 -1.080 1.00 42.31 397 SER A N 1
ATOM 3043 C CA . SER A 1 397 ? 7.176 30.439 -0.820 1.00 42.31 397 SER A CA 1
ATOM 3044 C C . SER A 1 397 ? 6.250 29.211 -0.733 1.00 42.31 397 SER A C 1
ATOM 3046 O O . SER A 1 397 ? 5.226 29.267 -0.048 1.00 42.31 397 SER A O 1
ATOM 3048 N N . PRO A 1 398 ? 6.617 28.057 -1.326 1.00 42.22 398 PRO A N 1
ATOM 3049 C CA . PRO A 1 398 ? 5.867 26.801 -1.209 1.00 42.22 398 PRO A CA 1
ATOM 3050 C C . PRO A 1 398 ? 5.668 26.282 0.229 1.00 42.22 398 PRO A C 1
ATOM 3052 O O . PRO A 1 398 ? 4.897 25.345 0.436 1.00 42.22 398 PRO A O 1
ATOM 3055 N N . SER A 1 399 ? 6.382 26.830 1.218 1.00 38.81 399 SER A N 1
ATOM 3056 C CA . SER A 1 399 ? 6.428 26.318 2.593 1.00 38.81 399 SER A CA 1
ATOM 3057 C C . SER A 1 399 ? 5.435 26.953 3.577 1.00 38.81 399 SER A C 1
ATOM 3059 O O . SER A 1 399 ? 5.330 26.462 4.698 1.00 38.81 399 SER A O 1
ATOM 3061 N N . GLU A 1 400 ? 4.692 27.998 3.201 1.00 40.47 400 GLU A N 1
ATOM 3062 C CA . GLU A 1 400 ? 3.815 28.739 4.131 1.00 40.47 400 GLU A CA 1
ATOM 3063 C C . GLU A 1 400 ? 2.341 28.276 4.285 1.00 40.47 400 GLU A C 1
ATOM 3065 O O . GLU A 1 400 ? 1.711 28.699 5.254 1.00 40.47 400 GLU A O 1
ATOM 3070 N N . PRO A 1 401 ? 1.745 27.353 3.495 1.00 43.47 401 PRO A N 1
ATOM 3071 C CA . PRO A 1 401 ? 0.380 26.876 3.750 1.00 43.47 401 PRO A CA 1
ATOM 3072 C C . PRO A 1 401 ? 0.365 25.586 4.590 1.00 43.47 401 PRO A C 1
ATOM 3074 O O . PRO A 1 401 ? -0.229 24.584 4.194 1.00 43.47 401 PRO A O 1
ATOM 3077 N N . ARG A 1 402 ? 1.045 25.574 5.745 1.00 36.84 402 ARG A N 1
ATOM 3078 C CA . ARG A 1 402 ? 1.155 24.374 6.604 1.00 36.84 402 ARG A CA 1
ATOM 3079 C C . ARG A 1 402 ? 0.389 24.405 7.931 1.00 36.84 402 ARG A C 1
ATOM 3081 O O . ARG A 1 402 ? 0.516 23.450 8.685 1.00 36.84 402 ARG A O 1
ATOM 3088 N N . LEU A 1 403 ? -0.449 25.410 8.214 1.00 33.56 403 LEU A N 1
ATOM 3089 C CA . LEU A 1 403 ? -1.164 25.480 9.509 1.00 33.56 403 LEU A CA 1
ATOM 3090 C C . LEU A 1 403 ? -2.682 25.734 9.479 1.00 33.56 403 LEU A C 1
ATOM 3092 O O . LEU A 1 403 ? -3.294 25.904 10.526 1.00 33.56 403 LEU A O 1
ATOM 3096 N N . ALA A 1 404 ? -3.335 25.640 8.324 1.00 34.91 404 ALA A N 1
ATOM 3097 C CA . ALA A 1 404 ? -4.769 25.357 8.277 1.00 34.91 404 ALA A CA 1
ATOM 3098 C C . ALA A 1 404 ? -5.026 24.551 7.014 1.00 34.91 404 ALA A C 1
ATOM 3100 O O . ALA A 1 404 ? -4.843 25.058 5.908 1.00 34.91 404 ALA A O 1
ATOM 3101 N N . GLU A 1 405 ? -5.364 23.276 7.176 1.00 37.16 405 GLU A N 1
ATOM 3102 C CA . GLU A 1 405 ? -5.560 22.348 6.073 1.00 37.16 405 GLU A CA 1
ATOM 3103 C C . GLU A 1 405 ? -6.625 22.892 5.119 1.00 37.16 405 GLU A C 1
ATOM 3105 O O . GLU A 1 405 ? -7.801 22.663 5.328 1.00 37.16 405 GLU A O 1
ATOM 3110 N N . SER A 1 406 ? -6.176 23.559 4.048 1.00 38.31 406 SER A N 1
ATOM 3111 C CA . SER A 1 406 ? -6.816 23.839 2.750 1.00 38.31 406 SER A CA 1
ATOM 3112 C C . SER A 1 406 ? -7.811 25.010 2.567 1.00 38.31 406 SER A C 1
ATOM 3114 O O . SER A 1 406 ? -8.891 24.786 2.030 1.00 38.31 406 SER A O 1
ATOM 3116 N N . VAL A 1 407 ? -7.416 26.271 2.850 1.00 40.09 407 VAL A N 1
ATOM 3117 C CA . VAL A 1 407 ? -7.974 27.480 2.168 1.00 40.09 407 VAL A CA 1
ATOM 3118 C C . VAL A 1 407 ? -7.046 28.724 2.227 1.00 40.09 407 VAL A C 1
ATOM 3120 O O . VAL A 1 407 ? -6.400 28.910 3.252 1.00 40.09 407 VAL A O 1
ATOM 3123 N N . MET A 1 408 ? -7.081 29.650 1.238 1.00 39.38 408 MET A N 1
ATOM 3124 C CA . MET A 1 408 ? -6.703 31.075 1.443 1.00 39.38 408 MET A CA 1
ATOM 3125 C C . MET A 1 408 ? -7.480 32.116 0.595 1.00 39.38 408 MET A C 1
ATOM 3127 O O . MET A 1 408 ? -8.206 31.786 -0.344 1.00 39.38 408 MET A O 1
ATOM 3131 N N . ARG A 1 409 ? -7.377 33.384 1.021 1.00 38.69 409 ARG A N 1
ATOM 3132 C CA . ARG A 1 409 ? -8.177 34.569 0.650 1.00 38.69 409 ARG A CA 1
ATOM 3133 C C . ARG A 1 409 ? -7.255 35.746 0.251 1.00 38.69 409 ARG A C 1
ATOM 3135 O O . ARG A 1 409 ? -6.086 35.736 0.618 1.00 38.69 409 ARG A O 1
ATOM 3142 N N . THR A 1 410 ? -7.762 36.752 -0.465 1.00 36.94 410 THR A N 1
ATOM 3143 C CA . THR A 1 410 ? -7.065 38.002 -0.829 1.00 36.94 410 THR A CA 1
ATOM 3144 C C . THR A 1 410 ? -6.783 38.887 0.391 1.00 36.94 410 THR A C 1
ATOM 3146 O O . THR A 1 410 ? -7.325 38.655 1.472 1.00 36.94 410 THR A O 1
ATOM 3149 N N . GLY A 1 411 ? -5.986 39.949 0.202 1.00 32.81 411 GLY A N 1
ATOM 3150 C CA . GLY A 1 411 ? -5.620 40.934 1.236 1.00 32.81 411 GLY A CA 1
ATOM 3151 C C . GLY A 1 411 ? -6.774 41.756 1.836 1.00 32.81 411 GLY A C 1
ATOM 3152 O O . GLY A 1 411 ? -6.564 42.450 2.822 1.00 32.81 411 GLY A O 1
ATOM 3153 N N . GLU A 1 412 ? -7.991 41.639 1.297 1.00 35.34 412 GLU A N 1
ATOM 3154 C CA . GLU A 1 412 ? -9.236 42.190 1.866 1.00 35.34 412 GLU A CA 1
ATOM 3155 C C . GLU A 1 412 ? -10.110 41.104 2.535 1.00 35.34 412 GLU A C 1
ATOM 3157 O O . GLU A 1 412 ? -11.199 41.378 3.032 1.00 35.34 412 GLU A O 1
ATOM 3162 N N . GLY A 1 413 ? -9.660 39.844 2.543 1.00 28.62 413 GLY A N 1
ATOM 3163 C CA . GLY A 1 413 ? -10.371 38.714 3.146 1.00 28.62 413 GLY A CA 1
ATOM 3164 C C . GLY A 1 413 ? -11.308 37.932 2.211 1.00 28.62 413 GLY A C 1
ATOM 3165 O O . GLY A 1 413 ? -12.137 37.159 2.708 1.00 28.62 413 GLY A O 1
ATOM 3166 N N . VAL A 1 414 ? -11.187 38.050 0.881 1.00 32.56 414 VAL A N 1
ATOM 3167 C CA . VAL A 1 414 ? -12.067 37.358 -0.092 1.00 32.56 414 VAL A CA 1
ATOM 3168 C C . VAL A 1 414 ? -11.457 36.060 -0.631 1.00 32.56 414 VAL A C 1
ATOM 3170 O O . VAL A 1 414 ? -10.294 36.002 -0.981 1.00 32.56 414 VAL A O 1
ATOM 3173 N N . LEU A 1 415 ? -12.250 34.992 -0.702 1.00 36.44 415 LEU A N 1
ATOM 3174 C CA . LEU A 1 415 ? -11.843 33.614 -1.022 1.00 36.44 415 LEU A CA 1
ATOM 3175 C C . LEU A 1 415 ? -11.313 33.424 -2.455 1.00 36.44 415 LEU A C 1
ATOM 3177 O O . LEU A 1 415 ? -11.996 33.802 -3.399 1.00 36.44 415 LEU A O 1
ATOM 3181 N N . VAL A 1 416 ? -10.162 32.749 -2.618 1.00 37.66 416 VAL A N 1
ATOM 3182 C CA . VAL A 1 416 ? -9.548 32.432 -3.926 1.00 37.66 416 VAL A CA 1
ATOM 3183 C C . VAL A 1 416 ? -9.361 30.902 -4.072 1.00 37.66 416 VAL A C 1
ATOM 3185 O O . VAL A 1 416 ? -8.272 30.386 -3.885 1.00 37.66 416 VAL A O 1
ATOM 3188 N N . ALA A 1 417 ? -10.465 30.193 -4.358 1.00 36.03 417 ALA A N 1
ATOM 3189 C CA . ALA A 1 417 ? -10.627 28.817 -4.902 1.00 36.03 417 ALA A CA 1
ATOM 3190 C C . ALA A 1 417 ? -9.982 27.561 -4.233 1.00 36.03 417 ALA A C 1
ATOM 3192 O O . ALA A 1 417 ? -8.841 27.559 -3.784 1.00 36.03 417 ALA A O 1
ATOM 3193 N N . TRP A 1 418 ? -10.730 26.436 -4.229 1.00 51.19 418 TRP A N 1
ATOM 3194 C CA . TRP A 1 418 ? -10.310 25.072 -3.810 1.00 51.19 418 TRP A CA 1
ATOM 3195 C C . TRP A 1 418 ? -10.406 24.111 -5.022 1.00 51.19 418 TRP A C 1
ATOM 3197 O O . TRP A 1 418 ? -11.257 24.320 -5.885 1.00 51.19 418 TRP A O 1
ATOM 3207 N N . ASN A 1 419 ? -9.574 23.062 -5.133 1.00 55.19 419 ASN A N 1
ATOM 3208 C CA . ASN A 1 419 ? -9.645 22.110 -6.266 1.00 55.19 419 ASN A CA 1
ATOM 3209 C C . ASN A 1 419 ? -10.679 20.994 -6.019 1.00 55.19 419 ASN A C 1
ATOM 3211 O O . ASN A 1 419 ? -10.332 19.840 -5.768 1.00 55.19 419 ASN A O 1
ATOM 3215 N N . TRP A 1 420 ? -11.949 21.381 -6.052 1.00 60.34 420 TRP A N 1
ATOM 3216 C CA . TRP A 1 420 ? -13.119 20.551 -5.757 1.00 60.34 420 TRP A CA 1
ATOM 3217 C C . TRP A 1 420 ? -13.344 19.396 -6.727 1.00 60.34 420 TRP A C 1
ATOM 3219 O O . TRP A 1 420 ? -13.580 18.266 -6.306 1.00 60.34 420 TRP A O 1
ATOM 3229 N N . GLN A 1 421 ? -13.118 19.661 -8.011 1.00 59.09 421 GLN A N 1
ATOM 3230 C CA . GLN A 1 421 ? -13.281 18.698 -9.093 1.00 59.09 421 GLN A CA 1
ATOM 3231 C C . GLN A 1 421 ? -12.478 17.409 -8.857 1.00 59.09 421 GLN A C 1
ATOM 3233 O O . GLN A 1 421 ? -12.941 16.314 -9.158 1.00 59.09 421 GLN A O 1
ATOM 3238 N N . LYS A 1 422 ? -11.287 17.509 -8.251 1.00 58.19 422 LYS A N 1
ATOM 3239 C CA . LYS A 1 422 ? -10.482 16.328 -7.917 1.00 58.19 422 LYS A CA 1
ATOM 3240 C C . LYS A 1 422 ? -11.149 15.440 -6.861 1.00 58.19 422 LYS A C 1
ATOM 3242 O O . LYS A 1 422 ? -11.112 14.222 -6.985 1.00 58.19 422 LYS A O 1
ATOM 3247 N N . LEU A 1 423 ? -11.739 16.042 -5.832 1.00 58.09 423 LEU A N 1
ATOM 3248 C CA . LEU A 1 423 ? -12.409 15.309 -4.759 1.00 58.09 423 LEU A CA 1
ATOM 3249 C C . LEU A 1 423 ? -13.674 14.606 -5.272 1.00 58.09 423 LEU A C 1
ATOM 3251 O O . LEU A 1 423 ? -13.965 13.488 -4.854 1.00 58.09 423 LEU A O 1
ATOM 3255 N N . GLU A 1 424 ? -14.382 15.227 -6.212 1.00 62.94 424 GLU A N 1
ATOM 3256 C CA . GLU A 1 424 ? -15.557 14.652 -6.877 1.00 62.94 424 GLU A CA 1
ATOM 3257 C C . GLU A 1 424 ? -15.192 13.479 -7.793 1.00 62.94 424 GLU A C 1
ATOM 3259 O O . GLU A 1 424 ? -15.874 12.456 -7.779 1.00 62.94 424 GLU A O 1
ATOM 3264 N N . ILE A 1 425 ? -14.088 13.590 -8.539 1.00 60.75 425 ILE A N 1
ATOM 3265 C CA . ILE A 1 425 ? -13.554 12.494 -9.359 1.00 60.75 425 ILE A CA 1
ATOM 3266 C C . ILE A 1 425 ? -13.128 11.321 -8.475 1.00 60.75 425 ILE A C 1
ATOM 3268 O O . ILE A 1 425 ? -13.543 10.192 -8.722 1.00 60.75 425 ILE A O 1
ATOM 3272 N N . ASP A 1 426 ? -12.333 11.587 -7.434 1.00 55.91 426 ASP A N 1
ATOM 3273 C CA . ASP A 1 426 ? -11.782 10.552 -6.551 1.00 55.91 426 ASP A CA 1
ATOM 3274 C C . ASP A 1 426 ? -12.890 9.846 -5.728 1.00 55.91 426 ASP A C 1
ATOM 3276 O O . ASP A 1 426 ? -12.701 8.714 -5.282 1.00 55.91 426 ASP A O 1
ATOM 3280 N N . SER A 1 427 ? -14.050 10.492 -5.544 1.00 58.62 427 SER A N 1
ATOM 3281 C CA . SER A 1 427 ? -15.220 9.933 -4.842 1.00 58.62 427 SER A CA 1
ATOM 3282 C C . SER A 1 427 ? -16.246 9.279 -5.776 1.00 58.62 427 SER A C 1
ATOM 3284 O O . SER A 1 427 ? -17.220 8.696 -5.296 1.00 58.62 427 SER A O 1
ATOM 3286 N N . SER A 1 428 ? -16.064 9.385 -7.094 1.00 66.25 428 SER A N 1
ATOM 3287 C CA . SER A 1 428 ? -16.989 8.814 -8.067 1.00 66.25 428 SER A CA 1
ATOM 3288 C C . SER A 1 428 ? -16.690 7.343 -8.329 1.00 66.25 428 SER A C 1
ATOM 3290 O O . SER A 1 428 ? -15.543 6.936 -8.495 1.00 66.25 428 SER A O 1
ATOM 3292 N N . SER A 1 429 ? -17.746 6.540 -8.446 1.00 64.94 429 SER A N 1
ATOM 3293 C CA . SER A 1 429 ? -17.618 5.154 -8.903 1.00 64.94 429 SER A CA 1
ATOM 3294 C C . SER A 1 429 ? -17.415 5.043 -10.419 1.00 64.94 429 SER A C 1
ATOM 3296 O O . SER A 1 429 ? -16.870 4.044 -10.890 1.00 64.94 429 SER A O 1
ATOM 3298 N N . ARG A 1 430 ? -17.877 6.042 -11.188 1.00 77.12 430 ARG A N 1
ATOM 3299 C CA . ARG A 1 430 ? -17.886 6.057 -12.660 1.00 77.12 430 ARG A CA 1
ATOM 3300 C C . ARG A 1 430 ? -17.783 7.488 -13.171 1.00 77.12 430 ARG A C 1
ATOM 3302 O O . ARG A 1 430 ? -18.566 8.344 -12.757 1.00 77.12 430 ARG A O 1
ATOM 3309 N N . THR A 1 431 ? -16.862 7.750 -14.091 1.00 76.00 431 THR A N 1
ATOM 3310 C CA . THR A 1 431 ? -16.560 9.120 -14.527 1.00 76.00 431 THR A CA 1
ATOM 3311 C C . THR A 1 431 ? -16.648 9.244 -16.039 1.00 76.00 431 THR A C 1
ATOM 3313 O O . THR A 1 431 ? -15.940 8.552 -16.767 1.00 76.00 431 THR A O 1
ATOM 3316 N N . ILE A 1 432 ? -17.499 10.161 -16.493 1.00 79.50 432 ILE A N 1
ATOM 3317 C CA . ILE A 1 432 ? -17.608 10.590 -17.884 1.00 79.50 432 ILE A CA 1
ATOM 3318 C C . ILE A 1 432 ? -16.835 11.901 -18.013 1.00 79.50 432 ILE A C 1
ATOM 3320 O O . ILE A 1 432 ? -17.161 12.868 -17.336 1.00 79.50 432 ILE A O 1
ATOM 3324 N N . VAL A 1 433 ? -15.826 11.967 -18.870 1.00 75.94 433 VAL A N 1
ATOM 3325 C CA . VAL A 1 433 ? -15.008 13.171 -19.049 1.00 75.94 433 VAL A CA 1
ATOM 3326 C C . VAL A 1 433 ? -15.329 13.822 -20.387 1.00 75.94 433 VAL A C 1
ATOM 3328 O O . VAL A 1 433 ? -15.317 13.155 -21.417 1.00 75.94 433 VAL A O 1
ATOM 3331 N N . ILE A 1 434 ? -15.621 15.121 -20.366 1.00 74.25 434 ILE A N 1
ATOM 3332 C CA . ILE A 1 434 ? -15.830 15.970 -21.538 1.00 74.25 434 ILE A CA 1
ATOM 3333 C C . ILE A 1 434 ? -14.562 16.802 -21.741 1.00 74.25 434 ILE A C 1
ATOM 3335 O O . ILE A 1 434 ? -14.306 17.732 -20.975 1.00 74.25 434 ILE A O 1
ATOM 3339 N N . HIS A 1 435 ? -13.788 16.490 -22.778 1.00 70.44 435 HIS A N 1
ATOM 3340 C CA . HIS A 1 435 ? -12.562 17.216 -23.119 1.00 70.44 435 HIS A CA 1
ATOM 3341 C C . HIS A 1 435 ? -12.856 18.330 -24.113 1.00 70.44 435 HIS A C 1
ATOM 3343 O O . HIS A 1 435 ? -13.464 18.076 -25.152 1.00 70.44 435 HIS A O 1
ATOM 3349 N N . GLU A 1 436 ? -12.367 19.539 -23.844 1.00 62.19 436 GLU A N 1
ATOM 3350 C CA . GLU A 1 436 ? -12.382 20.650 -24.800 1.00 62.19 436 GLU A CA 1
ATOM 3351 C C . GLU A 1 436 ? -11.018 20.747 -25.505 1.00 62.19 436 GLU A C 1
ATOM 3353 O O . GLU A 1 436 ? -10.059 21.298 -24.965 1.00 62.19 436 GLU A O 1
ATOM 3358 N N . GLY A 1 437 ? -10.914 20.174 -26.709 1.00 57.78 437 GLY A N 1
ATOM 3359 C CA . GLY A 1 437 ? -9.700 20.201 -27.529 1.00 57.78 437 GLY A CA 1
ATOM 3360 C C . GLY A 1 437 ? -9.796 21.172 -28.710 1.00 57.78 437 GLY A C 1
ATOM 3361 O O . GLY A 1 437 ? -10.874 21.624 -29.093 1.00 57.78 437 GLY A O 1
ATOM 3362 N N . SER A 1 438 ? -8.668 21.431 -29.378 1.00 41.97 438 SER A N 1
ATOM 3363 C CA . SER A 1 438 ? -8.601 22.276 -30.588 1.00 41.97 438 SER A CA 1
ATOM 3364 C C . SER A 1 438 ? -9.428 21.754 -31.776 1.00 41.97 438 SER A C 1
ATOM 3366 O O . SER A 1 438 ? -9.637 22.482 -32.744 1.00 41.97 438 SER A O 1
ATOM 3368 N N . ARG A 1 439 ? -9.909 20.503 -31.708 1.00 44.47 439 ARG A N 1
ATOM 3369 C CA . ARG A 1 439 ? -10.742 19.832 -32.721 1.00 44.47 439 ARG A CA 1
ATOM 3370 C C . ARG A 1 439 ? -12.203 19.612 -32.286 1.00 44.47 439 ARG A C 1
ATOM 3372 O O . ARG A 1 439 ? -12.925 18.905 -32.982 1.00 44.47 439 ARG A O 1
ATOM 3379 N N . GLY A 1 440 ? -12.635 20.199 -31.165 1.00 56.75 440 GLY A N 1
ATOM 3380 C CA . GLY A 1 440 ? -13.999 20.082 -30.635 1.00 56.75 440 GLY A CA 1
ATOM 3381 C C . GLY A 1 440 ? -14.081 19.380 -29.275 1.00 56.75 440 GLY A C 1
ATOM 3382 O O . GLY A 1 440 ? -13.067 19.175 -28.605 1.00 56.75 440 GLY A O 1
ATOM 3383 N N . LEU A 1 441 ? -15.306 19.036 -28.862 1.00 57.47 441 LEU A N 1
ATOM 3384 C CA . LEU A 1 441 ? -15.579 18.303 -27.621 1.00 57.47 441 LEU A CA 1
ATOM 3385 C C . LEU A 1 441 ? -15.434 16.792 -27.849 1.00 57.47 441 LEU A C 1
ATOM 3387 O O . LEU A 1 441 ? -15.912 16.297 -28.866 1.00 57.47 441 LEU A O 1
ATOM 3391 N N . THR A 1 442 ? -14.826 16.055 -26.918 1.00 59.12 442 THR A N 1
ATOM 3392 C CA . THR A 1 442 ? -14.822 14.573 -26.918 1.00 59.12 442 THR A CA 1
ATOM 3393 C C . THR A 1 442 ? -15.308 14.036 -25.575 1.00 59.12 442 THR A C 1
ATOM 3395 O O . THR A 1 442 ? -15.159 14.717 -24.561 1.00 59.12 442 THR A O 1
ATOM 3398 N N . VAL A 1 443 ? -15.928 12.849 -25.567 1.00 62.59 443 VAL A N 1
ATOM 3399 C CA . VAL A 1 443 ? -16.462 12.213 -24.351 1.00 62.59 443 VAL A CA 1
ATOM 3400 C C . VAL A 1 443 ? -15.816 10.858 -24.126 1.00 62.59 443 VAL A C 1
ATOM 3402 O O . VAL A 1 443 ? -15.950 9.961 -24.962 1.00 62.59 443 VAL A O 1
ATOM 3405 N N . SER A 1 444 ? -15.197 10.677 -22.962 1.00 64.44 444 SER A N 1
ATOM 3406 C CA . SER A 1 444 ? -14.671 9.386 -22.520 1.00 64.44 444 SER A CA 1
ATOM 3407 C C . SER A 1 444 ? -15.359 8.880 -21.254 1.00 64.44 444 SER A C 1
ATOM 3409 O O . SER A 1 444 ? -15.834 9.659 -20.437 1.00 64.44 444 SER A O 1
ATOM 3411 N N . ASP A 1 445 ? -15.423 7.562 -21.091 1.00 60.53 445 ASP A N 1
ATOM 3412 C CA . ASP A 1 445 ? -15.884 6.878 -19.875 1.00 60.53 445 ASP A CA 1
ATOM 3413 C C . ASP A 1 445 ? -14.725 6.049 -19.325 1.00 60.53 445 ASP A C 1
ATOM 3415 O O . ASP A 1 445 ? -14.516 4.909 -19.742 1.00 60.53 445 ASP A O 1
ATOM 3419 N N . GLY A 1 446 ? -13.898 6.687 -18.488 1.00 57.59 446 GLY A N 1
ATOM 3420 C CA . GLY A 1 446 ? -12.715 6.120 -17.825 1.00 57.59 446 GLY A CA 1
ATOM 3421 C C . GLY A 1 446 ? -11.545 5.724 -18.740 1.00 57.59 446 GLY A C 1
ATOM 3422 O O . GLY A 1 446 ? -10.417 6.148 -18.511 1.00 57.59 446 GLY A O 1
ATOM 3423 N N . THR A 1 447 ? -11.797 4.909 -19.762 1.00 46.09 447 THR A N 1
ATOM 3424 C CA . THR A 1 447 ? -10.789 4.323 -20.663 1.00 46.09 447 THR A CA 1
ATOM 3425 C C . THR A 1 447 ? -11.228 4.254 -22.129 1.00 46.09 447 THR A C 1
ATOM 3427 O O . THR A 1 447 ? -10.393 3.998 -22.993 1.00 46.09 447 THR A O 1
ATOM 3430 N N . GLN A 1 448 ? -12.507 4.493 -22.443 1.00 48.41 448 GLN A N 1
ATOM 3431 C CA . GLN A 1 448 ? -13.031 4.403 -23.810 1.00 48.41 448 GLN A CA 1
ATOM 3432 C C . GLN A 1 448 ? -13.538 5.761 -24.305 1.00 48.41 448 GLN A C 1
ATOM 3434 O O . GLN A 1 448 ? -14.369 6.384 -23.646 1.00 48.41 448 GLN A O 1
ATOM 3439 N N . ASP A 1 449 ? -13.086 6.193 -25.486 1.00 56.72 449 ASP A N 1
ATOM 3440 C CA . ASP A 1 449 ? -13.701 7.295 -26.235 1.00 56.72 449 ASP A CA 1
ATOM 3441 C C . ASP A 1 449 ? -15.063 6.825 -26.773 1.00 56.72 449 ASP A C 1
ATOM 3443 O O . ASP A 1 449 ? -15.156 5.957 -27.646 1.00 56.72 449 ASP A O 1
ATOM 3447 N N . ILE A 1 450 ? -16.144 7.364 -26.210 1.00 57.56 450 ILE A N 1
ATOM 3448 C CA . ILE A 1 450 ? -17.516 6.993 -26.576 1.00 57.56 450 ILE A CA 1
ATOM 3449 C C . ILE A 1 450 ? -17.963 7.774 -27.814 1.00 57.56 450 ILE A C 1
ATOM 3451 O O . ILE A 1 450 ? -18.834 7.321 -28.563 1.00 57.56 450 ILE A O 1
ATOM 3455 N N . THR A 1 451 ? -17.344 8.921 -28.072 1.00 54.31 451 THR A N 1
ATOM 3456 C CA . THR A 1 451 ? -17.636 9.775 -29.220 1.00 54.31 451 THR A CA 1
ATOM 3457 C C . THR A 1 451 ? -17.191 9.162 -30.547 1.00 54.31 451 THR A C 1
ATOM 3459 O O . THR A 1 451 ? -17.925 9.270 -31.531 1.00 54.31 451 THR A O 1
ATOM 3462 N N . ALA A 1 452 ? -16.107 8.379 -30.559 1.00 50.38 452 ALA A N 1
ATOM 3463 C CA . ALA A 1 452 ? -15.693 7.581 -31.720 1.00 50.38 452 ALA A CA 1
ATOM 3464 C C . ALA A 1 452 ? -16.740 6.532 -32.160 1.00 50.38 452 ALA A C 1
ATOM 3466 O O . ALA A 1 452 ? -16.791 6.150 -33.328 1.00 50.38 452 ALA A O 1
ATOM 3467 N N . SER A 1 453 ? -17.612 6.088 -31.245 1.00 43.94 453 SER A N 1
ATOM 3468 C CA . SER A 1 453 ? -18.670 5.108 -31.538 1.00 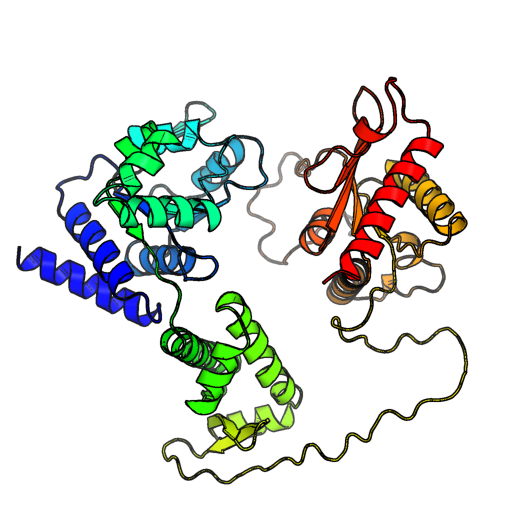43.94 453 SER A CA 1
ATOM 3469 C C . SER A 1 453 ? -19.937 5.716 -32.149 1.00 43.94 453 SER A C 1
ATOM 3471 O O . SER A 1 453 ? -20.882 4.975 -32.434 1.00 43.94 453 SER A O 1
ATOM 3473 N N . LEU A 1 454 ? -19.985 7.046 -32.310 1.00 47.25 454 LEU A N 1
ATOM 3474 C CA . LEU A 1 454 ? -21.208 7.756 -32.671 1.00 47.25 454 LEU A CA 1
ATOM 3475 C C . LEU A 1 454 ? -21.209 8.448 -34.033 1.00 47.25 454 LEU A C 1
ATOM 3477 O O . LEU A 1 454 ? -22.318 8.576 -34.511 1.00 47.25 454 LEU A O 1
ATOM 3481 N N . PHE A 1 455 ? -20.097 8.814 -34.697 1.00 39.34 455 PHE A N 1
ATOM 3482 C CA . PHE A 1 455 ? -20.068 9.143 -36.149 1.00 39.34 455 PHE A CA 1
ATOM 3483 C C . PHE A 1 455 ? -18.646 9.415 -36.695 1.00 39.34 455 PHE A C 1
ATOM 3485 O O . PHE A 1 455 ? -17.780 9.925 -35.988 1.00 39.34 455 PHE A O 1
ATOM 3492 N N . MET A 1 456 ? -18.438 9.142 -37.995 1.00 42.00 456 MET A N 1
ATOM 3493 C CA . MET A 1 456 ? -17.300 9.622 -38.795 1.00 42.00 456 MET A CA 1
ATOM 3494 C C . MET A 1 456 ? -17.536 11.080 -39.234 1.00 42.00 456 MET A C 1
ATOM 3496 O O . MET A 1 456 ? -18.274 11.322 -40.185 1.00 42.00 456 MET A O 1
ATOM 3500 N N . GLY A 1 457 ? -16.932 12.063 -38.565 1.00 40.44 457 GLY A N 1
ATOM 3501 C CA . GLY A 1 457 ? -16.993 13.459 -39.015 1.00 40.44 457 GLY A CA 1
ATOM 3502 C C . GLY A 1 457 ? -16.625 14.470 -37.933 1.00 40.44 457 GLY A C 1
ATOM 3503 O O . GLY A 1 457 ? -17.088 14.394 -36.800 1.00 40.44 457 GLY A O 1
ATOM 3504 N N . SER A 1 458 ? -15.769 15.426 -38.287 1.00 42.31 458 SER A N 1
ATOM 3505 C CA . SER A 1 458 ? -15.189 16.437 -37.401 1.00 42.31 458 SER A CA 1
ATOM 3506 C C . SER A 1 458 ? -16.183 17.552 -37.051 1.00 42.31 458 SER A C 1
ATOM 3508 O O . SER A 1 458 ? -16.141 18.616 -37.663 1.00 42.31 458 SER A O 1
ATOM 3510 N N . ASN A 1 459 ? -17.110 17.289 -36.127 1.00 47.22 459 ASN A N 1
ATOM 3511 C CA . ASN A 1 459 ? -17.695 18.254 -35.180 1.00 47.22 459 ASN A CA 1
ATOM 3512 C C . ASN A 1 459 ? -18.853 17.597 -34.421 1.00 47.22 459 ASN A C 1
ATOM 3514 O O . ASN A 1 459 ? -19.841 17.173 -35.020 1.00 47.22 459 ASN A O 1
ATOM 3518 N N . ILE A 1 460 ? -18.771 17.565 -33.092 1.00 50.09 460 ILE A N 1
ATOM 3519 C CA . ILE A 1 460 ? -19.874 17.099 -32.247 1.00 50.09 460 ILE A CA 1
ATOM 3520 C C . ILE A 1 460 ? -20.842 18.264 -32.048 1.00 50.09 460 ILE A C 1
ATOM 3522 O O . ILE A 1 460 ? -20.586 19.167 -31.256 1.00 50.09 460 ILE A O 1
ATOM 3526 N N . ALA A 1 461 ? -21.957 18.268 -32.779 1.00 56.47 461 ALA A N 1
ATOM 3527 C CA . ALA A 1 461 ? -23.074 19.156 -32.463 1.00 56.47 461 ALA A CA 1
ATOM 3528 C C . ALA A 1 461 ? -23.598 18.847 -31.045 1.00 56.47 461 ALA A C 1
ATOM 3530 O O . ALA A 1 461 ? -23.574 17.689 -30.627 1.00 56.47 461 ALA A O 1
ATOM 3531 N N . ALA A 1 462 ? -24.123 19.845 -30.322 1.00 56.19 462 ALA A N 1
ATOM 3532 C CA . ALA A 1 462 ? -24.620 19.691 -28.942 1.00 56.19 462 ALA A CA 1
ATOM 3533 C C . ALA A 1 462 ? -25.592 18.502 -28.759 1.00 56.19 462 ALA A C 1
ATOM 3535 O O . ALA A 1 462 ? -25.541 17.798 -27.756 1.00 56.19 462 ALA A O 1
ATOM 3536 N N . ILE A 1 463 ? -26.400 18.205 -29.783 1.00 59.41 463 ILE A N 1
ATOM 3537 C CA . ILE A 1 463 ? -27.328 17.062 -29.814 1.00 59.41 463 ILE A CA 1
ATOM 3538 C C . ILE A 1 463 ? -26.584 15.710 -29.765 1.00 59.41 463 ILE A C 1
ATOM 3540 O O . ILE A 1 463 ? -27.028 14.780 -29.092 1.00 59.41 463 ILE A O 1
ATOM 3544 N N . GLY A 1 464 ? -25.437 15.594 -30.442 1.00 64.12 464 GLY A N 1
ATOM 3545 C CA . GLY A 1 464 ? -24.611 14.383 -30.444 1.00 64.12 464 GLY A CA 1
ATOM 3546 C C . GLY A 1 464 ? -23.890 14.148 -29.114 1.00 64.12 464 GLY A C 1
ATOM 3547 O O . GLY A 1 464 ? -23.736 13.001 -28.698 1.00 64.12 464 GLY A O 1
ATOM 3548 N N . LEU A 1 465 ? -23.515 15.228 -28.418 1.00 69.94 465 LEU A N 1
ATOM 3549 C CA . LEU A 1 465 ? -22.897 15.172 -27.091 1.00 69.94 465 LEU A CA 1
ATOM 3550 C C . LEU A 1 465 ? -23.868 14.602 -26.051 1.00 69.94 465 LEU A C 1
ATOM 3552 O O . LEU A 1 465 ? -23.544 13.636 -25.361 1.00 69.94 465 LEU A O 1
ATOM 3556 N N . THR A 1 466 ? -25.081 15.153 -25.989 1.00 79.44 466 THR A N 1
ATOM 3557 C CA . THR A 1 466 ? -26.131 14.684 -25.077 1.00 79.44 466 THR A CA 1
ATOM 3558 C C . THR A 1 466 ? -26.469 13.215 -25.340 1.00 79.44 466 THR A C 1
ATOM 3560 O O . THR A 1 466 ? -26.528 12.424 -24.403 1.00 79.44 466 THR A O 1
ATOM 3563 N N . ALA A 1 467 ? -26.607 12.803 -26.606 1.00 76.75 467 ALA A N 1
ATOM 3564 C CA . ALA A 1 467 ? -26.881 11.407 -26.955 1.00 76.75 467 ALA A CA 1
ATOM 3565 C C . ALA A 1 467 ? -25.767 10.439 -26.500 1.00 76.75 467 ALA A C 1
ATOM 3567 O O . ALA A 1 467 ? -26.062 9.344 -26.011 1.00 76.75 467 ALA A O 1
ATOM 3568 N N . ALA A 1 468 ? -24.496 10.842 -26.615 1.00 74.31 468 ALA A N 1
ATOM 3569 C CA . ALA A 1 468 ? -23.355 10.053 -26.145 1.00 74.31 468 ALA A CA 1
ATOM 3570 C C . ALA A 1 468 ? -23.377 9.850 -24.627 1.00 74.31 468 ALA A C 1
ATOM 3572 O O . ALA A 1 468 ? -23.175 8.737 -24.136 1.00 74.31 468 ALA A O 1
ATOM 3573 N N . ILE A 1 469 ? -23.675 10.924 -23.900 1.00 82.19 469 ILE A N 1
ATOM 3574 C CA . ILE A 1 469 ? -23.759 10.932 -22.441 1.00 82.19 469 ILE A CA 1
ATOM 3575 C C . ILE A 1 469 ? -24.947 10.086 -21.969 1.00 82.19 469 ILE A C 1
ATOM 3577 O O . ILE A 1 469 ? -24.762 9.230 -21.108 1.00 82.19 469 ILE A O 1
ATOM 3581 N N . CYS A 1 470 ? -26.124 10.213 -22.591 1.00 84.38 470 CYS A N 1
ATOM 3582 C CA . CYS A 1 470 ? -27.280 9.349 -22.316 1.00 84.38 470 CYS A CA 1
ATOM 3583 C C . CYS A 1 470 ? -26.932 7.865 -22.485 1.00 84.38 470 CYS A C 1
ATOM 3585 O O . CYS A 1 470 ? -27.169 7.064 -21.588 1.00 84.38 470 CYS A O 1
ATOM 3587 N N . LYS A 1 471 ? -26.281 7.495 -23.597 1.00 81.00 471 LYS A N 1
ATOM 3588 C CA . LYS A 1 471 ? -25.858 6.108 -23.850 1.00 81.00 471 LYS A CA 1
ATOM 3589 C C . LYS A 1 471 ? -24.879 5.596 -22.786 1.00 81.00 471 LYS A C 1
ATOM 3591 O O . LYS A 1 471 ? -24.897 4.411 -22.452 1.00 81.00 471 LYS A O 1
ATOM 3596 N N . ALA A 1 472 ? -24.002 6.451 -22.260 1.00 79.69 472 ALA A N 1
ATOM 3597 C CA . ALA A 1 472 ? -23.115 6.092 -21.156 1.00 79.69 472 ALA A CA 1
ATOM 3598 C C . ALA A 1 472 ? -23.894 5.875 -19.848 1.00 79.69 472 ALA A C 1
ATOM 3600 O O . ALA A 1 472 ? -23.760 4.818 -19.231 1.00 79.69 472 ALA A O 1
ATOM 3601 N N . ILE A 1 473 ? -24.785 6.803 -19.491 1.00 83.75 473 ILE A N 1
ATOM 3602 C CA . ILE A 1 473 ? -25.645 6.700 -18.304 1.00 83.75 473 ILE A CA 1
ATOM 3603 C C . ILE A 1 473 ? -26.543 5.450 -18.370 1.00 83.75 473 ILE A C 1
ATOM 3605 O O . ILE A 1 473 ? -26.667 4.719 -17.386 1.00 83.75 473 ILE A O 1
ATOM 3609 N N . ASP A 1 474 ? -27.124 5.133 -19.528 1.00 84.19 474 ASP A N 1
ATOM 3610 C CA . ASP A 1 474 ? -27.973 3.950 -19.712 1.00 84.19 474 ASP A CA 1
ATOM 3611 C C . ASP A 1 474 ? -27.197 2.636 -19.591 1.00 84.19 474 ASP A C 1
ATOM 3613 O O . ASP A 1 474 ? -27.684 1.675 -18.985 1.00 84.19 474 ASP A O 1
ATOM 3617 N N . ARG A 1 475 ? -25.959 2.580 -20.103 1.00 78.81 475 ARG A N 1
ATOM 3618 C CA . ARG A 1 475 ? -25.069 1.431 -19.859 1.00 78.81 475 ARG A CA 1
ATOM 3619 C C . ARG A 1 475 ? -24.847 1.236 -18.365 1.00 78.81 475 ARG A C 1
ATOM 3621 O O . ARG A 1 475 ? -24.925 0.109 -17.876 1.00 78.81 475 ARG A O 1
ATOM 3628 N N . PHE A 1 476 ? -24.654 2.325 -17.627 1.00 79.31 476 PHE A N 1
ATOM 3629 C CA . PHE A 1 476 ? -24.498 2.267 -16.180 1.00 79.31 476 PHE A CA 1
ATOM 3630 C C . PHE A 1 476 ? -25.762 1.826 -15.450 1.00 79.31 476 PHE A C 1
ATOM 3632 O O . PHE A 1 476 ? -25.661 1.079 -14.476 1.00 79.31 476 PHE A O 1
ATOM 3639 N N . ARG A 1 477 ? -26.936 2.246 -15.928 1.00 77.50 477 ARG A N 1
ATOM 3640 C CA . ARG A 1 477 ? -28.246 1.853 -15.397 1.00 77.50 477 ARG A CA 1
ATOM 3641 C C . ARG A 1 477 ? -28.531 0.365 -15.601 1.00 77.50 477 ARG A C 1
ATOM 3643 O O . ARG A 1 477 ? -29.052 -0.282 -14.696 1.00 77.50 477 ARG A O 1
ATOM 3650 N N . ASN A 1 478 ? -28.177 -0.173 -16.766 1.00 75.19 478 ASN A N 1
ATOM 3651 C CA . ASN A 1 478 ? -28.471 -1.557 -17.135 1.00 75.19 478 ASN A CA 1
ATOM 3652 C C . ASN A 1 478 ? -27.434 -2.554 -16.597 1.00 75.19 478 ASN A C 1
ATOM 3654 O O . ASN A 1 478 ? -27.808 -3.658 -16.210 1.00 75.19 478 ASN A O 1
ATOM 3658 N N . GLY A 1 479 ? -26.160 -2.160 -16.489 1.00 58.91 479 GLY A N 1
ATOM 3659 C CA . GLY A 1 479 ? -25.106 -3.005 -15.913 1.00 58.91 479 GLY A CA 1
ATOM 3660 C C . GLY A 1 479 ? -25.318 -3.343 -14.432 1.00 58.91 479 GLY A C 1
ATOM 3661 O O . GLY A 1 479 ? -24.869 -4.386 -13.976 1.00 58.91 479 GLY A O 1
ATOM 3662 N N . SER A 1 480 ? -26.055 -2.512 -13.690 1.00 49.97 480 SER A N 1
ATOM 3663 C CA . SER A 1 480 ? -26.363 -2.743 -12.270 1.00 49.97 480 SER A CA 1
ATOM 3664 C C . SER A 1 480 ? -27.549 -3.690 -12.024 1.00 49.97 480 SER A C 1
ATOM 3666 O O . SER A 1 480 ? -27.858 -3.968 -10.873 1.00 49.97 480 SER A O 1
ATOM 3668 N N . ARG A 1 481 ? -28.242 -4.162 -13.072 1.00 43.31 481 ARG A N 1
ATOM 3669 C CA . ARG A 1 481 ? -29.319 -5.173 -12.968 1.00 43.31 481 ARG A CA 1
ATOM 3670 C C . ARG A 1 481 ? -28.850 -6.600 -13.271 1.00 43.31 481 ARG A C 1
ATOM 3672 O O . ARG A 1 481 ? -29.636 -7.528 -13.117 1.00 43.31 481 ARG A O 1
ATOM 3679 N N . ALA A 1 482 ? -27.617 -6.760 -13.747 1.00 36.84 482 ALA A N 1
ATOM 3680 C CA . ALA A 1 482 ? -27.048 -8.037 -14.178 1.00 36.84 482 ALA A CA 1
ATOM 3681 C C . ALA A 1 482 ? -25.997 -8.600 -13.200 1.00 36.84 482 ALA A C 1
ATOM 3683 O O . ALA A 1 482 ? -25.290 -9.542 -13.555 1.00 36.84 482 ALA A O 1
ATOM 3684 N N . LEU A 1 483 ? -25.888 -8.018 -12.001 1.00 33.66 483 LEU A N 1
ATOM 3685 C CA . LEU A 1 483 ? -25.004 -8.448 -10.917 1.00 33.66 483 LEU A CA 1
ATOM 3686 C C . LEU A 1 483 ? -25.819 -8.813 -9.681 1.00 33.66 483 LEU A C 1
ATOM 3688 O O . LEU A 1 483 ? -26.740 -8.028 -9.354 1.00 33.66 483 LEU A O 1
#

Sequence (483 aa):
MAKLEGEAVEIAESLSLEIAGQRRVIAAASKCIADWRSEPEPRFPLRLLFAGPTSVGKELLAVSIAKTMFSSRIVKHSCVGYDGPLRLNRDLRTAGPEPLVLFLKLFDYAEHNLEAVEFLLATGGILLGNGYSRAFPGSLVILSASHAFSETLAEAERAAPGGWSRALAAKFPNVAAALDAAIQFEALSLDDRAEIVRREADGLAKRIDVAIAVSDAAALVLAAQDNARNLDSELRLQVGRLFRDQKLVGALRTTGKTLLLDYAYGCFSWLAAEGGDTESKRVSMPISELGPPLLSATSRPRDFPALSWQTEWKFDAFISYKISKHLPTARALRDDLARLGYTVWLDEDQIGGPDDPWRKKTREQLIKHLMNGVGCSRCTIVFETVLEAVLLPPGCSPSEPRLAESVMRTGEGVLVAWNWQKLEIDSSSRTIVIHEGSRGLTVSDGTQDITASLFMGSNIAAIGLTAAICKAIDRFRNGSRAL

pLDDT: mean 73.27, std 20.3, range [23.67, 98.12]

InterPro domains:
  IPR027417 P-loop containing nucleoside triphosphate hydrolase [G3DSA:3.40.50.300] (2-98)
  IPR027417 P-loop containing nucleoside triphosphate hydrolase [SSF52540] (13-242)
  IPR035897 Toll/interleukin-1 receptor homology (TIR) domain superfamily [G3DSA:3.40.50.10140] (296-383)
  IPR035897 Toll/interleukin-1 receptor homology (TIR) domain superfamily [SSF52200] (310-383)

Secondary structure (DSSP, 8-state):
-HHHHHHHHHHHHHHHHH--S-HHHHHHHHHHHHHHHTSSS-SS-EEEEEE--TTSSHHHHHHHHHHHHSTT-EEEEESSS--STHHHHHHHHHS-SS--EEEEETGGG-TTTHHHHHHHHHHSEEE-STT-EEE-TT-EEEEE--HHHHHHHHHHHHHSTTHHHHHHHHH-HHHHHH-SEEEEPPPPPHHHHHHHHHHHHHHHHHHHTS-EEE-HHHHHHHHHHS-TTTHHHHHHHHHHHHTT-HHHHHHHHHHT-EEEEEEETTEEEEEEE-TT-S--B-----S-SS----------S-------TTS---BSEEEEESSGGGHHHHHHHHHHHHHTT--EEEHHHHSS-TT-GGGGS-HHHHHHHHHHHHHTBS-EEEEE---PPPPPPTT--TTS--SSTT--B-TTS-B----HHHHHHHT-SSEEEEEEETTEEEEEETTEESGGGT-SSS---HHHHHHHHHHHHHHHHHHTT--

Radius of gyration: 27.0 Å; chains: 1; bounding box: 80×66×74 Å